Protein AF-A0A934CJU8-F1 (afdb_monomer_lite)

Secondary structure (DSSP, 8-state):
----SSS--HHHHHHHHHHTTT---EE-SGGGG-HHHHHHHHH-S--TT--EEEEEGGG-SPPHHHHHHHHHTT-EEEEES-HHHHHHHHHHHHT----HHHHHHHHHHHHHHHHHHHHHHHHHHTSHHHHHHHHHHHHH---SHHHHHHHHHH---HHHHHHHHHHHHHH-TT-HHHHHHHHHHIIIII--HHHHHHHHHHHHHH-TT-HHHHHHHHHHIIIII--HHHHHHHHHHHHHH-TT-HHHHHHHHHHIIIII--HHHHHHHHHHHHHH-TT-HHHHHHHHHHIIIII--HHHHHHHHHHHHHH-TT-HHHHHHHHHHIIIII--HHHHHHHHHHHHHH-TT-HHHHHHHHHHHHHTT-HHHHHHHHHHHTTS----HHHHHHHHHHHHHH-GGGHHHHHHHHHHHHHTT---TT---HHHHHHHHHTT-TTHHHHHHHHHHHHH---GGGGT-

Structure (mmCIF, N/CA/C/O backbone):
data_AF-A0A934CJU8-F1
#
_entry.id   AF-A0A934CJU8-F1
#
loop_
_atom_site.group_PDB
_atom_site.id
_atom_site.type_symbol
_atom_site.label_atom_id
_atom_site.label_alt_id
_atom_site.label_comp_id
_atom_site.label_asym_id
_atom_site.label_entity_id
_atom_site.label_seq_id
_atom_site.pdbx_PDB_ins_code
_atom_site.Cartn_x
_atom_site.Cartn_y
_atom_site.Cartn_z
_atom_site.occupancy
_atom_site.B_iso_or_equiv
_atom_site.auth_seq_id
_atom_site.auth_comp_id
_atom_site.auth_asym_id
_atom_site.auth_atom_id
_atom_site.pdbx_PDB_model_num
ATOM 1 N N . GLN A 1 1 ? 42.846 2.198 -31.176 1.00 34.22 1 GLN A N 1
ATOM 2 C CA . GLN A 1 1 ? 43.314 1.202 -32.162 1.00 34.22 1 GLN A CA 1
ATOM 3 C C . GLN A 1 1 ? 43.935 0.050 -31.387 1.00 34.22 1 GLN A C 1
ATOM 5 O O . GLN A 1 1 ? 45.021 0.226 -30.850 1.00 34.22 1 GLN A O 1
ATOM 10 N N . SER A 1 2 ? 43.224 -1.070 -31.237 1.00 31.72 2 SER A N 1
ATOM 11 C CA . SER A 1 2 ? 43.779 -2.281 -30.625 1.00 31.72 2 SER A CA 1
ATOM 12 C C . SER A 1 2 ? 44.637 -3.009 -31.661 1.00 31.72 2 SER A C 1
ATOM 14 O O . SER A 1 2 ? 44.114 -3.561 -32.628 1.00 31.72 2 SER A O 1
ATOM 16 N N . LYS A 1 3 ? 45.956 -2.974 -31.474 1.00 41.94 3 LYS A N 1
ATOM 17 C CA . LYS A 1 3 ? 46.829 -4.061 -31.932 1.00 41.94 3 LYS A CA 1
ATOM 18 C C . LYS A 1 3 ? 46.466 -5.311 -31.108 1.00 41.94 3 LYS A C 1
ATOM 20 O O . LYS A 1 3 ? 46.031 -5.140 -29.976 1.00 41.94 3 LYS A O 1
ATOM 25 N N . ASP A 1 4 ? 46.610 -6.498 -31.695 1.00 43.94 4 ASP A N 1
ATOM 26 C CA . ASP A 1 4 ? 46.499 -7.837 -31.060 1.00 43.94 4 ASP A CA 1
ATOM 27 C C . ASP A 1 4 ? 45.254 -8.697 -31.358 1.00 43.94 4 ASP A C 1
ATOM 29 O O . ASP A 1 4 ? 44.822 -9.474 -30.515 1.00 43.94 4 ASP A O 1
ATOM 33 N N . THR A 1 5 ? 44.697 -8.661 -32.573 1.00 47.72 5 THR A N 1
ATOM 34 C CA . THR A 1 5 ? 43.768 -9.733 -33.028 1.00 47.72 5 THR A CA 1
ATOM 35 C C . THR A 1 5 ? 44.121 -10.364 -34.375 1.00 47.72 5 THR A C 1
ATOM 37 O O . THR A 1 5 ? 43.393 -11.225 -34.855 1.00 47.72 5 THR A O 1
ATOM 40 N N . ALA A 1 6 ? 45.231 -9.971 -35.005 1.00 55.50 6 ALA A N 1
ATOM 41 C CA . ALA A 1 6 ? 45.539 -10.428 -36.362 1.00 55.50 6 ALA A CA 1
ATOM 42 C C . ALA A 1 6 ? 46.353 -11.731 -36.428 1.00 55.50 6 ALA A C 1
ATOM 44 O O . ALA A 1 6 ? 46.386 -12.350 -37.489 1.00 55.50 6 ALA A O 1
ATOM 45 N N . ASP A 1 7 ? 47.003 -12.150 -35.339 1.00 67.94 7 ASP A N 1
ATOM 46 C CA . ASP A 1 7 ? 47.973 -13.244 -35.383 1.00 67.94 7 ASP A CA 1
ATOM 47 C C . ASP A 1 7 ? 47.774 -14.230 -34.231 1.00 67.94 7 ASP A C 1
ATOM 49 O O . ASP A 1 7 ? 47.545 -13.837 -33.086 1.00 67.94 7 ASP A O 1
ATOM 53 N N . LEU A 1 8 ? 47.833 -15.521 -34.556 1.00 79.00 8 LEU A N 1
ATOM 54 C CA . LEU A 1 8 ? 47.640 -16.589 -33.584 1.00 79.00 8 LEU A CA 1
ATOM 55 C C . LEU A 1 8 ? 48.896 -16.661 -32.710 1.00 79.00 8 LEU A C 1
ATOM 57 O O . LEU A 1 8 ? 50.008 -16.701 -33.241 1.00 79.00 8 LEU A O 1
ATOM 61 N N . ASP A 1 9 ? 48.724 -16.684 -31.390 1.00 84.19 9 ASP A N 1
ATOM 62 C CA . ASP A 1 9 ? 49.839 -16.771 -30.443 1.00 84.19 9 ASP A CA 1
ATOM 63 C C . ASP A 1 9 ? 50.732 -18.004 -30.715 1.00 84.19 9 ASP A C 1
ATOM 65 O O . ASP A 1 9 ? 50.258 -19.084 -31.097 1.00 84.19 9 ASP A O 1
ATOM 69 N N . ASP A 1 10 ? 52.045 -17.845 -30.534 1.00 83.38 10 ASP A N 1
ATOM 70 C CA . ASP A 1 10 ? 53.049 -18.848 -30.914 1.00 83.38 10 ASP A CA 1
ATOM 71 C C . ASP A 1 10 ? 52.893 -20.177 -30.154 1.00 83.38 10 ASP A C 1
ATOM 73 O O . ASP A 1 10 ? 53.189 -21.253 -30.695 1.00 83.38 10 ASP A O 1
ATOM 77 N N . GLY A 1 11 ? 52.369 -20.139 -28.923 1.00 86.44 11 GLY A N 1
ATOM 78 C CA . GLY A 1 11 ? 52.051 -21.337 -28.149 1.00 86.44 11 GLY A CA 1
ATOM 79 C C . GLY A 1 11 ? 50.959 -22.181 -28.813 1.00 86.44 11 GLY A C 1
ATOM 80 O O . GLY A 1 11 ? 51.061 -23.415 -28.869 1.00 86.44 11 GLY A O 1
ATOM 81 N N . TRP A 1 12 ? 49.950 -21.523 -29.389 1.00 85.81 12 TRP A N 1
ATOM 82 C CA . TRP A 1 12 ? 48.879 -22.178 -30.140 1.00 85.81 12 TRP A CA 1
ATOM 83 C C . TRP A 1 12 ? 49.366 -22.719 -31.479 1.00 85.81 12 TRP A C 1
ATOM 85 O O . TRP A 1 12 ? 49.083 -23.879 -31.789 1.00 85.81 12 TRP A O 1
ATOM 95 N N . LYS A 1 13 ? 50.165 -21.947 -32.230 1.00 86.81 13 LYS A N 1
ATOM 96 C CA . LYS A 1 13 ? 50.767 -22.401 -33.499 1.00 86.81 13 LYS A CA 1
ATOM 97 C C . LYS A 1 13 ? 51.545 -23.708 -33.309 1.00 86.81 13 LYS A C 1
ATOM 99 O O . LYS A 1 13 ? 51.331 -24.676 -34.044 1.00 86.81 13 LYS A O 1
ATOM 104 N N . LYS A 1 14 ? 52.394 -23.785 -32.276 1.00 88.25 14 LYS A N 1
ATOM 105 C CA . LYS A 1 14 ? 53.176 -24.992 -31.950 1.00 88.25 14 LYS A CA 1
ATOM 106 C C . LYS A 1 14 ? 52.290 -26.181 -31.566 1.00 88.25 14 LYS A C 1
ATOM 108 O O . LYS A 1 14 ? 52.535 -27.304 -32.010 1.00 88.25 14 LYS A O 1
ATOM 113 N N . SER A 1 15 ? 51.265 -25.943 -30.751 1.00 89.75 15 SER A N 1
ATOM 114 C CA . SER A 1 15 ? 50.361 -26.994 -30.269 1.00 89.75 15 SER A CA 1
ATOM 115 C C . SER A 1 15 ? 49.515 -27.576 -31.401 1.00 89.75 15 SER A C 1
ATOM 117 O O . SER A 1 15 ? 49.490 -28.792 -31.585 1.00 89.75 15 SER A O 1
ATOM 119 N N . LEU A 1 16 ? 48.894 -26.717 -32.215 1.00 88.69 16 LEU A N 1
ATOM 120 C CA . LEU A 1 16 ? 48.071 -27.132 -33.352 1.00 88.69 16 LEU A CA 1
ATOM 121 C C . LEU A 1 16 ? 48.892 -27.856 -34.420 1.00 88.69 16 LEU A C 1
ATOM 123 O O . LEU A 1 16 ? 48.454 -28.890 -34.914 1.00 88.69 16 LEU A O 1
ATOM 127 N N . THR A 1 17 ? 50.113 -27.388 -34.703 1.00 89.25 17 THR A N 1
ATOM 128 C CA . THR A 1 17 ? 51.032 -28.071 -35.632 1.00 89.25 17 THR A CA 1
ATOM 129 C C . THR A 1 17 ? 51.299 -29.513 -35.199 1.00 89.25 17 THR A C 1
ATOM 131 O O . THR A 1 17 ? 51.381 -30.405 -36.035 1.00 89.25 17 THR A O 1
ATOM 134 N N . ASN A 1 18 ? 51.425 -29.770 -33.894 1.00 89.06 18 ASN A N 1
ATOM 135 C CA . ASN A 1 18 ? 51.621 -31.128 -33.391 1.00 89.06 18 ASN A CA 1
ATOM 136 C C . ASN A 1 18 ? 50.328 -31.949 -33.396 1.00 89.06 18 ASN A C 1
ATOM 138 O O . ASN A 1 18 ? 50.372 -33.124 -33.743 1.00 89.06 18 ASN A O 1
ATOM 142 N N . ILE A 1 19 ? 49.185 -31.351 -33.049 1.00 90.06 19 ILE A N 1
ATOM 143 C CA . ILE A 1 19 ? 47.883 -32.036 -33.059 1.00 90.06 19 ILE A CA 1
ATOM 144 C C . ILE A 1 19 ? 47.522 -32.488 -34.478 1.00 90.06 19 ILE A C 1
ATOM 146 O O . ILE A 1 19 ? 47.135 -33.637 -34.676 1.00 90.06 19 ILE A O 1
ATOM 150 N N . PHE A 1 20 ? 47.720 -31.628 -35.476 1.00 91.62 20 PHE A N 1
ATOM 151 C CA . PHE A 1 20 ? 47.376 -31.897 -36.875 1.00 91.62 20 PHE A CA 1
ATOM 152 C C . PHE A 1 20 ? 48.277 -32.924 -37.575 1.00 91.62 20 PHE A C 1
ATOM 154 O O . PHE A 1 20 ? 47.984 -33.322 -38.699 1.00 91.62 20 PHE A O 1
ATOM 161 N N . LYS A 1 21 ? 49.323 -33.421 -36.901 1.00 87.44 21 LYS A N 1
ATOM 162 C CA . LYS A 1 21 ? 50.066 -34.618 -37.336 1.00 87.44 21 LYS A CA 1
ATOM 163 C C . LYS A 1 21 ? 49.337 -35.923 -37.022 1.00 87.44 21 LYS A C 1
ATOM 165 O O . LYS A 1 21 ? 49.664 -36.947 -37.605 1.00 87.44 21 LYS A O 1
ATOM 170 N N . PHE A 1 22 ? 48.402 -35.904 -36.073 1.00 88.44 22 PHE A N 1
ATOM 171 C CA . PHE A 1 22 ? 47.732 -37.107 -35.569 1.00 88.44 22 PHE A CA 1
ATOM 172 C C . PHE A 1 22 ? 46.210 -37.052 -35.702 1.00 88.44 22 PHE A C 1
ATOM 174 O O . PHE A 1 22 ? 45.556 -38.090 -35.648 1.00 88.44 22 PHE A O 1
ATOM 181 N N . TYR A 1 23 ? 45.642 -35.855 -35.854 1.00 88.69 23 TYR A N 1
ATOM 182 C CA . TYR A 1 23 ? 44.203 -35.641 -35.856 1.00 88.69 23 TYR A CA 1
ATOM 183 C C . TYR A 1 23 ? 43.767 -34.785 -37.035 1.00 88.69 23 TYR A C 1
ATOM 185 O O . TYR A 1 23 ? 44.346 -33.735 -37.311 1.00 88.69 23 TYR A O 1
ATOM 193 N N . THR A 1 24 ? 42.672 -35.208 -37.659 1.00 90.50 24 THR A N 1
ATOM 194 C CA . THR A 1 24 ? 42.023 -34.490 -38.750 1.00 90.50 24 THR A CA 1
ATOM 195 C C . THR A 1 24 ? 41.018 -33.475 -38.192 1.00 90.50 24 THR A C 1
ATOM 197 O O . THR A 1 24 ? 40.064 -33.873 -37.517 1.00 90.50 24 THR A O 1
ATOM 200 N N . PRO A 1 25 ? 41.198 -32.169 -38.442 1.00 90.19 25 PRO A N 1
ATOM 201 C CA . PRO A 1 25 ? 40.286 -31.140 -37.975 1.00 90.19 25 PRO A CA 1
ATOM 202 C C . PRO A 1 25 ? 38.942 -31.184 -38.703 1.00 90.19 25 PRO A C 1
ATOM 204 O O . PRO A 1 25 ? 38.867 -31.334 -39.925 1.00 90.19 25 PRO A O 1
ATOM 207 N N . ILE A 1 26 ? 37.887 -30.964 -37.920 1.00 89.12 26 ILE A N 1
ATOM 208 C CA . ILE A 1 26 ? 36.542 -30.649 -38.395 1.00 89.12 26 ILE A CA 1
ATOM 209 C C . ILE A 1 26 ? 36.247 -29.211 -37.970 1.00 89.12 26 ILE A C 1
ATOM 211 O O . ILE A 1 26 ? 36.192 -28.912 -36.777 1.00 89.12 26 ILE A O 1
ATOM 215 N N . VAL A 1 27 ? 36.102 -28.315 -38.940 1.00 87.75 27 VAL A N 1
ATOM 216 C CA . VAL A 1 27 ? 35.841 -26.890 -38.715 1.00 87.75 27 VAL A CA 1
ATOM 217 C C . VAL A 1 27 ? 34.339 -26.645 -38.792 1.00 87.75 27 VAL A C 1
ATOM 219 O O . VAL A 1 27 ? 33.734 -26.894 -39.833 1.00 87.75 27 VAL A O 1
ATOM 222 N N . ILE A 1 28 ? 33.742 -26.151 -37.701 1.00 82.69 28 ILE A N 1
ATOM 223 C CA . ILE A 1 28 ? 32.297 -25.912 -37.582 1.00 82.69 28 ILE A CA 1
ATOM 224 C C . ILE A 1 28 ? 32.052 -24.477 -37.086 1.00 82.69 28 ILE A C 1
ATOM 226 O O . ILE A 1 28 ? 32.584 -24.076 -36.052 1.00 82.69 28 ILE A O 1
ATOM 230 N N . GLY A 1 29 ? 31.210 -23.716 -37.793 1.00 67.25 29 GLY A N 1
ATOM 231 C CA . GLY A 1 29 ? 30.704 -22.411 -37.346 1.00 67.25 29 GLY A CA 1
ATOM 232 C C . GLY A 1 29 ? 31.500 -21.177 -37.802 1.00 67.25 29 GLY A C 1
ATOM 233 O O . GLY A 1 29 ? 32.554 -21.271 -38.431 1.00 67.25 29 GLY A O 1
ATOM 234 N N . TYR A 1 30 ? 30.974 -19.990 -37.469 1.00 57.16 30 TYR A N 1
ATOM 235 C CA . TYR A 1 30 ? 31.476 -18.680 -37.926 1.00 57.16 30 TYR A CA 1
ATOM 236 C C . TYR A 1 30 ? 32.936 -18.382 -37.538 1.00 57.16 30 TYR A C 1
ATOM 238 O O . TYR A 1 30 ? 33.608 -17.633 -38.244 1.00 57.16 30 TYR A O 1
ATOM 246 N N . GLY A 1 31 ? 33.443 -18.979 -36.452 1.00 54.56 31 GLY A N 1
ATOM 247 C CA . GLY A 1 31 ? 34.814 -18.775 -35.966 1.00 54.56 31 GLY A CA 1
ATOM 248 C C . GLY A 1 31 ? 35.906 -19.464 -36.794 1.00 54.56 31 GLY A C 1
ATOM 249 O O . GLY A 1 31 ? 37.079 -19.160 -36.615 1.00 54.56 31 GLY A O 1
ATOM 250 N N . GLY A 1 32 ? 35.550 -20.365 -37.719 1.00 59.81 32 GLY A N 1
ATOM 251 C CA . GLY A 1 32 ? 36.527 -21.031 -38.589 1.00 59.81 32 GLY A CA 1
ATOM 252 C C . GLY A 1 32 ? 37.210 -20.082 -39.578 1.00 59.81 32 GLY A C 1
ATOM 253 O O . GLY A 1 32 ? 38.366 -20.285 -39.928 1.00 59.81 32 GLY A O 1
ATOM 254 N N . ASN A 1 33 ? 36.522 -19.011 -39.985 1.00 64.38 33 ASN A N 1
ATOM 255 C CA . ASN A 1 33 ? 37.046 -17.980 -40.888 1.00 64.38 33 ASN A CA 1
ATOM 256 C C . ASN A 1 33 ? 37.710 -16.812 -40.129 1.00 64.38 33 ASN A C 1
ATOM 258 O O . ASN A 1 33 ? 37.768 -15.690 -40.634 1.00 64.38 33 ASN A O 1
ATOM 262 N N . ASP A 1 34 ? 38.179 -17.058 -38.905 1.00 75.94 34 ASP A N 1
ATOM 263 C CA . ASP A 1 34 ? 39.015 -16.107 -38.185 1.00 75.94 34 ASP A CA 1
ATOM 264 C C . ASP A 1 34 ? 40.327 -15.857 -38.951 1.00 75.94 34 ASP A C 1
ATOM 266 O O . ASP A 1 34 ? 40.960 -16.783 -39.469 1.00 75.94 34 ASP A O 1
ATOM 270 N N . GLY A 1 35 ? 40.738 -14.590 -39.040 1.00 76.19 35 GLY A N 1
ATOM 271 C CA . GLY A 1 35 ? 41.899 -14.187 -39.832 1.00 76.19 35 GLY A CA 1
ATOM 272 C C . GLY A 1 35 ? 43.200 -14.847 -39.371 1.00 76.19 35 GLY A C 1
ATOM 273 O O . GLY A 1 35 ? 44.018 -15.218 -40.218 1.00 76.19 35 GLY A O 1
ATOM 274 N N . SER A 1 36 ? 43.351 -15.044 -38.059 1.00 81.88 36 SER A N 1
ATOM 275 C CA . SER A 1 36 ? 44.557 -15.593 -37.441 1.00 81.88 36 SER A CA 1
ATOM 276 C C . SER A 1 36 ? 44.667 -17.110 -37.640 1.00 81.88 36 SER A C 1
ATOM 278 O O . SER A 1 36 ? 45.725 -17.612 -38.030 1.00 81.88 36 SER A O 1
ATOM 280 N N . LEU A 1 37 ? 43.557 -17.844 -37.482 1.00 83.38 37 LEU A N 1
ATOM 281 C CA . LEU A 1 37 ? 43.508 -19.289 -37.723 1.00 83.38 37 LEU A CA 1
ATOM 282 C C . LEU A 1 37 ? 43.671 -19.616 -39.211 1.00 83.38 37 LEU A C 1
ATOM 284 O O . LEU A 1 37 ? 44.435 -20.513 -39.566 1.00 83.38 37 LEU A O 1
ATOM 288 N N . MET A 1 38 ? 42.992 -18.869 -40.085 1.00 85.62 38 MET A N 1
ATOM 289 C CA . MET A 1 38 ? 43.118 -19.037 -41.533 1.00 85.62 38 MET A CA 1
ATOM 290 C C . MET A 1 38 ? 44.554 -18.790 -41.998 1.00 85.62 38 MET A C 1
ATOM 292 O O . MET A 1 38 ? 45.083 -19.588 -42.768 1.00 85.62 38 MET A O 1
ATOM 296 N N . GLY A 1 39 ? 45.208 -17.741 -41.484 1.00 86.81 39 GLY A N 1
ATOM 297 C CA . GLY A 1 39 ? 46.614 -17.462 -41.780 1.00 86.81 39 GLY A CA 1
ATOM 298 C C . GLY A 1 39 ? 47.547 -18.598 -41.347 1.00 86.81 39 GLY A C 1
ATOM 299 O O . GLY A 1 39 ? 48.422 -19.004 -42.109 1.00 86.81 39 GLY A O 1
ATOM 300 N N . PHE A 1 40 ? 47.322 -19.177 -40.163 1.00 89.06 40 PHE A N 1
ATOM 301 C CA . PHE A 1 40 ? 48.080 -20.339 -39.693 1.00 89.06 40 PHE A CA 1
ATOM 302 C C . PHE A 1 40 ? 47.880 -21.576 -40.588 1.00 89.06 40 PHE A C 1
ATOM 304 O O . PHE A 1 40 ? 48.853 -22.198 -41.018 1.00 89.06 40 PHE A O 1
ATOM 311 N N . LEU A 1 41 ? 46.632 -21.920 -40.921 1.00 88.75 41 LEU A N 1
ATOM 312 C CA . LEU A 1 41 ? 46.319 -23.065 -41.782 1.00 88.75 41 LEU A CA 1
ATOM 313 C C . LEU A 1 41 ? 46.877 -22.884 -43.206 1.00 88.75 41 LEU A C 1
ATOM 315 O O . LEU A 1 41 ? 47.314 -23.851 -43.829 1.00 88.75 41 LEU A O 1
ATOM 319 N N . GLU A 1 42 ? 46.912 -21.656 -43.723 1.00 89.25 42 GLU A N 1
ATOM 320 C CA . GLU A 1 42 ? 47.528 -21.326 -45.014 1.00 89.25 42 GLU A CA 1
ATOM 321 C C . GLU A 1 42 ? 49.051 -21.499 -45.011 1.00 89.25 42 GLU A C 1
ATOM 323 O O . GLU A 1 42 ? 49.616 -21.817 -46.058 1.00 89.25 42 GLU A O 1
ATOM 328 N N . GLN A 1 43 ? 49.717 -21.336 -43.867 1.00 88.69 43 GLN A N 1
ATOM 329 C CA . GLN A 1 43 ? 51.166 -21.530 -43.723 1.00 88.69 43 GLN A CA 1
ATOM 330 C C . GLN A 1 43 ? 51.549 -22.988 -43.461 1.00 88.69 43 GLN A C 1
ATOM 332 O O . GLN A 1 43 ? 52.639 -23.411 -43.838 1.00 88.69 43 GLN A O 1
ATOM 337 N N . LEU A 1 44 ? 50.655 -23.772 -42.859 1.00 88.69 44 LEU A N 1
ATOM 338 C CA . LEU A 1 44 ? 50.913 -25.171 -42.541 1.00 88.69 44 LEU A CA 1
ATOM 339 C C . LEU A 1 44 ? 51.155 -25.998 -43.816 1.00 88.69 44 LEU A C 1
ATOM 341 O O . LEU A 1 44 ? 50.414 -25.863 -44.793 1.00 88.69 44 LEU A O 1
ATOM 345 N N . GLU A 1 45 ? 52.184 -26.849 -43.821 1.00 86.25 45 GLU A N 1
ATOM 346 C CA . GLU A 1 45 ? 52.560 -27.644 -45.002 1.00 86.25 45 GLU A CA 1
ATOM 347 C C . GLU A 1 45 ? 51.510 -28.703 -45.351 1.00 86.25 45 GLU A C 1
ATOM 349 O O . GLU A 1 45 ? 51.119 -28.826 -46.511 1.00 86.25 45 GLU A O 1
ATOM 354 N N . SER A 1 46 ? 51.041 -29.453 -44.351 1.00 85.12 46 SER A N 1
ATOM 355 C CA . SER A 1 46 ? 50.015 -30.485 -44.513 1.00 85.12 46 SER A CA 1
ATOM 356 C C . SER A 1 46 ? 49.304 -30.790 -43.193 1.00 85.12 46 SER A C 1
ATOM 358 O O . SER A 1 46 ? 49.817 -30.487 -42.114 1.00 85.12 46 SER A O 1
ATOM 360 N N . ILE A 1 47 ? 48.116 -31.386 -43.299 1.00 90.50 47 ILE A N 1
ATOM 361 C CA . ILE A 1 47 ? 47.323 -31.900 -42.179 1.00 90.50 47 ILE A CA 1
ATOM 362 C C . ILE A 1 47 ? 47.060 -33.384 -42.432 1.00 90.50 47 ILE A C 1
ATOM 364 O O . ILE A 1 47 ? 46.554 -33.753 -43.497 1.00 90.50 47 ILE A O 1
ATOM 368 N N . GLU A 1 48 ? 47.394 -34.234 -41.463 1.00 84.94 48 GLU A N 1
ATOM 369 C CA . GLU A 1 48 ? 47.217 -35.679 -41.593 1.00 84.94 48 GLU A CA 1
ATOM 370 C C . GLU A 1 48 ? 45.719 -36.036 -41.617 1.00 84.94 48 GLU A C 1
ATOM 372 O O . GLU A 1 48 ? 44.930 -35.635 -40.754 1.00 84.94 48 GLU A O 1
ATOM 377 N N . GLY A 1 49 ? 45.302 -36.763 -42.657 1.00 84.50 49 GLY A N 1
ATOM 378 C CA . GLY A 1 49 ? 43.890 -37.070 -42.930 1.00 84.50 49 GLY A CA 1
ATOM 379 C C . GLY A 1 49 ? 43.062 -35.904 -43.498 1.00 84.50 49 GLY A C 1
ATOM 380 O O . GLY A 1 49 ? 41.871 -36.072 -43.749 1.00 84.50 49 GLY A O 1
ATOM 381 N N . GLY A 1 50 ? 43.690 -34.755 -43.763 1.00 92.69 50 GLY A N 1
ATOM 382 C CA . GLY A 1 50 ? 43.108 -33.608 -44.460 1.00 92.69 50 GLY A CA 1
ATOM 383 C C . GLY A 1 50 ? 42.317 -32.644 -43.574 1.00 92.69 50 GLY A C 1
ATOM 384 O O . GLY A 1 50 ? 42.670 -32.428 -42.422 1.00 92.69 50 GLY A O 1
ATOM 385 N N . ILE A 1 51 ? 41.265 -32.009 -44.098 1.00 92.44 51 ILE A N 1
ATOM 386 C CA . ILE A 1 51 ? 40.415 -31.084 -43.325 1.00 92.44 51 ILE A CA 1
ATOM 387 C C . ILE A 1 51 ? 38.947 -31.206 -43.730 1.00 92.44 51 ILE A C 1
ATOM 389 O O . ILE A 1 51 ? 38.622 -31.183 -44.914 1.00 92.44 51 ILE A O 1
ATOM 393 N N . PHE A 1 52 ? 38.041 -31.303 -42.761 1.00 92.44 52 PHE A N 1
ATOM 394 C CA . PHE A 1 52 ? 36.603 -31.228 -43.019 1.00 92.44 52 PHE A CA 1
ATOM 395 C C . PHE A 1 52 ? 36.114 -29.825 -42.690 1.00 92.44 52 PHE A C 1
ATOM 397 O O . PHE A 1 52 ? 36.236 -29.374 -41.552 1.00 92.44 52 PHE A O 1
ATOM 404 N N . TRP A 1 53 ? 35.568 -29.130 -43.681 1.00 91.56 53 TRP A N 1
ATOM 405 C CA . TRP A 1 53 ? 35.046 -27.784 -43.507 1.00 91.56 53 TRP A CA 1
ATOM 406 C C . TRP A 1 53 ? 33.529 -27.786 -43.623 1.00 91.56 53 TRP A C 1
ATOM 408 O O . TRP A 1 53 ? 32.980 -27.942 -44.717 1.00 91.56 53 TRP A O 1
ATOM 418 N N . CYS A 1 54 ? 32.853 -27.608 -42.494 1.00 90.38 54 CYS A N 1
ATOM 419 C CA . CYS A 1 54 ? 31.403 -27.622 -42.438 1.00 90.38 54 CYS A CA 1
ATOM 420 C C . CYS A 1 54 ? 30.825 -26.249 -42.789 1.00 90.38 54 CYS A C 1
ATOM 422 O O . CYS A 1 54 ? 31.310 -25.220 -42.315 1.00 90.38 54 CYS A O 1
ATOM 424 N N . TYR A 1 55 ? 29.778 -26.227 -43.611 1.00 88.19 55 TYR A N 1
ATOM 425 C CA . TYR A 1 55 ? 29.072 -25.003 -43.987 1.00 88.19 55 TYR A CA 1
ATOM 426 C C . TYR A 1 55 ? 27.565 -25.237 -43.999 1.00 88.19 55 TYR A C 1
ATOM 428 O O . TYR A 1 55 ? 27.111 -26.335 -44.314 1.00 88.19 55 TYR A O 1
ATOM 436 N N . ARG A 1 56 ? 26.789 -24.208 -43.650 1.00 83.88 56 ARG A N 1
ATOM 437 C CA . ARG A 1 56 ? 25.331 -24.282 -43.747 1.00 83.88 56 ARG A CA 1
ATOM 438 C C . ARG A 1 56 ? 24.904 -24.002 -45.172 1.00 83.88 56 ARG A C 1
ATOM 440 O O . ARG A 1 56 ? 25.283 -22.973 -45.725 1.00 83.88 56 ARG A O 1
ATOM 447 N N . GLU A 1 57 ? 24.089 -24.879 -45.750 1.00 80.25 57 GLU A N 1
ATOM 448 C CA . GLU A 1 57 ? 23.575 -24.672 -47.111 1.00 80.25 57 GLU A CA 1
ATOM 449 C C . GLU A 1 57 ? 22.763 -23.371 -47.218 1.00 80.25 57 GLU A C 1
ATOM 451 O O . GLU A 1 57 ? 22.840 -22.682 -48.235 1.00 80.25 57 GLU A O 1
ATOM 456 N N . SER A 1 58 ? 22.080 -22.976 -46.134 1.00 80.06 58 SER A N 1
ATOM 457 C CA . SER A 1 58 ? 21.356 -21.703 -46.022 1.00 80.06 58 SER A CA 1
ATOM 458 C C . SER A 1 58 ? 22.242 -20.465 -46.177 1.00 80.06 58 SER A C 1
ATOM 460 O O . SER A 1 58 ? 21.761 -19.424 -46.616 1.00 80.06 58 SER A O 1
ATOM 462 N N . ASP A 1 59 ? 23.523 -20.566 -45.815 1.00 80.06 59 ASP A N 1
ATOM 463 C CA . ASP A 1 59 ? 24.473 -19.448 -45.843 1.00 80.06 59 ASP A CA 1
ATOM 464 C C . ASP A 1 59 ? 25.222 -19.362 -47.187 1.00 80.06 59 ASP A C 1
ATOM 466 O O . ASP A 1 59 ? 26.007 -18.438 -47.410 1.00 80.06 59 ASP A O 1
ATOM 470 N N . GLY A 1 60 ? 24.972 -20.311 -48.096 1.00 81.44 60 GLY A N 1
ATOM 471 C CA . GLY A 1 60 ? 25.658 -20.433 -49.377 1.00 81.44 60 GLY A CA 1
ATOM 472 C C . GLY A 1 60 ? 27.039 -21.093 -49.283 1.00 81.44 60 GLY A C 1
ATOM 473 O O . GLY A 1 60 ? 27.529 -21.467 -48.217 1.00 81.44 60 GLY A O 1
ATOM 474 N N . LEU A 1 61 ? 27.680 -21.272 -50.443 1.00 84.75 61 LEU A N 1
ATOM 475 C CA . LEU A 1 61 ? 28.997 -21.910 -50.523 1.00 84.75 61 LEU A CA 1
ATOM 476 C C . LEU A 1 61 ? 30.079 -21.066 -49.821 1.00 84.75 61 LEU A C 1
ATOM 478 O O . LEU A 1 61 ? 30.075 -19.839 -49.954 1.00 84.75 61 LEU A O 1
ATOM 482 N N . PRO A 1 62 ? 31.072 -21.702 -49.166 1.00 86.50 62 PRO A N 1
ATOM 483 C CA . PRO A 1 62 ? 32.212 -20.996 -48.587 1.00 86.50 62 PRO A CA 1
ATOM 484 C C . PRO A 1 62 ? 32.956 -20.125 -49.606 1.00 86.50 62 PRO A C 1
ATOM 486 O O . PRO A 1 62 ? 32.977 -20.420 -50.801 1.00 86.50 62 PRO A O 1
ATOM 489 N N . ASN A 1 63 ? 33.616 -19.066 -49.135 1.00 88.44 63 ASN A N 1
ATOM 490 C CA . ASN A 1 63 ? 34.381 -18.167 -50.001 1.00 88.44 63 ASN A CA 1
ATOM 491 C C . ASN A 1 63 ? 35.595 -18.865 -50.664 1.00 88.44 63 ASN A C 1
ATOM 493 O O . ASN A 1 63 ? 36.049 -19.930 -50.240 1.00 88.44 63 ASN A O 1
ATOM 497 N N . GLU A 1 64 ? 36.167 -18.236 -51.695 1.00 89.00 64 GLU A N 1
ATOM 498 C CA . GLU A 1 64 ? 37.299 -18.801 -52.451 1.00 89.00 64 GLU A CA 1
ATOM 499 C C . GLU A 1 64 ? 38.553 -19.058 -51.603 1.00 89.00 64 GLU A C 1
ATOM 501 O O . GLU A 1 64 ? 39.322 -19.973 -51.900 1.00 89.00 64 GLU A O 1
ATOM 506 N N . ARG A 1 65 ? 38.763 -18.286 -50.529 1.00 90.31 65 ARG A N 1
ATOM 507 C CA . ARG A 1 65 ? 39.893 -18.483 -49.609 1.00 90.31 65 ARG A CA 1
ATOM 508 C C . ARG A 1 65 ? 39.779 -19.836 -48.903 1.00 90.31 65 ARG A C 1
ATOM 510 O O . ARG A 1 65 ? 40.732 -20.610 -48.904 1.00 90.31 65 ARG A O 1
ATOM 517 N N . ILE A 1 66 ? 38.592 -20.151 -48.386 1.00 88.69 66 ILE A N 1
ATOM 518 C CA . ILE A 1 66 ? 38.291 -21.436 -47.746 1.00 88.69 66 ILE A CA 1
ATOM 519 C C . ILE A 1 66 ? 38.419 -22.580 -48.754 1.00 88.69 66 ILE A C 1
ATOM 521 O O . ILE A 1 66 ? 39.080 -23.574 -48.462 1.00 88.69 66 ILE A O 1
ATOM 525 N N . LYS A 1 67 ? 37.860 -22.435 -49.963 1.00 90.38 67 LYS A N 1
ATOM 526 C CA . LYS A 1 67 ? 37.960 -23.475 -51.003 1.00 90.38 67 LYS A CA 1
ATOM 527 C C . LYS A 1 67 ? 39.414 -23.821 -51.331 1.00 90.38 67 LYS A C 1
ATOM 529 O O . LYS A 1 67 ? 39.767 -24.997 -51.376 1.00 90.38 67 LYS A O 1
ATOM 534 N N . LYS A 1 68 ? 40.275 -22.811 -51.509 1.00 92.25 68 LYS A N 1
ATOM 535 C CA . LYS A 1 68 ? 41.712 -23.010 -51.766 1.00 92.25 68 LYS A CA 1
ATOM 536 C C . LYS A 1 68 ? 42.413 -23.725 -50.614 1.00 92.25 68 LYS A C 1
ATOM 538 O O . LYS A 1 68 ? 43.211 -24.625 -50.863 1.00 92.25 68 LYS A O 1
ATOM 543 N N . LEU A 1 69 ? 42.105 -23.352 -49.373 1.00 91.50 69 LEU A N 1
ATOM 544 C CA . LEU A 1 69 ? 42.670 -23.978 -48.177 1.00 91.50 69 LEU A CA 1
ATOM 545 C C . LEU A 1 69 ? 42.255 -25.448 -48.052 1.00 91.50 69 LEU A C 1
ATOM 547 O O . LEU A 1 69 ? 43.097 -26.306 -47.791 1.00 91.50 69 LEU A O 1
ATOM 551 N N . VAL A 1 70 ? 40.978 -25.750 -48.291 1.00 91.38 70 VAL A N 1
ATOM 552 C CA . VAL A 1 70 ? 40.447 -27.120 -48.269 1.00 91.38 70 VAL A CA 1
ATOM 553 C C . VAL A 1 70 ? 41.138 -27.970 -49.336 1.00 91.38 70 VAL A C 1
ATOM 555 O O . VAL A 1 70 ? 41.599 -29.065 -49.032 1.00 91.38 70 VAL A O 1
ATOM 558 N N . ILE A 1 71 ? 41.307 -27.448 -50.557 1.00 92.06 71 ILE A N 1
ATOM 559 C CA . ILE A 1 71 ? 42.036 -28.139 -51.635 1.00 92.06 71 ILE A CA 1
ATOM 560 C C . ILE A 1 71 ? 43.505 -28.370 -51.253 1.00 92.06 71 ILE A C 1
ATOM 562 O O . ILE A 1 71 ? 44.005 -29.484 -51.416 1.00 92.06 71 ILE A O 1
ATOM 566 N N . LYS A 1 72 ? 44.188 -27.346 -50.715 1.00 92.50 72 LYS A N 1
ATOM 567 C CA . LYS A 1 72 ? 45.593 -27.434 -50.276 1.00 92.50 72 LYS A CA 1
ATOM 568 C C . LYS A 1 72 ? 45.801 -28.609 -49.319 1.00 92.50 72 LYS A C 1
ATOM 570 O O . LYS A 1 72 ? 46.751 -29.371 -49.474 1.00 92.50 72 LYS A O 1
ATOM 575 N N . HIS A 1 73 ? 44.889 -28.766 -48.366 1.00 93.06 73 HIS A N 1
ATOM 576 C CA . HIS A 1 73 ? 44.958 -29.790 -47.326 1.00 93.06 73 HIS A CA 1
ATOM 577 C C . HIS A 1 73 ? 44.159 -31.054 -47.654 1.00 93.06 73 HIS A C 1
ATOM 579 O O . HIS A 1 73 ? 43.802 -31.781 -46.740 1.00 93.06 73 HIS A O 1
ATOM 585 N N . LYS A 1 74 ? 43.866 -31.348 -48.932 1.00 91.81 74 LYS A N 1
ATOM 586 C CA . LYS A 1 74 ? 43.141 -32.570 -49.358 1.00 91.81 74 LYS A CA 1
ATOM 587 C C . LYS A 1 74 ? 41.829 -32.804 -48.583 1.00 91.81 74 LYS A C 1
ATOM 589 O O . LYS A 1 74 ? 41.502 -33.929 -48.210 1.00 91.81 74 LYS A O 1
ATOM 594 N N . GLY A 1 75 ? 41.124 -31.721 -48.286 1.00 91.62 75 GLY A N 1
ATOM 595 C CA . GLY A 1 75 ? 39.935 -31.706 -47.452 1.00 91.62 75 GLY A CA 1
ATOM 596 C C . GLY A 1 75 ? 38.615 -31.823 -48.208 1.00 91.62 75 GLY A C 1
ATOM 597 O O . GLY A 1 75 ? 38.572 -31.879 -49.436 1.00 91.62 75 GLY A O 1
ATOM 598 N N . TYR A 1 76 ? 37.525 -31.796 -47.443 1.00 92.94 76 TYR A N 1
ATOM 599 C CA . TYR A 1 76 ? 36.152 -31.902 -47.926 1.00 92.94 76 TYR A CA 1
ATOM 600 C C . TYR A 1 76 ? 35.303 -30.744 -47.406 1.00 92.94 76 TYR A C 1
ATOM 602 O O . TYR A 1 76 ? 35.362 -30.401 -46.225 1.00 92.94 76 TYR A O 1
ATOM 610 N N . LEU A 1 77 ? 34.473 -30.173 -48.282 1.00 91.31 77 LEU A N 1
ATOM 611 C CA . LEU A 1 77 ? 33.379 -29.299 -47.867 1.00 91.31 77 LEU A CA 1
ATOM 612 C C . LEU A 1 77 ? 32.186 -30.167 -47.472 1.00 91.31 77 LEU A C 1
ATOM 614 O O . LEU A 1 77 ? 31.729 -30.983 -48.271 1.00 91.31 77 LEU A O 1
ATOM 618 N N . VAL A 1 78 ? 31.689 -29.988 -46.253 1.00 91.00 78 VAL A N 1
ATOM 619 C CA . VAL A 1 78 ? 30.603 -30.796 -45.693 1.00 91.00 78 VAL A CA 1
ATOM 620 C C . VAL A 1 78 ? 29.385 -29.899 -45.460 1.00 91.00 78 VAL A C 1
ATOM 622 O O . VAL A 1 78 ? 29.450 -29.027 -44.592 1.00 91.00 78 VAL A O 1
ATOM 625 N N . PRO A 1 79 ? 28.286 -30.064 -46.215 1.00 88.94 79 PRO A N 1
ATOM 626 C CA . PRO A 1 79 ? 27.055 -29.338 -45.928 1.00 88.94 79 PRO A CA 1
ATOM 627 C C . PRO A 1 79 ? 26.452 -29.827 -44.604 1.00 88.94 79 PRO A C 1
ATOM 629 O O . PRO A 1 79 ? 26.430 -31.029 -44.333 1.00 88.94 79 PRO A O 1
ATOM 632 N N . ILE A 1 80 ? 25.983 -28.895 -43.776 1.00 87.19 80 ILE A N 1
ATOM 633 C CA . ILE A 1 80 ? 25.285 -29.165 -42.513 1.00 87.19 80 ILE A CA 1
ATOM 634 C C . ILE A 1 80 ? 23.999 -28.335 -42.432 1.00 87.19 80 ILE A C 1
ATOM 636 O O . ILE A 1 80 ? 23.956 -27.212 -42.926 1.00 87.19 80 ILE A O 1
ATOM 640 N N . GLU A 1 81 ? 22.958 -28.862 -41.786 1.00 84.19 81 GLU A N 1
ATOM 641 C CA . GLU A 1 81 ? 21.717 -28.106 -41.535 1.00 84.19 81 GLU A CA 1
ATOM 642 C C . GLU A 1 81 ? 21.951 -26.995 -40.497 1.00 84.19 81 GLU A C 1
ATOM 644 O O . GLU A 1 81 ? 21.538 -25.850 -40.676 1.00 84.19 81 GLU A O 1
ATOM 649 N N . GLY A 1 82 ? 22.727 -27.306 -39.460 1.00 81.94 82 GLY A N 1
ATOM 650 C CA . GLY A 1 82 ? 23.104 -26.386 -38.399 1.00 81.94 82 GLY A CA 1
ATOM 651 C C . GLY A 1 82 ? 24.116 -27.016 -37.446 1.00 81.94 82 GLY A C 1
ATOM 652 O O . GLY A 1 82 ? 24.478 -28.191 -37.570 1.00 81.94 82 GLY A O 1
ATOM 653 N N . PHE A 1 83 ? 24.648 -26.200 -36.531 1.00 81.12 83 PHE A N 1
ATOM 654 C CA . PHE A 1 83 ? 25.645 -26.654 -35.557 1.00 81.12 83 PHE A CA 1
ATOM 655 C C . PHE A 1 83 ? 25.056 -27.732 -34.641 1.00 81.12 83 PHE A C 1
ATOM 657 O O . PHE A 1 83 ? 25.670 -28.780 -34.450 1.00 81.12 83 PHE A O 1
ATOM 664 N N . ASP A 1 84 ? 23.854 -27.499 -34.117 1.00 80.56 84 ASP A N 1
ATOM 665 C CA . ASP A 1 84 ? 23.225 -28.379 -33.135 1.00 80.56 84 ASP A CA 1
ATOM 666 C C . ASP A 1 84 ? 22.838 -29.733 -33.751 1.00 80.56 84 ASP A C 1
ATOM 668 O O . ASP A 1 84 ? 23.124 -30.786 -33.176 1.00 80.56 84 ASP A O 1
ATOM 672 N N . GLU A 1 85 ? 22.286 -29.732 -34.965 1.00 81.94 85 GLU A N 1
ATOM 673 C CA . GLU A 1 85 ? 21.920 -30.927 -35.729 1.00 81.94 85 GLU A CA 1
ATOM 674 C C . GLU A 1 85 ? 23.150 -31.781 -36.043 1.00 81.94 85 GLU A C 1
ATOM 676 O O . GLU A 1 85 ? 23.138 -32.999 -35.846 1.00 81.94 85 GLU A O 1
ATOM 681 N N . MET A 1 86 ? 24.250 -31.146 -36.462 1.00 84.00 86 MET A N 1
ATOM 682 C CA . MET A 1 86 ? 25.514 -31.841 -36.697 1.00 84.00 86 MET A CA 1
ATOM 683 C C . MET A 1 86 ? 26.044 -32.480 -35.407 1.00 84.00 86 MET A C 1
ATOM 685 O O . MET A 1 86 ? 26.465 -33.641 -35.416 1.00 84.00 86 MET A O 1
ATOM 689 N N . MET A 1 87 ? 26.016 -31.757 -34.284 1.00 83.56 87 MET A N 1
ATOM 690 C CA . MET A 1 87 ? 26.477 -32.286 -32.999 1.00 83.56 87 MET A CA 1
ATOM 691 C C . MET A 1 87 ? 25.608 -33.458 -32.521 1.00 83.56 87 MET A C 1
ATOM 693 O O . MET A 1 87 ? 26.146 -34.447 -32.013 1.00 83.56 87 MET A O 1
ATOM 697 N N . LEU A 1 88 ? 24.291 -33.410 -32.747 1.00 77.88 88 LEU A N 1
ATOM 698 C CA . LEU A 1 88 ? 23.381 -34.531 -32.485 1.00 77.88 88 LEU A CA 1
ATOM 699 C C . LEU A 1 88 ? 23.699 -35.744 -33.365 1.00 77.88 88 LEU A C 1
ATOM 701 O O . LEU A 1 88 ? 23.774 -36.867 -32.860 1.00 77.88 88 LEU A O 1
ATOM 705 N N . GLN A 1 89 ? 23.944 -35.537 -34.659 1.00 81.56 89 GLN A N 1
ATOM 706 C CA . GLN A 1 89 ? 24.325 -36.611 -35.576 1.00 81.56 89 GLN A CA 1
ATOM 707 C C . GLN A 1 89 ? 25.657 -37.254 -35.165 1.00 81.56 89 GLN A C 1
ATOM 709 O O . GLN A 1 89 ? 25.746 -38.484 -35.095 1.00 81.56 89 GLN A O 1
ATOM 714 N N . LEU A 1 90 ? 26.667 -36.457 -34.806 1.00 80.62 90 LEU A N 1
ATOM 715 C CA . LEU A 1 90 ? 27.942 -36.959 -34.287 1.00 80.62 90 LEU A CA 1
ATOM 716 C C . LEU A 1 90 ? 27.754 -37.756 -32.991 1.00 80.62 90 LEU A C 1
ATOM 718 O O . LEU A 1 90 ? 28.310 -38.851 -32.858 1.00 80.62 90 LEU A O 1
ATOM 722 N N . ASN A 1 91 ? 26.931 -37.253 -32.067 1.00 75.19 91 ASN A N 1
ATOM 723 C CA . ASN A 1 91 ? 26.613 -37.950 -30.826 1.00 75.19 91 ASN A CA 1
ATOM 724 C C . ASN A 1 91 ? 25.924 -39.296 -31.093 1.00 75.19 91 ASN A C 1
ATOM 726 O O . ASN A 1 91 ? 26.331 -40.312 -30.534 1.00 75.19 91 ASN A O 1
ATOM 730 N N . SER A 1 92 ? 24.951 -39.340 -32.009 1.00 75.19 92 SER A N 1
ATOM 731 C CA . SER A 1 92 ? 24.246 -40.579 -32.373 1.00 75.19 92 SER A CA 1
ATOM 732 C C . SER A 1 92 ? 25.183 -41.658 -32.931 1.00 75.19 92 SER A C 1
ATOM 734 O O . SER A 1 92 ? 24.979 -42.847 -32.699 1.00 75.19 92 SER A O 1
ATOM 736 N N . LYS A 1 93 ? 26.250 -41.255 -33.635 1.00 78.44 93 LYS A N 1
ATOM 737 C CA . LYS A 1 93 ? 27.228 -42.170 -34.241 1.00 78.44 93 LYS A CA 1
ATOM 738 C C . LYS A 1 93 ? 28.315 -42.632 -33.277 1.00 78.44 93 LYS A C 1
ATOM 740 O O . LYS A 1 93 ? 28.884 -43.701 -33.481 1.00 78.44 93 LYS A O 1
ATOM 745 N N . LYS A 1 94 ? 28.638 -41.829 -32.263 1.00 73.19 94 LYS A N 1
ATOM 746 C CA . LYS A 1 94 ? 29.703 -42.117 -31.289 1.00 73.19 94 LYS A CA 1
ATOM 747 C C . LYS A 1 94 ? 29.188 -42.560 -29.920 1.00 73.19 94 LYS A C 1
ATOM 749 O O . LYS A 1 94 ? 29.982 -43.016 -29.104 1.00 73.19 94 LYS A O 1
ATOM 754 N N . ASN A 1 95 ? 27.876 -42.477 -29.710 1.00 66.81 95 ASN A N 1
ATOM 755 C CA . ASN A 1 95 ? 27.164 -42.896 -28.512 1.00 66.81 95 ASN A CA 1
ATOM 756 C C . ASN A 1 95 ? 27.716 -42.248 -27.225 1.00 66.81 95 ASN A C 1
ATOM 758 O O . ASN A 1 95 ? 27.936 -42.930 -26.227 1.00 66.81 95 ASN A O 1
ATOM 762 N N . TYR A 1 96 ? 27.959 -40.928 -27.240 1.00 64.88 96 TYR A N 1
ATOM 763 C CA . TYR A 1 96 ? 28.506 -40.210 -26.076 1.00 64.88 96 TYR A CA 1
ATOM 764 C C . TYR A 1 96 ? 27.486 -40.012 -24.935 1.00 64.88 96 TYR A C 1
ATOM 766 O O . TYR A 1 96 ? 27.861 -39.549 -23.859 1.00 64.88 96 TYR A O 1
ATOM 774 N N . GLY A 1 97 ? 26.221 -40.401 -25.141 1.00 59.94 97 GLY A N 1
ATOM 775 C CA . GLY A 1 97 ? 25.132 -40.250 -24.175 1.00 59.94 97 GLY A CA 1
ATOM 776 C C . GLY A 1 97 ? 24.604 -38.813 -24.098 1.00 59.94 97 GLY A C 1
ATOM 777 O O . GLY A 1 97 ? 25.307 -37.846 -24.386 1.00 59.94 97 GLY A O 1
ATOM 778 N N . PHE A 1 98 ? 23.330 -38.651 -23.738 1.00 59.88 98 PHE A N 1
ATOM 779 C CA . PHE A 1 98 ? 22.764 -37.333 -23.441 1.00 59.88 98 PHE A CA 1
ATOM 780 C C . PHE A 1 98 ? 23.238 -36.919 -22.039 1.00 59.88 98 PHE A C 1
ATOM 782 O O . PHE A 1 98 ? 22.931 -37.583 -21.053 1.00 59.88 98 PHE A O 1
ATOM 789 N N . LEU A 1 99 ? 24.024 -35.845 -21.938 1.00 58.28 99 LEU A N 1
ATOM 790 C CA . LEU A 1 99 ? 24.648 -35.365 -20.691 1.00 58.28 99 LEU A CA 1
ATOM 791 C C . LEU A 1 99 ? 23.670 -34.603 -19.776 1.00 58.28 99 LEU A C 1
ATOM 793 O O . LEU A 1 99 ? 24.065 -33.642 -19.119 1.00 58.28 99 LEU A O 1
ATOM 797 N N . ASP A 1 100 ? 22.407 -35.015 -19.733 1.00 61.25 100 ASP A N 1
ATOM 798 C CA . ASP A 1 100 ? 21.301 -34.254 -19.139 1.00 61.25 100 ASP A CA 1
ATOM 799 C C . ASP A 1 100 ? 21.579 -33.881 -17.671 1.00 61.25 100 ASP A C 1
ATOM 801 O O . ASP A 1 100 ? 21.626 -32.710 -17.294 1.00 61.25 100 ASP A O 1
ATOM 805 N N . GLU A 1 101 ? 21.954 -34.867 -16.856 1.00 61.31 101 GLU A N 1
ATOM 806 C CA . GLU A 1 101 ? 22.183 -34.672 -15.422 1.00 61.31 101 GLU A CA 1
ATOM 807 C C . GLU A 1 101 ? 23.432 -33.821 -15.121 1.00 61.31 101 GLU A C 1
ATOM 809 O O . GLU A 1 101 ? 23.457 -33.015 -14.188 1.00 61.31 101 GLU A O 1
ATOM 814 N N . LYS A 1 102 ? 24.476 -33.939 -15.952 1.00 67.19 102 LYS A N 1
ATOM 815 C CA . LYS A 1 102 ? 25.715 -33.163 -15.800 1.00 67.19 102 LYS A CA 1
ATOM 816 C C . LYS A 1 102 ? 25.529 -31.719 -16.260 1.00 67.19 102 LYS A C 1
ATOM 818 O O . LYS A 1 102 ? 26.034 -30.809 -15.606 1.00 67.19 102 LYS A O 1
ATOM 823 N N . ILE A 1 103 ? 24.808 -31.505 -17.362 1.00 65.94 103 ILE A N 1
ATOM 824 C CA . ILE A 1 103 ? 24.471 -30.173 -17.876 1.00 65.94 103 ILE A CA 1
ATOM 825 C C . ILE A 1 103 ? 23.565 -29.457 -16.880 1.00 65.94 103 ILE A C 1
ATOM 827 O O . ILE A 1 103 ? 23.855 -28.314 -16.528 1.00 65.94 103 ILE A O 1
ATOM 831 N N . LYS A 1 104 ? 22.546 -30.146 -16.353 1.00 69.69 104 LYS A N 1
ATOM 832 C CA . LYS A 1 104 ? 21.665 -29.621 -15.309 1.00 69.69 104 LYS A CA 1
ATOM 833 C C . LYS A 1 104 ? 22.453 -29.199 -14.070 1.00 69.69 104 LYS A C 1
ATOM 835 O O . LYS A 1 104 ? 22.354 -28.050 -13.653 1.00 69.69 104 LYS A O 1
ATOM 840 N N . LYS A 1 105 ? 23.341 -30.061 -13.565 1.00 77.50 105 LYS A N 1
ATOM 841 C CA . LYS A 1 105 ? 24.195 -29.748 -12.409 1.00 77.50 105 LYS A CA 1
ATOM 842 C C . LYS A 1 105 ? 25.130 -28.557 -12.659 1.00 77.50 105 LYS A C 1
ATOM 844 O O . LYS A 1 105 ? 25.342 -27.740 -11.768 1.00 77.50 105 LYS A O 1
ATOM 849 N N . ILE A 1 106 ? 25.689 -28.429 -13.865 1.00 73.44 106 ILE A N 1
ATOM 850 C CA . ILE A 1 106 ? 26.528 -27.276 -14.241 1.00 73.44 106 ILE A CA 1
ATOM 851 C C . ILE A 1 106 ? 25.689 -25.995 -14.337 1.00 73.44 106 ILE A C 1
ATOM 853 O O . ILE A 1 106 ? 26.151 -24.934 -13.915 1.00 73.44 106 ILE A O 1
ATOM 857 N N . ALA A 1 107 ? 24.476 -26.073 -14.885 1.00 68.75 107 ALA A N 1
ATOM 858 C CA . ALA A 1 107 ? 23.558 -24.942 -14.970 1.00 68.75 107 ALA A CA 1
ATOM 859 C C . ALA A 1 107 ? 23.121 -24.471 -13.574 1.00 68.75 107 ALA A C 1
ATOM 861 O O . ALA A 1 107 ? 23.188 -23.276 -13.299 1.00 68.75 107 ALA A O 1
ATOM 862 N N . GLU A 1 108 ? 22.785 -25.399 -12.675 1.00 78.44 108 GLU A N 1
ATOM 863 C CA . GLU A 1 108 ? 22.471 -25.124 -11.267 1.00 78.44 108 GLU A CA 1
ATOM 864 C C . GLU A 1 108 ? 23.657 -24.463 -10.551 1.00 78.44 108 GLU A C 1
ATOM 866 O O . GLU A 1 108 ? 23.508 -23.404 -9.950 1.00 78.44 108 GLU A O 1
ATOM 871 N N . GLN A 1 109 ? 24.872 -25.002 -10.700 1.00 84.31 109 GLN A N 1
ATOM 872 C CA . GLN A 1 109 ? 26.080 -24.398 -10.123 1.00 84.31 109 GLN A CA 1
ATOM 873 C C . GLN A 1 109 ? 26.359 -22.987 -10.659 1.00 84.31 109 GLN A C 1
ATOM 875 O O . GLN A 1 109 ? 26.807 -22.112 -9.914 1.00 84.31 109 GLN A O 1
ATOM 880 N N . ARG A 1 110 ? 26.114 -22.746 -11.952 1.00 78.44 110 ARG A N 1
ATOM 881 C CA . ARG A 1 110 ? 26.239 -21.407 -12.546 1.00 78.44 110 ARG A CA 1
ATOM 882 C C . ARG A 1 110 ? 25.176 -20.458 -12.000 1.00 78.44 110 ARG A C 1
ATOM 884 O O . ARG A 1 110 ? 25.520 -19.326 -11.676 1.00 78.44 110 ARG A O 1
ATOM 891 N N . ALA A 1 111 ? 23.933 -20.914 -11.866 1.00 71.19 111 ALA A N 1
ATOM 892 C CA . ALA A 1 111 ? 22.847 -20.129 -11.291 1.00 71.19 111 ALA A CA 1
ATOM 893 C C . ALA A 1 111 ? 23.149 -19.729 -9.837 1.00 71.19 111 ALA A C 1
ATOM 895 O O . ALA A 1 111 ? 23.056 -18.550 -9.503 1.00 71.19 111 ALA A O 1
ATOM 896 N N . GLU A 1 112 ? 23.621 -20.667 -9.010 1.00 81.88 112 GLU A N 1
ATOM 897 C CA . GLU A 1 112 ? 24.019 -20.406 -7.619 1.00 81.88 112 GLU A CA 1
ATOM 898 C C . GLU A 1 112 ? 25.162 -19.382 -7.543 1.00 81.88 112 GLU A C 1
ATOM 900 O O . GLU A 1 112 ? 25.141 -18.446 -6.743 1.00 81.88 112 GLU A O 1
ATOM 905 N N . LYS A 1 113 ? 26.150 -19.506 -8.439 1.00 82.25 113 LYS A N 1
ATOM 906 C CA . LYS A 1 113 ? 27.258 -18.550 -8.537 1.00 82.25 113 LYS A CA 1
ATOM 907 C C . LYS A 1 113 ? 26.771 -17.150 -8.912 1.00 82.25 113 LYS A C 1
ATOM 909 O O . LYS A 1 113 ? 27.246 -16.180 -8.326 1.00 82.25 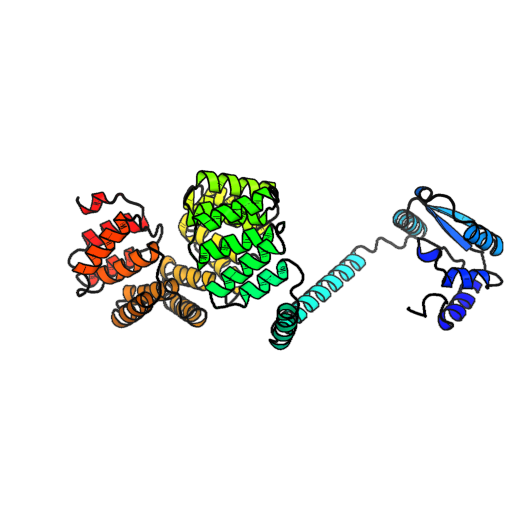113 LYS A O 1
ATOM 914 N N . TYR A 1 114 ? 25.849 -17.026 -9.868 1.00 68.44 114 TYR A N 1
ATOM 915 C CA . TYR A 1 114 ? 25.280 -15.729 -10.243 1.00 68.44 114 TYR A CA 1
ATOM 916 C C . TYR A 1 114 ? 24.461 -15.119 -9.111 1.00 68.44 114 TYR A C 1
ATOM 918 O O . TYR A 1 114 ? 24.605 -13.931 -8.836 1.00 68.44 114 TYR A O 1
ATOM 926 N N . LYS A 1 115 ? 23.674 -15.932 -8.403 1.00 75.25 115 LYS A N 1
ATOM 927 C CA . LYS A 1 115 ? 22.931 -15.495 -7.221 1.00 75.25 115 LYS A CA 1
ATOM 928 C C . LYS A 1 115 ? 23.871 -14.949 -6.143 1.00 75.25 115 LYS A C 1
ATOM 930 O O . LYS A 1 115 ? 23.706 -13.810 -5.721 1.00 75.25 115 LYS A O 1
ATOM 935 N N . GLY A 1 116 ? 24.934 -15.682 -5.811 1.00 79.00 116 GLY A N 1
ATOM 936 C CA . GLY A 1 116 ? 25.951 -15.212 -4.867 1.00 79.00 116 GLY A CA 1
ATOM 937 C C . GLY A 1 116 ? 26.705 -13.962 -5.345 1.00 79.00 116 GLY A C 1
ATOM 938 O O . GLY A 1 116 ? 27.123 -13.139 -4.534 1.00 79.00 116 GLY A O 1
ATOM 939 N N . GLN A 1 117 ? 26.884 -13.769 -6.656 1.00 71.94 117 GLN A N 1
ATOM 940 C CA . GLN A 1 117 ? 27.450 -12.529 -7.202 1.00 71.94 117 GLN A CA 1
ATOM 941 C C . GLN A 1 117 ? 26.492 -11.345 -7.049 1.00 71.94 117 GLN A C 1
ATOM 943 O O . GLN A 1 117 ? 26.940 -10.276 -6.647 1.00 71.94 117 GLN A O 1
ATOM 948 N N . ILE A 1 118 ? 25.200 -11.533 -7.322 1.00 68.56 118 ILE A N 1
ATOM 949 C CA . ILE A 1 118 ? 24.166 -10.507 -7.135 1.00 68.56 118 ILE A CA 1
ATOM 950 C C . ILE A 1 118 ? 24.055 -10.128 -5.657 1.00 68.56 118 ILE A C 1
ATOM 952 O O . ILE A 1 118 ? 24.084 -8.945 -5.340 1.00 68.56 118 ILE A O 1
ATOM 956 N N . GLU A 1 119 ? 24.021 -11.107 -4.753 1.00 70.25 119 GLU A N 1
ATOM 957 C CA . GLU A 1 119 ? 24.005 -10.870 -3.304 1.00 70.25 119 GLU A CA 1
ATOM 958 C C . GLU A 1 119 ? 25.253 -10.095 -2.853 1.00 70.25 119 GLU A C 1
ATOM 960 O O . GLU A 1 119 ? 25.149 -9.111 -2.125 1.00 70.25 119 GLU A O 1
ATOM 965 N N . ASN A 1 120 ? 26.442 -10.461 -3.347 1.00 70.19 120 ASN A N 1
ATOM 966 C CA . ASN A 1 120 ? 27.674 -9.717 -3.067 1.00 70.19 120 ASN A CA 1
ATOM 967 C C . ASN A 1 120 ? 27.665 -8.294 -3.645 1.00 70.19 120 ASN A C 1
ATOM 969 O O . ASN A 1 120 ? 28.219 -7.386 -3.029 1.00 70.19 120 ASN A O 1
ATOM 973 N N . ILE A 1 121 ? 27.064 -8.082 -4.818 1.00 63.19 121 ILE A N 1
ATOM 974 C CA . ILE A 1 121 ? 26.914 -6.751 -5.420 1.00 63.19 121 ILE A CA 1
ATOM 975 C C . ILE A 1 121 ? 25.927 -5.912 -4.606 1.00 63.19 121 ILE A C 1
ATOM 977 O O . ILE A 1 121 ? 26.253 -4.779 -4.283 1.00 63.19 121 ILE A O 1
ATOM 981 N N . GLN A 1 122 ? 24.795 -6.470 -4.180 1.00 56.75 122 GLN A N 1
ATOM 982 C CA . GLN A 1 122 ? 23.830 -5.794 -3.304 1.00 56.75 122 GLN A CA 1
ATOM 983 C C . GLN A 1 122 ? 24.429 -5.460 -1.930 1.00 56.75 122 GLN A C 1
ATOM 985 O O . GLN A 1 122 ? 24.150 -4.409 -1.354 1.00 56.75 122 GLN A O 1
ATOM 990 N N . LEU A 1 123 ? 25.291 -6.331 -1.397 1.00 59.28 123 LEU A N 1
ATOM 991 C CA . LEU A 1 123 ? 26.058 -6.057 -0.180 1.00 59.28 123 LEU A CA 1
ATOM 992 C C . LEU A 1 123 ? 27.100 -4.947 -0.389 1.00 59.28 123 LEU A C 1
ATOM 994 O O . LEU A 1 123 ? 27.363 -4.191 0.542 1.00 59.28 123 LEU A O 1
ATOM 998 N N . ARG A 1 124 ? 27.665 -4.815 -1.597 1.00 53.34 124 ARG A N 1
ATOM 999 C CA . ARG A 1 124 ? 28.565 -3.710 -1.969 1.00 53.34 124 ARG A CA 1
ATOM 1000 C C . ARG A 1 124 ? 27.821 -2.408 -2.272 1.00 53.34 124 ARG A C 1
ATOM 1002 O O . ARG A 1 124 ? 28.323 -1.366 -1.894 1.00 53.34 124 ARG A O 1
ATOM 1009 N N . GLU A 1 125 ? 26.624 -2.435 -2.856 1.00 49.81 125 GLU A N 1
ATOM 1010 C CA . GLU A 1 125 ? 25.771 -1.242 -3.029 1.00 49.81 125 GLU A CA 1
ATOM 1011 C C . GLU A 1 125 ? 25.371 -0.605 -1.691 1.00 49.81 125 GLU A C 1
ATOM 1013 O O . GLU A 1 125 ? 25.074 0.586 -1.630 1.00 49.81 125 GLU A O 1
ATOM 1018 N N . LYS A 1 126 ? 25.411 -1.372 -0.593 1.00 49.03 126 LYS A N 1
ATOM 1019 C CA . LYS A 1 126 ? 25.248 -0.837 0.765 1.00 49.03 126 LYS A CA 1
ATOM 1020 C C . LYS A 1 126 ? 26.449 -0.020 1.264 1.00 49.03 126 LYS A C 1
ATOM 1022 O O . LYS A 1 126 ? 26.325 0.591 2.324 1.00 49.03 126 LYS A O 1
ATOM 1027 N N . SER A 1 127 ? 27.583 0.040 0.553 1.00 48.50 127 SER A N 1
ATOM 1028 C CA . SER A 1 127 ? 28.644 1.000 0.874 1.00 48.50 127 SER A CA 1
ATOM 1029 C C . SER A 1 127 ? 28.350 2.355 0.213 1.00 48.50 127 SER A C 1
ATOM 1031 O O . SER A 1 127 ? 28.378 2.521 -1.004 1.00 48.50 127 SER A O 1
ATOM 1033 N N . GLN A 1 128 ? 28.062 3.357 1.047 1.00 52.72 128 GLN A N 1
ATOM 1034 C CA . GLN A 1 128 ? 27.670 4.724 0.662 1.00 52.72 128 GLN A CA 1
ATOM 1035 C C . GLN A 1 128 ? 28.646 5.457 -0.282 1.00 52.72 128 GLN A C 1
ATOM 1037 O O . GLN A 1 128 ? 28.294 6.488 -0.844 1.00 52.72 128 GLN A O 1
ATOM 1042 N N . GLU A 1 129 ? 29.863 4.955 -0.487 1.00 48.88 129 GLU A N 1
ATOM 1043 C CA . GLU A 1 129 ? 30.889 5.632 -1.287 1.00 48.88 129 GLU A CA 1
ATOM 1044 C C . GLU A 1 129 ? 30.644 5.557 -2.805 1.00 48.88 129 GLU A C 1
ATOM 1046 O O . GLU A 1 129 ? 31.026 6.478 -3.528 1.00 48.88 129 GLU A O 1
ATOM 1051 N N . THR A 1 130 ? 29.983 4.507 -3.318 1.00 46.94 130 THR A N 1
ATOM 1052 C CA . THR A 1 130 ? 29.767 4.370 -4.779 1.00 46.94 130 THR A CA 1
ATOM 1053 C C . THR A 1 130 ? 28.574 5.187 -5.280 1.00 46.94 130 THR A C 1
ATOM 1055 O O . THR A 1 130 ? 28.618 5.725 -6.387 1.00 46.94 130 THR A O 1
ATOM 1058 N N . THR A 1 131 ? 27.538 5.346 -4.454 1.00 54.38 131 THR A N 1
ATOM 1059 C CA . THR A 1 131 ? 26.377 6.201 -4.738 1.00 54.38 131 THR A CA 1
ATOM 1060 C C . THR A 1 131 ? 26.769 7.671 -4.806 1.00 54.38 131 THR A C 1
ATOM 1062 O O . THR A 1 131 ? 26.384 8.342 -5.757 1.00 54.38 131 THR A O 1
ATOM 1065 N N . VAL A 1 132 ? 27.621 8.159 -3.899 1.00 58.66 132 VAL A N 1
ATOM 1066 C CA . VAL A 1 132 ? 28.051 9.571 -3.886 1.00 58.66 132 VAL A CA 1
ATOM 1067 C C . VAL A 1 132 ? 28.840 9.947 -5.149 1.00 58.66 132 VAL A C 1
ATOM 1069 O O . VAL A 1 132 ? 28.577 10.984 -5.754 1.00 58.66 132 VAL A O 1
ATOM 1072 N N . ALA A 1 133 ? 29.757 9.092 -5.615 1.00 55.47 133 ALA A N 1
ATOM 1073 C CA . ALA A 1 133 ? 30.538 9.357 -6.829 1.00 55.47 133 ALA A CA 1
ATOM 1074 C C . ALA A 1 133 ? 29.683 9.324 -8.114 1.00 55.47 133 ALA A C 1
ATOM 1076 O O . ALA A 1 133 ? 29.894 10.124 -9.036 1.00 55.47 133 ALA A O 1
ATOM 1077 N N . LEU A 1 134 ? 28.702 8.417 -8.177 1.00 53.78 134 LEU A N 1
ATOM 1078 C CA . LEU A 1 134 ? 27.747 8.343 -9.282 1.00 53.78 134 LEU A CA 1
ATOM 1079 C C . LEU A 1 134 ? 26.801 9.553 -9.266 1.00 53.78 134 LEU A C 1
ATOM 1081 O O . LEU A 1 134 ? 26.607 10.190 -10.299 1.00 53.78 134 LEU A O 1
ATOM 1085 N N . GLU A 1 135 ? 26.279 9.921 -8.095 1.00 59.62 135 GLU A N 1
ATOM 1086 C CA . GLU A 1 135 ? 25.442 11.106 -7.888 1.00 59.62 135 GLU A CA 1
ATOM 1087 C C . GLU A 1 135 ? 26.171 12.399 -8.266 1.00 59.62 135 GLU A C 1
ATOM 1089 O O . GLU A 1 135 ? 25.595 13.244 -8.949 1.00 59.62 135 GLU A O 1
ATOM 1094 N N . ASP A 1 136 ? 27.444 12.551 -7.896 1.00 65.44 136 ASP A N 1
ATOM 1095 C CA . ASP A 1 136 ? 28.261 13.711 -8.270 1.00 65.44 136 ASP A CA 1
ATOM 1096 C C . ASP A 1 136 ? 28.549 13.765 -9.773 1.00 65.44 136 ASP A C 1
ATOM 1098 O O . ASP A 1 136 ? 28.591 14.849 -10.361 1.00 65.44 136 ASP A O 1
ATOM 1102 N N . THR A 1 137 ? 28.724 12.611 -10.418 1.00 61.44 137 THR A N 1
ATOM 1103 C CA . THR A 1 137 ? 28.905 12.534 -11.875 1.00 61.44 137 THR A CA 1
ATOM 1104 C C . THR A 1 137 ? 27.611 12.887 -12.609 1.00 61.44 137 THR A C 1
ATOM 1106 O O . THR A 1 137 ? 27.634 13.669 -13.559 1.00 61.44 137 THR A O 1
ATOM 1109 N N . ILE A 1 138 ? 26.472 12.382 -12.130 1.00 63.19 138 ILE A N 1
ATOM 1110 C CA . ILE A 1 138 ? 25.140 12.667 -12.678 1.00 63.19 138 ILE A CA 1
ATOM 1111 C C . ILE A 1 138 ? 24.759 14.136 -12.463 1.00 63.19 138 ILE A C 1
ATOM 1113 O O . ILE A 1 138 ? 24.247 14.761 -13.385 1.00 63.19 138 ILE A O 1
ATOM 1117 N N . LYS A 1 139 ? 25.054 14.728 -11.297 1.00 64.62 139 LYS A N 1
ATOM 1118 C CA . LYS A 1 139 ? 24.853 16.170 -11.047 1.00 64.62 139 LYS A CA 1
ATOM 1119 C C . LYS A 1 139 ? 25.662 17.039 -12.006 1.00 64.62 139 LYS A C 1
ATOM 1121 O O . LYS A 1 139 ? 25.197 18.103 -12.401 1.00 64.62 139 LYS A O 1
ATOM 1126 N N . LYS A 1 140 ? 26.869 16.599 -12.375 1.00 65.56 140 LYS A N 1
ATOM 1127 C CA . LYS A 1 140 ? 27.735 17.320 -13.318 1.00 65.56 140 LYS A CA 1
ATOM 1128 C C . LYS A 1 140 ? 27.295 17.139 -14.772 1.00 65.56 140 LYS A C 1
ATOM 1130 O O . LYS A 1 140 ? 27.468 18.068 -15.555 1.00 65.56 140 LYS A O 1
ATOM 1135 N N . GLN A 1 141 ? 26.763 15.969 -15.140 1.00 64.62 141 GLN A N 1
ATOM 1136 C CA . GLN A 1 141 ? 26.295 15.654 -16.495 1.00 64.62 141 GLN A CA 1
ATOM 1137 C C . GLN A 1 141 ? 25.125 14.650 -16.476 1.00 64.62 141 GLN A C 1
ATOM 1139 O O . GLN A 1 141 ? 25.351 13.447 -16.656 1.00 64.62 141 GLN A O 1
ATOM 1144 N N . PRO A 1 142 ? 23.870 15.099 -16.297 1.00 63.91 142 PRO A N 1
ATOM 1145 C CA . PRO A 1 142 ? 22.727 14.204 -16.407 1.00 63.91 142 PRO A CA 1
ATOM 1146 C C . PRO A 1 142 ? 22.594 13.735 -17.862 1.00 63.91 142 PRO A C 1
ATOM 1148 O O . PRO A 1 142 ? 22.527 14.545 -18.782 1.00 63.91 142 PRO A O 1
ATOM 1151 N N . ARG A 1 143 ? 22.597 12.416 -18.094 1.00 75.00 143 ARG A N 1
ATOM 1152 C CA . ARG A 1 143 ? 22.370 11.828 -19.424 1.00 75.00 143 ARG A CA 1
ATOM 1153 C C . ARG A 1 143 ? 21.093 11.002 -19.421 1.00 75.00 143 ARG A C 1
ATOM 1155 O O . ARG A 1 143 ? 21.053 9.927 -18.830 1.00 75.00 143 ARG A O 1
ATOM 1162 N N . GLY A 1 144 ? 20.092 11.473 -20.156 1.00 83.00 144 GLY A N 1
ATOM 1163 C CA . GLY A 1 144 ? 18.824 10.775 -20.352 1.00 83.00 144 GLY A CA 1
ATOM 1164 C C . GLY A 1 144 ? 17.822 10.974 -19.214 1.00 83.00 144 GLY A C 1
ATOM 1165 O O . GLY A 1 144 ? 18.135 11.490 -18.143 1.00 83.00 144 GLY A O 1
ATOM 1166 N N . TRP A 1 145 ? 16.596 10.516 -19.455 1.00 86.12 145 TRP A N 1
ATOM 1167 C CA . TRP A 1 145 ? 15.456 10.745 -18.568 1.00 86.12 145 TRP A CA 1
ATOM 1168 C C . TRP A 1 145 ? 15.651 10.177 -17.149 1.00 86.12 145 TRP A C 1
ATOM 1170 O O . TRP A 1 145 ? 15.232 10.782 -16.166 1.00 86.12 145 TRP A O 1
ATOM 1180 N N . TRP A 1 146 ? 16.331 9.035 -17.015 1.00 84.38 146 TRP A N 1
ATOM 1181 C CA . TRP A 1 146 ? 16.548 8.358 -15.731 1.00 84.38 146 TRP A CA 1
ATOM 1182 C C . TRP A 1 146 ? 17.460 9.158 -14.787 1.00 84.38 146 TRP A C 1
ATOM 1184 O O . TRP A 1 146 ? 17.326 9.055 -13.569 1.00 84.38 146 TRP A O 1
ATOM 1194 N N . ALA A 1 147 ? 18.351 9.996 -15.328 1.00 86.81 147 ALA A N 1
ATOM 1195 C CA . ALA A 1 147 ? 19.200 10.877 -14.532 1.00 86.81 147 ALA A CA 1
ATOM 1196 C C . ALA A 1 147 ? 18.373 11.952 -13.809 1.00 86.81 147 ALA A C 1
ATOM 1198 O O . ALA A 1 147 ? 18.642 12.262 -12.650 1.00 86.81 147 ALA A O 1
ATOM 1199 N N . ILE A 1 148 ? 17.326 12.467 -14.462 1.00 90.56 148 ILE A N 1
ATOM 1200 C CA . ILE A 1 148 ? 16.391 13.429 -13.863 1.00 90.56 148 ILE A CA 1
ATOM 1201 C C . ILE A 1 148 ? 15.655 12.794 -12.680 1.00 90.56 148 ILE A C 1
ATOM 1203 O O . ILE A 1 148 ? 15.541 13.422 -11.631 1.00 90.56 148 ILE A O 1
ATOM 1207 N N . GLU A 1 149 ? 15.208 11.541 -12.810 1.00 89.88 149 GLU A N 1
ATOM 1208 C CA . GLU A 1 149 ? 14.560 10.814 -11.710 1.00 89.88 149 GLU A CA 1
ATOM 1209 C C . GLU A 1 149 ? 15.482 10.694 -10.490 1.00 89.88 149 GLU A C 1
ATOM 1211 O O . GLU A 1 149 ? 15.053 10.923 -9.360 1.00 89.88 149 GLU A O 1
ATOM 1216 N N . LEU A 1 150 ? 16.759 10.366 -10.699 1.00 86.62 150 LEU A N 1
ATOM 1217 C CA . LEU A 1 150 ? 17.731 10.262 -9.609 1.00 86.62 150 LEU A CA 1
ATOM 1218 C C . LEU A 1 150 ? 17.978 11.616 -8.934 1.00 86.62 150 LEU A C 1
ATOM 1220 O O . LEU A 1 150 ? 17.963 11.696 -7.705 1.00 86.62 150 LEU A O 1
ATOM 1224 N N . LEU A 1 151 ? 18.132 12.686 -9.720 1.00 88.50 151 LEU A N 1
ATOM 1225 C CA . LEU A 1 151 ? 18.265 14.047 -9.193 1.00 88.50 151 LEU A CA 1
ATOM 1226 C C . LEU A 1 151 ? 17.030 14.458 -8.384 1.00 88.50 151 LEU A C 1
ATOM 1228 O O . LEU A 1 151 ? 17.160 14.967 -7.272 1.00 88.50 151 LEU A O 1
ATOM 1232 N N . ALA A 1 152 ? 15.832 14.179 -8.900 1.00 90.44 152 ALA A N 1
ATOM 1233 C CA . ALA A 1 152 ? 14.585 14.464 -8.207 1.00 90.44 152 ALA A CA 1
ATOM 1234 C C . ALA A 1 152 ? 14.441 13.636 -6.919 1.00 90.44 152 ALA A C 1
ATOM 1236 O O . ALA A 1 152 ? 13.930 14.136 -5.918 1.00 90.44 152 ALA A O 1
ATOM 1237 N N . ARG A 1 153 ? 14.880 12.372 -6.895 1.00 87.25 153 ARG A N 1
ATOM 1238 C CA . ARG A 1 153 ? 14.880 11.542 -5.675 1.00 87.25 153 ARG A CA 1
ATOM 1239 C C . ARG A 1 153 ? 15.824 12.073 -4.603 1.00 87.25 153 ARG A C 1
ATOM 1241 O O . ARG A 1 153 ? 15.441 12.058 -3.437 1.00 87.25 153 ARG A O 1
ATOM 1248 N N . ALA A 1 154 ? 17.010 12.532 -4.996 1.00 84.50 154 ALA A N 1
ATOM 1249 C CA . ALA A 1 154 ? 18.014 13.066 -4.079 1.00 84.50 154 ALA A CA 1
ATOM 1250 C C . ALA A 1 154 ? 17.648 14.456 -3.525 1.00 84.50 154 ALA A C 1
ATOM 1252 O O . ALA A 1 154 ? 18.085 14.817 -2.432 1.00 84.50 154 ALA A O 1
ATOM 1253 N N . GLU A 1 155 ? 16.850 15.237 -4.259 1.00 90.19 155 GLU A N 1
ATOM 1254 C CA . GLU A 1 155 ? 16.413 16.563 -3.826 1.00 90.19 155 GLU A CA 1
ATOM 1255 C C . GLU A 1 155 ? 15.312 16.477 -2.754 1.00 90.19 155 GLU A C 1
ATOM 1257 O O . GLU A 1 155 ? 14.253 15.871 -2.950 1.00 90.19 155 GLU A O 1
ATOM 1262 N N . LYS A 1 156 ? 15.579 17.108 -1.605 1.00 89.25 156 LYS A N 1
ATOM 1263 C CA . LYS A 1 156 ? 14.671 17.161 -0.450 1.00 89.25 156 LYS A CA 1
ATOM 1264 C C . LYS A 1 156 ? 13.749 18.375 -0.510 1.00 89.25 156 LYS A C 1
ATOM 1266 O O . LYS A 1 156 ? 12.637 18.320 0.010 1.00 89.25 156 LYS A O 1
ATOM 1271 N N . ASP A 1 157 ? 14.209 19.464 -1.120 1.00 94.00 157 ASP A N 1
ATOM 1272 C CA . ASP A 1 157 ? 13.414 20.670 -1.312 1.00 94.00 157 ASP A CA 1
ATOM 1273 C C . ASP A 1 157 ? 12.344 20.426 -2.384 1.00 94.00 157 ASP A C 1
ATOM 1275 O O . ASP A 1 157 ? 12.639 20.142 -3.546 1.00 94.00 157 ASP A O 1
ATOM 1279 N N . ILE A 1 158 ? 11.080 20.524 -1.977 1.00 94.25 158 ILE A N 1
ATOM 1280 C CA . ILE A 1 158 ? 9.926 20.192 -2.818 1.00 94.25 158 ILE A CA 1
ATOM 1281 C C . ILE A 1 158 ? 9.856 21.094 -4.062 1.00 94.25 158 ILE A C 1
ATOM 1283 O O . ILE A 1 158 ? 9.549 20.605 -5.149 1.00 94.25 158 ILE A O 1
ATOM 1287 N N . GLU A 1 159 ? 10.177 22.382 -3.931 1.00 96.12 159 GLU A N 1
ATOM 1288 C CA . GLU A 1 159 ? 10.094 23.347 -5.034 1.00 96.12 159 GLU A CA 1
ATOM 1289 C C . GLU A 1 159 ? 11.231 23.136 -6.040 1.00 96.12 159 GLU A C 1
ATOM 1291 O O . GLU A 1 159 ? 11.026 23.189 -7.255 1.00 96.12 159 GLU A O 1
ATOM 1296 N N . LYS A 1 160 ? 12.446 22.847 -5.561 1.00 94.94 160 LYS A N 1
ATOM 1297 C CA . LYS A 1 160 ? 13.567 22.488 -6.445 1.00 94.94 160 LYS A CA 1
ATOM 1298 C C . LYS A 1 160 ? 13.318 21.163 -7.152 1.00 94.94 160 LYS A C 1
ATOM 1300 O O . LYS A 1 160 ? 13.586 21.060 -8.347 1.00 94.94 160 LYS A O 1
ATOM 1305 N N . LYS A 1 161 ? 12.769 20.176 -6.444 1.00 95.88 161 LYS A N 1
ATOM 1306 C CA . LYS A 1 161 ? 12.395 18.881 -7.017 1.00 95.88 161 LYS A CA 1
ATOM 1307 C C . LYS A 1 161 ? 11.367 19.027 -8.133 1.00 95.88 161 LYS A C 1
ATOM 1309 O O . LYS A 1 161 ? 11.514 18.396 -9.176 1.00 95.88 161 LYS A O 1
ATOM 1314 N N . GLU A 1 162 ? 10.370 19.889 -7.949 1.00 96.81 162 GLU A N 1
ATOM 1315 C CA . GLU A 1 162 ? 9.403 20.209 -9.000 1.00 96.81 162 GLU A CA 1
ATOM 1316 C C . GLU A 1 162 ? 10.093 20.814 -10.234 1.00 96.81 162 GLU A C 1
ATOM 1318 O O . GLU A 1 162 ? 9.910 20.314 -11.343 1.00 96.81 162 GLU A O 1
ATOM 1323 N N . LYS A 1 163 ? 10.993 21.789 -10.044 1.00 96.69 163 LYS A N 1
ATOM 1324 C CA . LYS A 1 163 ? 11.776 22.378 -11.146 1.00 96.69 163 LYS A CA 1
ATOM 1325 C C . LYS A 1 163 ? 12.653 21.365 -11.884 1.00 96.69 163 LYS A C 1
ATOM 1327 O O . LYS A 1 163 ? 12.848 21.508 -13.091 1.00 96.69 163 LYS A O 1
ATOM 1332 N N . ILE A 1 164 ? 13.188 20.356 -11.189 1.00 94.62 164 ILE A N 1
ATOM 1333 C CA . ILE A 1 164 ? 13.953 19.264 -11.812 1.00 94.62 164 ILE A CA 1
ATOM 1334 C C . ILE A 1 164 ? 13.054 18.476 -12.769 1.00 94.62 164 ILE A C 1
ATOM 1336 O O . ILE A 1 164 ? 13.448 18.253 -13.914 1.00 94.62 164 ILE A O 1
ATOM 1340 N N . TYR A 1 165 ? 11.838 18.114 -12.351 1.00 97.12 165 TYR A N 1
ATOM 1341 C CA . TYR A 1 165 ? 10.886 17.442 -13.238 1.00 97.12 165 TYR A CA 1
ATOM 1342 C C . TYR A 1 165 ? 10.468 18.327 -14.416 1.00 97.12 165 TYR A C 1
ATOM 1344 O O . TYR A 1 165 ? 10.513 17.866 -15.554 1.00 97.12 165 TYR A O 1
ATOM 1352 N N . GLU A 1 166 ? 10.130 19.599 -14.178 1.00 96.69 166 GLU A N 1
ATOM 1353 C CA . GLU A 1 166 ? 9.764 20.553 -15.237 1.00 96.69 166 GLU A CA 1
ATOM 1354 C C . GLU A 1 166 ? 10.902 20.795 -16.243 1.00 96.69 166 GLU A C 1
ATOM 1356 O O . GLU A 1 166 ? 10.666 21.015 -17.432 1.00 96.69 166 GLU A O 1
ATOM 1361 N N . GLY A 1 167 ? 12.155 20.798 -15.784 1.00 94.75 167 GLY A N 1
ATOM 1362 C CA . GLY A 1 167 ? 13.334 20.827 -16.649 1.00 94.75 167 GLY A CA 1
ATOM 1363 C C . GLY A 1 167 ? 13.478 19.535 -17.451 1.00 94.75 167 GLY A C 1
ATOM 1364 O O . GLY A 1 167 ? 13.616 19.582 -18.671 1.00 94.75 167 GLY A O 1
ATOM 1365 N N . GLY A 1 168 ? 13.355 18.387 -16.785 1.00 93.75 168 GLY A N 1
ATOM 1366 C CA . GLY A 1 168 ? 13.506 17.078 -17.409 1.00 93.75 168 GLY A CA 1
ATOM 1367 C C . GLY A 1 168 ? 12.471 16.777 -18.486 1.00 93.75 168 GLY A C 1
ATOM 1368 O O . GLY A 1 168 ? 12.837 16.258 -19.532 1.00 93.75 168 GLY A O 1
ATOM 1369 N N . ILE A 1 169 ? 11.200 17.145 -18.293 1.00 95.50 169 ILE A N 1
ATOM 1370 C CA . ILE A 1 169 ? 10.173 16.978 -19.339 1.00 95.50 169 ILE A CA 1
ATOM 1371 C C . ILE A 1 169 ? 10.363 17.947 -20.515 1.00 95.50 169 ILE A C 1
ATOM 1373 O O . ILE A 1 169 ? 9.901 17.659 -21.613 1.00 95.50 169 ILE A O 1
ATOM 1377 N N . ARG A 1 170 ? 11.040 19.089 -20.318 1.00 95.00 170 ARG A N 1
ATOM 1378 C CA . ARG A 1 170 ? 11.414 19.993 -21.422 1.00 95.00 170 ARG A CA 1
ATOM 1379 C C . ARG A 1 170 ? 12.587 19.447 -22.228 1.00 95.00 170 ARG A C 1
ATOM 1381 O O . ARG A 1 170 ? 12.608 19.613 -23.442 1.00 95.00 170 ARG A O 1
ATOM 1388 N N . GLU A 1 171 ? 13.548 18.817 -21.560 1.00 92.81 171 GLU A N 1
ATOM 1389 C CA . GLU A 1 171 ? 14.719 18.206 -22.197 1.00 92.81 171 GLU A CA 1
ATOM 1390 C C . GLU A 1 171 ? 14.383 16.864 -22.869 1.00 92.81 171 GLU A C 1
ATOM 1392 O O . GLU A 1 171 ? 14.883 16.567 -23.952 1.00 92.81 171 GLU A O 1
ATOM 1397 N N . PHE A 1 172 ? 13.484 16.081 -22.266 1.00 92.94 172 PHE A N 1
ATOM 1398 C CA . PHE A 1 172 ? 13.057 14.761 -22.736 1.00 92.94 172 PHE A CA 1
ATOM 1399 C C . PHE A 1 172 ? 11.525 14.695 -22.915 1.00 92.94 172 PHE A C 1
ATOM 1401 O O . PHE A 1 172 ? 10.856 13.933 -22.208 1.00 92.94 172 PHE A O 1
ATOM 1408 N N . PRO A 1 173 ? 10.946 15.454 -23.867 1.00 94.94 173 PRO A N 1
ATOM 1409 C CA . PRO A 1 173 ? 9.492 15.586 -24.035 1.00 94.94 173 PRO A CA 1
ATOM 1410 C C . PRO A 1 173 ? 8.780 14.311 -24.511 1.00 94.94 173 PRO A C 1
ATOM 1412 O O . PRO A 1 173 ? 7.555 14.254 -24.504 1.00 94.94 173 PRO A O 1
ATOM 1415 N N . GLU A 1 174 ? 9.521 13.281 -24.914 1.00 93.31 174 GLU A N 1
ATOM 1416 C CA . GLU A 1 174 ? 8.974 11.978 -25.318 1.00 93.31 174 GLU A CA 1
ATOM 1417 C C . GLU A 1 174 ? 9.104 10.911 -24.211 1.00 93.31 174 GLU A C 1
ATOM 1419 O O . GLU A 1 174 ? 8.718 9.758 -24.398 1.00 93.31 174 GLU A O 1
ATOM 1424 N N . SER A 1 175 ? 9.637 11.261 -23.031 1.00 93.50 175 SER A N 1
ATOM 1425 C CA . SER A 1 175 ? 9.821 10.297 -21.940 1.00 93.50 175 SER A CA 1
ATOM 1426 C C . SER A 1 175 ? 8.525 10.039 -21.169 1.00 93.50 175 SER A C 1
ATOM 1428 O O . SER A 1 175 ? 8.179 10.749 -20.222 1.00 93.50 175 SER A O 1
ATOM 1430 N N . VAL A 1 176 ? 7.857 8.938 -21.511 1.00 94.25 176 VAL A N 1
ATOM 1431 C CA . VAL A 1 176 ? 6.687 8.394 -20.797 1.00 94.25 176 VAL A CA 1
ATOM 1432 C C . VAL A 1 176 ? 6.962 8.241 -19.294 1.00 94.25 176 VAL A C 1
ATOM 1434 O O . VAL A 1 176 ? 6.112 8.559 -18.459 1.00 94.25 176 VAL A O 1
ATOM 1437 N N . GLN A 1 177 ? 8.168 7.789 -18.933 1.00 93.62 177 GLN A N 1
ATOM 1438 C CA . GLN A 1 177 ? 8.563 7.555 -17.546 1.00 93.62 177 GLN A CA 1
ATOM 1439 C C . GLN A 1 177 ? 8.649 8.849 -16.738 1.00 93.62 177 GLN A C 1
ATOM 1441 O O . GLN A 1 177 ? 8.191 8.864 -15.598 1.00 93.62 177 GLN A O 1
ATOM 1446 N N . LEU A 1 178 ? 9.178 9.940 -17.307 1.00 94.88 178 LEU A N 1
ATOM 1447 C CA . LEU A 1 178 ? 9.250 11.217 -16.590 1.00 94.88 178 LEU A CA 1
ATOM 1448 C C . LEU A 1 178 ? 7.879 11.813 -16.329 1.00 94.88 178 LEU A C 1
ATOM 1450 O O . LEU A 1 178 ? 7.628 12.263 -15.214 1.00 94.88 178 LEU A O 1
ATOM 1454 N N . TYR A 1 179 ? 6.979 11.765 -17.310 1.00 97.44 179 TYR A N 1
ATOM 1455 C CA . TYR A 1 179 ? 5.602 12.200 -17.097 1.00 97.44 179 TYR A CA 1
ATOM 1456 C C . TYR A 1 179 ? 4.919 11.383 -15.998 1.00 97.44 179 TYR A C 1
ATOM 1458 O O . TYR A 1 179 ? 4.294 11.953 -15.105 1.00 97.44 179 TYR A O 1
ATOM 1466 N N . GLY A 1 180 ? 5.098 10.061 -16.006 1.00 95.88 180 GLY A N 1
ATOM 1467 C CA . GLY A 1 180 ? 4.576 9.186 -14.961 1.00 95.88 180 GLY A CA 1
ATOM 1468 C C . GLY A 1 180 ? 5.158 9.458 -13.572 1.00 95.88 180 GLY A C 1
ATOM 1469 O O . GLY A 1 180 ? 4.413 9.559 -12.599 1.00 95.88 180 GLY A O 1
ATOM 1470 N N . ASN A 1 181 ? 6.476 9.614 -13.462 1.00 95.50 181 ASN A N 1
ATOM 1471 C CA . ASN A 1 181 ? 7.139 9.884 -12.185 1.00 95.50 181 ASN A CA 1
ATOM 1472 C C . ASN A 1 181 ? 6.783 11.273 -11.645 1.00 95.50 181 ASN A C 1
ATOM 1474 O O . ASN A 1 181 ? 6.513 11.422 -10.450 1.00 95.50 181 ASN A O 1
ATOM 1478 N N . TYR A 1 182 ? 6.700 12.276 -12.522 1.00 97.69 182 TYR A N 1
ATOM 1479 C CA . TYR A 1 182 ? 6.266 13.611 -12.135 1.00 97.69 182 TYR A CA 1
ATOM 1480 C C . TYR A 1 182 ? 4.800 13.607 -11.682 1.00 97.69 182 TYR A C 1
ATOM 1482 O O . TYR A 1 182 ? 4.477 14.192 -10.649 1.00 97.69 182 TYR A O 1
ATOM 1490 N N . ALA A 1 183 ? 3.925 12.856 -12.361 1.00 97.69 183 ALA A N 1
ATOM 1491 C CA . ALA A 1 183 ? 2.546 12.656 -11.924 1.00 97.69 183 ALA A CA 1
ATOM 1492 C C . ALA A 1 183 ? 2.467 12.027 -10.522 1.00 97.69 183 ALA A C 1
ATOM 1494 O O . ALA A 1 183 ? 1.686 12.489 -9.684 1.00 97.69 183 ALA A O 1
ATOM 1495 N N . ILE A 1 184 ? 3.299 11.021 -10.226 1.00 96.25 184 ILE A N 1
ATOM 1496 C CA . ILE A 1 184 ? 3.394 10.418 -8.886 1.00 96.25 184 ILE A CA 1
ATOM 1497 C C . ILE A 1 184 ? 3.839 11.457 -7.851 1.00 96.25 184 ILE A C 1
ATOM 1499 O O . ILE A 1 184 ? 3.236 11.536 -6.780 1.00 96.25 184 ILE A O 1
ATOM 1503 N N . PHE A 1 185 ? 4.864 12.259 -8.152 1.00 96.44 185 PHE A N 1
ATOM 1504 C CA . PHE A 1 185 ? 5.337 13.323 -7.264 1.00 96.44 185 PHE A CA 1
ATOM 1505 C C . PHE A 1 185 ? 4.245 14.364 -6.983 1.00 96.44 185 PHE A C 1
ATOM 1507 O O . PHE A 1 185 ? 3.990 14.689 -5.822 1.00 96.44 185 PHE A O 1
ATOM 1514 N N . LEU A 1 186 ? 3.551 14.832 -8.022 1.00 97.12 186 LEU A N 1
ATOM 1515 C CA . LEU A 1 186 ? 2.459 15.795 -7.889 1.00 97.12 186 LEU A CA 1
ATOM 1516 C C . LEU A 1 186 ? 1.321 15.245 -7.032 1.00 97.12 186 LEU A C 1
ATOM 1518 O O . LEU A 1 186 ? 0.813 15.953 -6.170 1.00 97.12 186 LEU A O 1
ATOM 1522 N N . SER A 1 187 ? 0.969 13.968 -7.199 1.00 95.12 187 SER A N 1
ATOM 1523 C CA . SER A 1 187 ? -0.076 13.332 -6.394 1.00 95.12 187 SER A CA 1
ATOM 1524 C C . SER A 1 187 ? 0.350 13.098 -4.944 1.00 95.12 187 SER A C 1
ATOM 1526 O O . SER A 1 187 ? -0.410 13.426 -4.038 1.00 95.12 187 SER A O 1
ATOM 1528 N N . LYS A 1 188 ? 1.533 12.518 -4.707 1.00 90.75 188 LYS A N 1
ATOM 1529 C CA . LYS A 1 188 ? 1.944 12.071 -3.365 1.00 90.75 188 LYS A CA 1
ATOM 1530 C C . LYS A 1 188 ? 2.538 13.178 -2.500 1.00 90.75 188 LYS A C 1
ATOM 1532 O O . LYS A 1 188 ? 2.421 13.101 -1.283 1.00 90.75 188 LYS A O 1
ATOM 1537 N N . VAL A 1 189 ? 3.200 14.164 -3.107 1.00 91.25 189 VAL A N 1
ATOM 1538 C CA . VAL A 1 189 ? 3.938 15.208 -2.378 1.00 91.25 189 VAL A CA 1
ATOM 1539 C C . VAL A 1 189 ? 3.220 16.548 -2.463 1.00 91.25 189 VAL A C 1
ATOM 1541 O O . VAL A 1 189 ? 2.934 17.148 -1.433 1.00 91.25 189 VAL A O 1
ATOM 1544 N N . ARG A 1 190 ? 2.894 17.015 -3.675 1.00 92.81 190 ARG A N 1
ATOM 1545 C CA . ARG A 1 190 ? 2.227 18.320 -3.860 1.00 92.81 190 ARG A CA 1
ATOM 1546 C C . ARG A 1 190 ? 0.727 18.271 -3.595 1.00 92.81 190 ARG A C 1
ATOM 1548 O O . ARG A 1 190 ? 0.141 19.304 -3.297 1.00 92.81 190 ARG A O 1
ATOM 1555 N N . LYS A 1 191 ? 0.124 17.084 -3.711 1.00 91.56 191 LYS A N 1
ATOM 1556 C CA . LYS A 1 191 ? -1.331 16.871 -3.736 1.00 91.56 191 LYS A CA 1
ATOM 1557 C C . LYS A 1 191 ? -2.039 17.700 -4.815 1.00 91.56 191 LYS A C 1
ATOM 1559 O O . LYS A 1 191 ? -3.221 18.007 -4.699 1.00 91.56 191 LYS A O 1
ATOM 1564 N N . ASP A 1 192 ? -1.320 18.030 -5.886 1.00 95.81 192 ASP A N 1
ATOM 1565 C CA . ASP A 1 192 ? -1.879 18.666 -7.077 1.00 95.81 192 ASP A CA 1
ATOM 1566 C C . ASP A 1 192 ? -2.435 17.562 -7.987 1.00 95.81 192 ASP A C 1
ATOM 1568 O O . ASP A 1 192 ? -1.767 17.037 -8.884 1.00 95.81 192 ASP A O 1
ATOM 1572 N N . TYR A 1 193 ? -3.649 17.121 -7.658 1.00 96.12 193 TYR A N 1
ATOM 1573 C CA . TYR A 1 193 ? -4.285 15.974 -8.303 1.00 96.12 193 TYR A CA 1
ATOM 1574 C C . TYR A 1 193 ? -4.675 16.259 -9.755 1.00 96.12 193 TYR A C 1
ATOM 1576 O O . TYR A 1 193 ? -4.609 15.354 -10.588 1.00 96.12 193 TYR A O 1
ATOM 1584 N N . ASP A 1 194 ? -5.020 17.506 -10.077 1.00 97.62 194 ASP A N 1
ATOM 1585 C CA . ASP A 1 194 ? -5.409 17.896 -11.431 1.00 97.62 194 ASP A CA 1
ATOM 1586 C C . ASP A 1 194 ? -4.203 17.900 -12.374 1.00 97.62 194 ASP A C 1
ATOM 1588 O O . ASP A 1 194 ? -4.268 17.284 -13.444 1.00 97.62 194 ASP A O 1
ATOM 1592 N N . LYS A 1 195 ? -3.064 18.481 -11.964 1.00 97.25 195 LYS A N 1
ATOM 1593 C CA . LYS A 1 195 ? -1.833 18.368 -12.763 1.00 97.25 195 LYS A CA 1
ATOM 1594 C C . LYS A 1 195 ? -1.325 16.935 -12.832 1.00 97.25 195 LYS A C 1
ATOM 1596 O O . LYS A 1 195 ? -0.897 16.500 -13.899 1.00 97.25 195 LYS A O 1
ATOM 1601 N N . SER A 1 196 ? -1.382 16.194 -11.721 1.00 97.94 196 SER A N 1
ATOM 1602 C CA . SER A 1 196 ? -0.982 14.782 -11.690 1.00 97.94 196 SER A CA 1
ATOM 1603 C C . 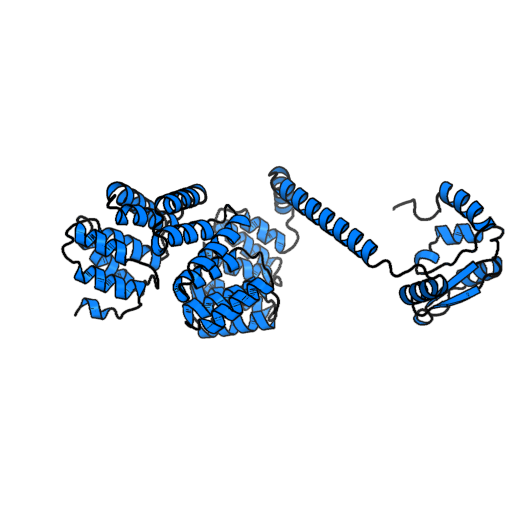SER A 1 196 ? -1.734 13.970 -12.746 1.00 97.94 196 SER A C 1
ATOM 1605 O O . SER A 1 196 ? -1.121 13.283 -13.565 1.00 97.94 196 SER A O 1
ATOM 1607 N N . GLU A 1 197 ? -3.060 14.106 -12.796 1.00 98.12 197 GLU A N 1
ATOM 1608 C CA . GLU A 1 197 ? -3.879 13.430 -13.795 1.00 98.12 197 GLU A CA 1
ATOM 1609 C C . GLU A 1 197 ? -3.558 13.876 -15.226 1.00 98.12 197 GLU A C 1
ATOM 1611 O O . GLU A 1 197 ? -3.498 13.033 -16.125 1.00 98.12 197 GLU A O 1
ATOM 1616 N N . GLY A 1 198 ? -3.315 15.173 -15.441 1.00 98.00 198 GLY A N 1
ATOM 1617 C CA . GLY A 1 198 ? -2.875 15.696 -16.734 1.00 98.00 198 GLY A CA 1
ATOM 1618 C C . GLY A 1 198 ? -1.607 15.005 -17.241 1.00 98.00 198 GLY A C 1
ATOM 1619 O O . GLY A 1 198 ? -1.553 14.578 -18.394 1.00 98.00 198 GLY A O 1
ATOM 1620 N N . TYR A 1 199 ? -0.615 14.806 -16.371 1.00 98.19 199 TYR A N 1
ATOM 1621 C CA . TYR A 1 199 ? 0.631 14.137 -16.745 1.00 98.19 199 TYR A CA 1
ATOM 1622 C C . TYR A 1 199 ? 0.501 12.619 -16.899 1.00 98.19 199 TYR A C 1
ATOM 1624 O O . TYR A 1 199 ? 1.135 12.062 -17.795 1.00 98.19 199 TYR A O 1
ATOM 1632 N N . TYR A 1 200 ? -0.359 11.943 -16.128 1.00 98.25 200 TYR A N 1
ATOM 1633 C CA . TYR A 1 200 ? -0.687 10.539 -16.408 1.00 98.25 200 TYR A CA 1
ATOM 1634 C C . TYR A 1 200 ? -1.317 10.371 -17.791 1.00 98.25 200 TYR A C 1
ATOM 1636 O O . TYR A 1 200 ? -0.907 9.494 -18.551 1.00 98.25 200 TYR A O 1
ATOM 1644 N N . LYS A 1 201 ? -2.283 11.230 -18.143 1.00 98.06 201 LYS A N 1
ATOM 1645 C CA . LYS A 1 201 ? -2.897 11.222 -19.477 1.00 98.06 201 LYS A CA 1
ATOM 1646 C C . LYS A 1 201 ? -1.858 11.496 -20.553 1.00 98.06 201 LYS A C 1
ATOM 1648 O O . LYS A 1 201 ? -1.809 10.755 -21.526 1.00 98.06 201 LYS A O 1
ATOM 1653 N N . LYS A 1 202 ? -0.964 12.468 -20.337 1.00 97.81 202 LYS A N 1
ATOM 1654 C CA . LYS A 1 202 ? 0.100 12.768 -21.298 1.00 97.81 202 LYS A CA 1
ATOM 1655 C C . LYS A 1 202 ? 1.053 11.592 -21.520 1.00 97.81 202 LYS A C 1
ATOM 1657 O O . LYS A 1 202 ? 1.398 11.295 -22.658 1.00 97.81 202 LYS A O 1
ATOM 1662 N N . ALA A 1 203 ? 1.440 10.896 -20.452 1.00 96.81 203 ALA A N 1
ATOM 1663 C CA . ALA A 1 203 ? 2.260 9.692 -20.546 1.00 96.81 203 ALA A CA 1
ATOM 1664 C C . ALA A 1 203 ? 1.569 8.591 -21.375 1.00 96.81 203 ALA A C 1
ATOM 1666 O O . ALA A 1 203 ? 2.205 7.965 -22.217 1.00 96.81 203 ALA A O 1
ATOM 1667 N N . LEU A 1 204 ? 0.262 8.393 -21.177 1.00 96.44 204 LEU A N 1
ATOM 1668 C CA . LEU A 1 204 ? -0.533 7.409 -21.920 1.00 96.44 204 LEU A CA 1
ATOM 1669 C C . LEU A 1 204 ? -0.864 7.835 -23.359 1.00 96.44 204 LEU A C 1
ATOM 1671 O O . LEU A 1 204 ? -1.141 6.974 -24.186 1.00 96.44 204 LEU A O 1
ATOM 1675 N N . GLU A 1 205 ? -0.851 9.133 -23.675 1.00 97.44 205 GLU A N 1
ATOM 1676 C CA . GLU A 1 205 ? -0.908 9.622 -25.061 1.00 97.44 205 GLU A CA 1
ATOM 1677 C C . GLU A 1 205 ? 0.371 9.277 -25.828 1.00 97.44 205 GLU A C 1
ATOM 1679 O O . GLU A 1 205 ? 0.298 8.915 -27.000 1.00 97.44 205 GLU A O 1
ATOM 1684 N N . LEU A 1 206 ? 1.532 9.403 -25.175 1.00 94.81 206 LEU A N 1
ATOM 1685 C CA . LEU A 1 206 ? 2.835 9.092 -25.768 1.00 94.81 206 LEU A CA 1
ATOM 1686 C C . LEU A 1 206 ? 3.016 7.586 -25.985 1.00 94.81 206 LEU A C 1
ATOM 1688 O O . LEU A 1 206 ? 3.495 7.176 -27.038 1.00 94.81 206 LEU A O 1
ATOM 1692 N N . ASP A 1 207 ? 2.611 6.771 -25.010 1.00 94.94 207 ASP A N 1
ATOM 1693 C CA . ASP A 1 207 ? 2.588 5.314 -25.141 1.00 94.94 207 ASP A CA 1
ATOM 1694 C C . ASP A 1 207 ? 1.339 4.712 -24.465 1.00 94.94 207 ASP A C 1
ATOM 1696 O O . ASP A 1 207 ? 1.320 4.477 -23.248 1.00 94.94 207 ASP A O 1
ATOM 1700 N N . PRO A 1 208 ? 0.290 4.405 -25.252 1.00 93.69 208 PRO A N 1
ATOM 1701 C CA . PRO A 1 208 ? -0.939 3.798 -24.747 1.00 93.69 208 PRO A CA 1
ATOM 1702 C C . PRO A 1 208 ? -0.773 2.382 -24.184 1.00 93.69 208 PRO A C 1
ATOM 1704 O O . PRO A 1 208 ? -1.701 1.897 -23.524 1.00 93.69 208 PRO A O 1
ATOM 1707 N N . ASN A 1 209 ? 0.354 1.720 -24.462 1.00 92.81 209 ASN A N 1
ATOM 1708 C CA . ASN A 1 209 ? 0.633 0.330 -24.107 1.00 92.81 209 ASN A CA 1
ATOM 1709 C C . ASN A 1 209 ? 1.655 0.206 -22.967 1.00 92.81 209 ASN A C 1
ATOM 1711 O O . ASN A 1 209 ? 2.037 -0.904 -22.593 1.00 92.81 209 ASN A O 1
ATOM 1715 N N . TYR A 1 210 ? 2.060 1.321 -22.355 1.00 90.38 210 TYR A N 1
ATOM 1716 C CA . TYR A 1 210 ? 2.995 1.298 -21.239 1.00 90.38 210 TYR A CA 1
ATOM 1717 C C . TYR A 1 210 ? 2.317 0.802 -19.949 1.00 90.38 210 TYR A C 1
ATOM 1719 O O . TYR A 1 210 ? 1.662 1.558 -19.214 1.00 90.38 210 TYR A O 1
ATOM 1727 N N . ALA A 1 211 ? 2.481 -0.491 -19.655 1.00 92.12 211 ALA A N 1
ATOM 1728 C CA . ALA A 1 211 ? 1.804 -1.187 -18.557 1.00 92.12 211 ALA A CA 1
ATOM 1729 C C . ALA A 1 211 ? 2.007 -0.505 -17.190 1.00 92.12 211 ALA A C 1
ATOM 1731 O O . ALA A 1 211 ? 1.046 -0.264 -16.462 1.00 92.12 211 ALA A O 1
ATOM 1732 N N . ASN A 1 212 ? 3.235 -0.097 -16.860 1.00 90.38 212 ASN A N 1
ATOM 1733 C CA . ASN A 1 212 ? 3.537 0.498 -15.553 1.00 90.38 212 ASN A CA 1
ATOM 1734 C C . ASN A 1 212 ? 2.815 1.831 -15.306 1.00 90.38 212 ASN A C 1
ATOM 1736 O O . ASN A 1 212 ? 2.310 2.058 -14.207 1.00 90.38 212 ASN A O 1
ATOM 1740 N N . ILE A 1 213 ? 2.711 2.700 -16.317 1.00 94.25 213 ILE A N 1
ATOM 1741 C CA . ILE A 1 213 ? 1.955 3.956 -16.196 1.00 94.25 213 ILE A CA 1
ATOM 1742 C C . ILE A 1 213 ? 0.457 3.667 -16.146 1.00 94.25 213 ILE A C 1
ATOM 1744 O O . ILE A 1 213 ? -0.242 4.269 -15.336 1.00 94.25 213 ILE A O 1
ATOM 1748 N N . THR A 1 214 ? -0.022 2.703 -16.934 1.00 96.31 214 THR A N 1
ATOM 1749 C CA . THR A 1 214 ? -1.421 2.249 -16.901 1.00 96.31 214 THR A CA 1
ATOM 1750 C C . THR A 1 214 ? -1.816 1.782 -15.492 1.00 96.31 214 THR A C 1
ATOM 1752 O O . THR A 1 214 ? -2.822 2.242 -14.951 1.00 96.31 214 THR A O 1
ATOM 1755 N N . GLY A 1 215 ? -0.994 0.943 -14.853 1.00 95.19 215 GLY A N 1
ATOM 1756 C CA . GLY A 1 215 ? -1.207 0.480 -13.479 1.00 95.19 215 GLY A CA 1
ATOM 1757 C C . GLY A 1 215 ? -1.107 1.599 -12.434 1.00 95.19 215 GLY A C 1
ATOM 1758 O O . GLY A 1 215 ? -1.928 1.670 -11.517 1.00 95.19 215 GLY A O 1
ATOM 1759 N N . ASN A 1 216 ? -0.154 2.526 -12.585 1.00 95.25 216 ASN A N 1
ATOM 1760 C CA . ASN A 1 216 ? -0.031 3.686 -11.695 1.00 95.25 216 ASN A CA 1
ATOM 1761 C C . ASN A 1 216 ? -1.230 4.635 -11.810 1.00 95.25 216 ASN A C 1
ATOM 1763 O O . ASN A 1 216 ? -1.733 5.108 -10.790 1.00 95.25 216 ASN A O 1
ATOM 1767 N N . TYR A 1 217 ? -1.736 4.864 -13.023 1.00 97.94 217 TYR A N 1
ATOM 1768 C CA . TYR A 1 217 ? -2.926 5.678 -13.235 1.00 97.94 217 TYR A CA 1
ATOM 1769 C C . TYR A 1 217 ? -4.187 4.994 -12.690 1.00 97.94 217 TYR A C 1
ATOM 1771 O O . TYR A 1 217 ? -4.994 5.653 -12.037 1.00 97.94 217 TYR A O 1
ATOM 1779 N N . ALA A 1 218 ? -4.317 3.666 -12.829 1.00 97.50 218 ALA A N 1
ATOM 1780 C CA . ALA A 1 218 ? -5.381 2.897 -12.172 1.00 97.50 218 ALA A CA 1
ATOM 1781 C C . ALA A 1 218 ? -5.356 3.090 -10.646 1.00 97.50 218 ALA A C 1
ATOM 1783 O O . ALA A 1 218 ? -6.378 3.401 -10.033 1.00 97.50 218 ALA A O 1
ATOM 1784 N N . ASN A 1 219 ? -4.169 2.982 -10.037 1.00 95.94 219 ASN A N 1
ATOM 1785 C CA . ASN A 1 219 ? -3.967 3.224 -8.609 1.00 95.94 219 ASN A CA 1
ATOM 1786 C C . ASN A 1 219 ? -4.295 4.670 -8.205 1.00 95.94 219 ASN A C 1
ATOM 1788 O O . ASN A 1 219 ? -4.843 4.880 -7.125 1.00 95.94 219 ASN A O 1
ATOM 1792 N N . PHE A 1 220 ? -3.981 5.664 -9.037 1.00 96.88 220 PHE A N 1
ATOM 1793 C CA . PHE A 1 220 ? -4.347 7.062 -8.794 1.00 96.88 220 PHE A CA 1
ATOM 1794 C C . PHE A 1 220 ? -5.870 7.263 -8.842 1.00 96.88 220 PHE A C 1
ATOM 1796 O O . PHE A 1 220 ? -6.447 7.826 -7.911 1.00 96.88 220 PHE A O 1
ATOM 1803 N N . LEU A 1 221 ? -6.543 6.737 -9.870 1.00 97.75 221 LEU A N 1
ATOM 1804 C CA . LEU A 1 221 ? -8.002 6.811 -9.998 1.00 97.75 221 LEU A CA 1
ATOM 1805 C C . LEU A 1 221 ? -8.712 6.128 -8.823 1.00 97.75 221 LEU A C 1
ATOM 1807 O O . LEU A 1 221 ? -9.674 6.669 -8.282 1.00 97.75 221 LEU A O 1
ATOM 1811 N N . HIS A 1 222 ? -8.204 4.974 -8.391 1.00 94.38 222 HIS A N 1
ATOM 1812 C CA . HIS A 1 222 ? -8.713 4.235 -7.239 1.00 94.38 222 HIS A CA 1
ATOM 1813 C C . HIS A 1 222 ? -8.474 4.979 -5.918 1.00 94.38 222 HIS A C 1
ATOM 1815 O O . HIS A 1 222 ? -9.416 5.203 -5.158 1.00 94.38 222 HIS A O 1
ATOM 1821 N N . ASN A 1 223 ? -7.228 5.346 -5.614 1.00 89.69 223 ASN A N 1
ATOM 1822 C CA . ASN A 1 223 ? -6.870 5.830 -4.282 1.00 89.69 223 ASN A CA 1
ATOM 1823 C C . ASN A 1 223 ? -7.187 7.313 -4.080 1.00 89.69 223 ASN A C 1
ATOM 1825 O O . ASN A 1 223 ? -7.569 7.684 -2.971 1.00 89.69 223 ASN A O 1
ATOM 1829 N N . VAL A 1 224 ? -7.053 8.136 -5.124 1.00 91.38 224 VAL A N 1
ATOM 1830 C CA . VAL A 1 224 ? -7.166 9.600 -5.042 1.00 91.38 224 VAL A CA 1
ATOM 1831 C C . VAL A 1 224 ? -8.517 10.075 -5.560 1.00 91.38 224 VAL A C 1
ATOM 1833 O O . VAL A 1 224 ? -9.280 10.671 -4.806 1.00 91.38 224 VAL A O 1
ATOM 1836 N N . ARG A 1 225 ? -8.848 9.784 -6.825 1.00 92.94 225 ARG A N 1
ATOM 1837 C CA . ARG A 1 225 ? -10.099 10.272 -7.440 1.00 92.94 225 ARG A CA 1
ATOM 1838 C C . ARG A 1 225 ? -11.345 9.520 -6.979 1.00 92.94 225 ARG A C 1
ATOM 1840 O O . ARG A 1 225 ? -12.444 10.043 -7.108 1.00 92.94 225 ARG A O 1
ATOM 1847 N N . LYS A 1 226 ? -11.174 8.302 -6.456 1.00 90.94 226 LYS A N 1
ATOM 1848 C CA . LYS A 1 226 ? -12.263 7.371 -6.114 1.00 90.94 226 LYS A CA 1
ATOM 1849 C C . LYS A 1 226 ? -13.188 7.071 -7.307 1.00 90.94 226 LYS A C 1
ATOM 1851 O O . LYS A 1 226 ? -14.348 6.708 -7.139 1.00 90.94 226 LYS A O 1
ATOM 1856 N N . GLU A 1 227 ? -12.660 7.176 -8.526 1.00 96.25 227 GLU A N 1
ATOM 1857 C CA . GLU A 1 227 ? -13.369 6.871 -9.773 1.00 96.25 227 GLU A CA 1
ATOM 1858 C C . GLU A 1 227 ? -13.261 5.372 -10.075 1.00 96.25 227 GLU A C 1
ATOM 1860 O O . GLU A 1 227 ? -12.535 4.937 -10.971 1.00 96.25 227 GLU A O 1
ATOM 1865 N N . TYR A 1 228 ? -13.950 4.564 -9.268 1.00 96.75 228 TYR A N 1
ATOM 1866 C CA . TYR A 1 228 ? -13.740 3.116 -9.205 1.00 96.75 228 TYR A CA 1
ATOM 1867 C C . TYR A 1 228 ? -14.010 2.378 -10.521 1.00 96.75 228 TYR A C 1
ATOM 1869 O O . TYR A 1 228 ? -13.262 1.463 -10.860 1.00 96.75 228 TYR A O 1
ATOM 1877 N N . ASP A 1 229 ? -15.020 2.785 -11.293 1.00 97.88 229 ASP A N 1
ATOM 1878 C CA . ASP A 1 229 ? -15.328 2.143 -12.577 1.00 97.88 229 ASP A CA 1
ATOM 1879 C C . ASP A 1 229 ? -14.231 2.391 -13.619 1.00 97.88 229 ASP A C 1
ATOM 1881 O O . ASP A 1 229 ? -13.805 1.463 -14.310 1.00 97.88 229 ASP A O 1
ATOM 1885 N N . LYS A 1 230 ? -13.700 3.620 -13.684 1.00 97.75 230 LYS A N 1
ATOM 1886 C CA . LYS A 1 230 ? -12.559 3.930 -14.557 1.00 97.75 230 LYS A CA 1
ATOM 1887 C C . LYS A 1 230 ? -11.297 3.219 -14.082 1.00 97.75 230 LYS A C 1
ATOM 1889 O O . LYS A 1 230 ? -10.581 2.648 -14.903 1.00 97.75 230 LYS A O 1
ATOM 1894 N N . ALA A 1 231 ? -11.042 3.216 -12.772 1.00 98.00 231 ALA A N 1
ATOM 1895 C CA . ALA A 1 231 ? -9.903 2.515 -12.189 1.00 98.00 231 ALA A CA 1
ATOM 1896 C C . ALA A 1 231 ? -9.924 1.022 -12.547 1.00 98.00 231 ALA A C 1
ATOM 1898 O O . ALA A 1 231 ? -8.907 0.484 -12.976 1.00 98.00 231 ALA A O 1
ATOM 1899 N N . GLU A 1 232 ? -11.084 0.365 -12.453 1.00 98.19 232 GLU A N 1
ATOM 1900 C CA . GLU A 1 232 ? -11.236 -1.036 -12.851 1.00 98.19 232 GLU A CA 1
ATOM 1901 C C . GLU A 1 232 ? -10.945 -1.268 -14.338 1.00 98.19 232 GLU A C 1
ATOM 1903 O O . GLU A 1 232 ? -10.291 -2.255 -14.677 1.00 98.19 232 GLU A O 1
ATOM 1908 N N . GLY A 1 233 ? -11.385 -0.364 -15.219 1.00 98.00 233 GLY A N 1
ATOM 1909 C CA . GLY A 1 233 ? -11.045 -0.422 -16.642 1.00 98.00 233 GLY A CA 1
ATOM 1910 C C . GLY A 1 233 ? -9.531 -0.428 -16.875 1.00 98.00 233 GLY A C 1
ATOM 1911 O O . GLY A 1 233 ? -9.018 -1.281 -17.598 1.00 98.00 233 GLY A O 1
ATOM 1912 N N . TYR A 1 234 ? -8.797 0.458 -16.196 1.00 98.00 234 TYR A N 1
ATOM 1913 C CA . TYR A 1 234 ? -7.335 0.506 -16.293 1.00 98.00 234 TYR A CA 1
ATOM 1914 C C . TYR A 1 234 ? -6.636 -0.676 -15.610 1.00 98.00 234 TYR A C 1
ATOM 1916 O O . TYR A 1 234 ? -5.628 -1.150 -16.131 1.00 98.00 234 TYR A O 1
ATOM 1924 N N . TYR A 1 235 ? -7.171 -1.203 -14.501 1.00 98.12 235 TYR A N 1
ATOM 1925 C CA . TYR A 1 235 ? -6.652 -2.434 -13.900 1.00 98.12 235 TYR A CA 1
ATOM 1926 C C . TYR A 1 235 ? -6.785 -3.632 -14.846 1.00 98.12 235 TYR A C 1
ATOM 1928 O O . TYR A 1 235 ? -5.849 -4.411 -14.978 1.00 98.12 235 TYR A O 1
ATOM 1936 N N . LYS A 1 236 ? -7.916 -3.777 -15.545 1.00 97.75 236 LYS A N 1
ATOM 1937 C CA . LYS A 1 236 ? -8.075 -4.837 -16.554 1.00 97.75 236 LYS A CA 1
ATOM 1938 C C . LYS A 1 236 ? -7.108 -4.636 -17.718 1.00 97.75 236 LYS A C 1
ATOM 1940 O O . LYS A 1 236 ? -6.389 -5.566 -18.066 1.00 97.75 236 LYS A O 1
ATOM 1945 N N . LYS A 1 237 ? -7.003 -3.403 -18.227 1.00 97.25 237 LYS A N 1
ATOM 1946 C CA . LYS A 1 237 ? -6.075 -3.057 -19.311 1.00 97.25 237 LYS A CA 1
ATOM 1947 C C . LYS A 1 237 ? -4.617 -3.382 -18.964 1.00 97.25 237 LYS A C 1
ATOM 1949 O O . LYS A 1 237 ? -3.914 -3.939 -19.797 1.00 97.25 237 LYS A O 1
ATOM 1954 N N . VAL A 1 238 ? -4.137 -3.072 -17.754 1.00 95.25 238 VAL A N 1
ATOM 1955 C CA . VAL A 1 238 ? -2.741 -3.389 -17.394 1.00 95.25 238 VAL A CA 1
ATOM 1956 C C . VAL A 1 238 ? -2.479 -4.899 -17.345 1.00 95.25 238 VAL A C 1
ATOM 1958 O O . VAL A 1 238 ? -1.388 -5.322 -17.704 1.00 95.25 238 VAL A O 1
ATOM 1961 N N . LEU A 1 239 ? -3.474 -5.717 -16.986 1.00 95.31 239 LEU A N 1
ATOM 1962 C CA . LEU A 1 239 ? -3.351 -7.181 -17.013 1.00 95.31 239 LEU A CA 1
ATOM 1963 C C . LEU A 1 239 ? -3.402 -7.768 -18.430 1.00 95.31 239 LEU A C 1
ATOM 1965 O O . LEU A 1 239 ? -2.894 -8.865 -18.640 1.00 95.31 239 LEU A O 1
ATOM 1969 N N . GLU A 1 240 ? -4.007 -7.064 -19.388 1.00 95.94 240 GLU A N 1
ATOM 1970 C CA . GLU A 1 240 ? -3.930 -7.412 -20.813 1.00 95.94 240 GLU A CA 1
ATOM 1971 C C . GLU A 1 240 ? -2.557 -7.054 -21.398 1.00 95.94 240 GLU A C 1
ATOM 1973 O O . GLU A 1 240 ? -1.994 -7.833 -22.163 1.00 95.94 240 GLU A O 1
ATOM 1978 N N . LEU A 1 241 ? -2.011 -5.893 -21.018 1.00 91.31 241 LEU A N 1
ATOM 1979 C CA . LEU A 1 241 ? -0.701 -5.417 -21.475 1.00 91.31 241 LEU A CA 1
ATOM 1980 C C . LEU A 1 241 ? 0.464 -6.221 -20.883 1.00 91.31 241 LEU A C 1
ATOM 1982 O O . LEU A 1 241 ? 1.446 -6.471 -21.576 1.00 91.31 241 LEU A O 1
ATOM 1986 N N . ASP A 1 242 ? 0.366 -6.603 -19.609 1.00 92.00 242 ASP A N 1
ATOM 1987 C CA . ASP A 1 242 ? 1.399 -7.353 -18.897 1.00 92.00 242 ASP A CA 1
ATOM 1988 C C . ASP A 1 242 ? 0.776 -8.420 -17.971 1.00 92.00 242 ASP A C 1
ATOM 1990 O O . ASP A 1 242 ? 0.621 -8.216 -16.759 1.00 92.00 242 ASP A O 1
ATOM 1994 N N . PRO A 1 243 ? 0.388 -9.584 -18.531 1.00 91.69 243 PRO A N 1
ATOM 1995 C CA . PRO A 1 243 ? -0.335 -10.625 -17.798 1.00 91.69 243 PRO A CA 1
ATOM 1996 C C . PRO A 1 243 ? 0.503 -11.353 -16.739 1.00 91.69 243 PRO A C 1
ATOM 1998 O O . PRO A 1 243 ? -0.074 -12.077 -15.919 1.00 91.69 243 PRO A O 1
ATOM 2001 N N . ASN A 1 244 ? 1.830 -11.174 -16.759 1.00 91.00 244 ASN A N 1
ATOM 2002 C CA . ASN A 1 244 ? 2.783 -11.870 -15.894 1.00 91.00 244 ASN A CA 1
ATOM 2003 C C . ASN A 1 244 ? 3.360 -10.971 -14.788 1.00 91.00 244 ASN A C 1
ATOM 2005 O O . ASN A 1 244 ? 4.227 -11.404 -14.030 1.00 91.00 244 ASN A O 1
ATOM 2009 N N . HIS A 1 245 ? 2.862 -9.741 -14.641 1.00 88.31 245 HIS A N 1
ATOM 2010 C CA . HIS A 1 245 ? 3.317 -8.838 -13.592 1.00 88.31 245 HIS A CA 1
ATOM 2011 C C . HIS A 1 245 ? 2.580 -9.079 -12.267 1.00 88.31 245 HIS A C 1
ATOM 2013 O O . HIS A 1 245 ? 1.402 -8.734 -12.101 1.00 88.31 245 HIS A O 1
ATOM 2019 N N . ALA A 1 246 ? 3.301 -9.594 -11.268 1.00 91.12 246 ALA A N 1
ATOM 2020 C CA . ALA A 1 246 ? 2.735 -9.913 -9.957 1.00 91.12 246 ALA A CA 1
ATOM 2021 C C . ALA A 1 246 ? 2.148 -8.685 -9.239 1.00 91.12 246 ALA A C 1
ATOM 2023 O O . ALA A 1 246 ? 0.999 -8.735 -8.807 1.00 91.12 246 ALA A O 1
ATOM 2024 N N . ASN A 1 247 ? 2.866 -7.550 -9.188 1.00 91.00 247 ASN A N 1
ATOM 2025 C CA . ASN A 1 247 ? 2.349 -6.329 -8.540 1.00 91.00 247 ASN A CA 1
ATOM 2026 C C . ASN A 1 247 ? 1.035 -5.816 -9.151 1.00 91.00 247 ASN A C 1
ATOM 2028 O O . ASN A 1 247 ? 0.123 -5.464 -8.406 1.00 91.00 247 ASN A O 1
ATOM 2032 N N . HIS A 1 248 ? 0.905 -5.768 -10.483 1.00 92.69 248 HIS A N 1
ATOM 2033 C CA . HIS A 1 248 ? -0.338 -5.315 -11.129 1.00 92.69 248 HIS A CA 1
ATOM 2034 C C . HIS A 1 248 ? -1.500 -6.255 -10.803 1.00 92.69 248 HIS A C 1
ATOM 2036 O O . HIS A 1 248 ? -2.589 -5.801 -10.447 1.00 92.69 248 HIS A O 1
ATOM 2042 N N . THR A 1 249 ? -1.233 -7.562 -10.817 1.00 96.06 249 THR A N 1
ATOM 2043 C CA . THR A 1 249 ? -2.196 -8.605 -10.441 1.00 96.06 249 THR A CA 1
ATOM 2044 C C . THR A 1 249 ? -2.629 -8.475 -8.974 1.00 96.06 249 THR A C 1
ATOM 2046 O O . THR A 1 249 ? -3.826 -8.448 -8.680 1.00 96.06 249 THR A O 1
ATOM 2049 N N . GLY A 1 250 ? -1.678 -8.312 -8.050 1.00 95.62 250 GLY A N 1
ATOM 2050 C CA . GLY A 1 250 ? -1.940 -8.131 -6.620 1.00 95.62 250 GLY A CA 1
ATOM 2051 C C . GLY A 1 250 ? -2.658 -6.816 -6.294 1.00 95.62 250 GLY A C 1
ATOM 2052 O O . GLY A 1 250 ? -3.532 -6.784 -5.425 1.00 95.62 250 GLY A O 1
ATOM 2053 N N . ASN A 1 251 ? -2.363 -5.737 -7.025 1.00 95.06 251 ASN A N 1
ATOM 2054 C CA . ASN A 1 251 ? -3.070 -4.462 -6.893 1.00 95.06 251 ASN A CA 1
ATOM 2055 C C . ASN A 1 251 ? -4.539 -4.587 -7.318 1.00 95.06 251 ASN A C 1
ATOM 2057 O O . ASN A 1 251 ? -5.421 -4.102 -6.604 1.00 95.06 251 ASN A O 1
ATOM 2061 N N . TYR A 1 252 ? -4.823 -5.279 -8.430 1.00 97.75 252 TYR A N 1
ATOM 2062 C CA . TYR A 1 252 ? -6.205 -5.515 -8.853 1.00 97.75 252 TYR A CA 1
ATOM 2063 C C . TYR A 1 252 ? -6.963 -6.417 -7.868 1.00 97.75 252 TYR A C 1
ATOM 2065 O O . TYR A 1 252 ? -8.117 -6.132 -7.545 1.00 97.75 252 TYR A O 1
ATOM 2073 N N . ALA A 1 253 ? -6.305 -7.440 -7.311 1.00 97.56 253 ALA A N 1
ATOM 2074 C CA . ALA A 1 253 ? -6.867 -8.258 -6.234 1.00 97.56 253 ALA A CA 1
ATOM 2075 C C . ALA A 1 253 ? -7.285 -7.401 -5.024 1.00 97.56 253 ALA A C 1
ATOM 2077 O O . ALA A 1 253 ? -8.407 -7.512 -4.524 1.00 97.56 253 ALA A O 1
ATOM 2078 N N . GLY A 1 254 ? -6.412 -6.480 -4.602 1.00 95.44 254 GLY A N 1
ATOM 2079 C CA . GLY A 1 254 ? -6.703 -5.535 -3.525 1.00 95.44 254 GLY A CA 1
ATOM 2080 C C . GLY A 1 254 ? -7.871 -4.601 -3.835 1.00 95.44 254 GLY A C 1
ATOM 2081 O O . GLY A 1 254 ? -8.715 -4.378 -2.965 1.00 95.44 254 GLY A O 1
ATOM 2082 N N . PHE A 1 255 ? -7.962 -4.099 -5.068 1.00 96.25 255 PHE A N 1
ATOM 2083 C CA . PHE A 1 255 ? -9.099 -3.299 -5.523 1.00 96.25 255 PHE A CA 1
ATOM 2084 C C . PHE A 1 255 ? -10.415 -4.092 -5.464 1.00 96.25 255 PHE A C 1
ATOM 2086 O O . PHE A 1 255 ? -11.392 -3.621 -4.878 1.00 96.25 255 PHE A O 1
ATOM 2093 N N . LEU A 1 256 ? -10.439 -5.318 -5.998 1.00 97.69 256 LEU A N 1
ATOM 2094 C CA . LEU A 1 256 ? -11.621 -6.184 -5.965 1.00 97.69 256 LEU A CA 1
ATOM 2095 C C . LEU A 1 256 ? -12.071 -6.476 -4.531 1.00 97.69 256 LEU A C 1
ATOM 2097 O O . LEU A 1 256 ? -13.259 -6.374 -4.224 1.00 97.69 256 LEU A O 1
ATOM 2101 N N . SER A 1 257 ? -11.122 -6.765 -3.637 1.00 94.88 257 SER A N 1
ATOM 2102 C CA . SER A 1 257 ? -11.425 -7.030 -2.233 1.00 94.88 257 SER A CA 1
ATOM 2103 C C . SER A 1 257 ? -11.982 -5.806 -1.509 1.00 94.88 257 SER A C 1
ATOM 2105 O O . SER A 1 257 ? -12.954 -5.944 -0.768 1.00 94.88 257 SER A O 1
ATOM 2107 N N . LYS A 1 258 ? -11.345 -4.636 -1.648 1.00 89.25 258 LYS A N 1
ATOM 2108 C CA . LYS A 1 258 ? -11.673 -3.453 -0.835 1.00 89.25 258 LYS A CA 1
ATOM 2109 C C . LYS A 1 258 ? -12.863 -2.673 -1.381 1.00 89.25 258 LYS A C 1
ATOM 2111 O O . LYS A 1 258 ? -13.685 -2.206 -0.602 1.00 89.25 258 LYS A O 1
ATOM 2116 N N . VAL A 1 259 ? -12.950 -2.535 -2.704 1.00 92.19 259 VAL A N 1
ATOM 2117 C CA . VAL A 1 259 ? -13.932 -1.664 -3.365 1.00 92.19 259 VAL A CA 1
ATOM 2118 C C . VAL A 1 259 ? -15.130 -2.460 -3.856 1.00 92.19 259 VAL A C 1
ATOM 2120 O O . VAL A 1 259 ? -16.268 -2.109 -3.559 1.00 92.19 259 VAL A O 1
ATOM 2123 N N . ARG A 1 260 ? -14.894 -3.549 -4.597 1.00 93.62 260 ARG A N 1
ATOM 2124 C CA . ARG A 1 260 ? -15.988 -4.348 -5.175 1.00 93.62 260 ARG A CA 1
ATOM 2125 C C . ARG A 1 260 ? -16.580 -5.363 -4.208 1.00 93.62 260 ARG A C 1
ATOM 2127 O O . ARG A 1 260 ? -17.675 -5.849 -4.465 1.00 93.62 260 ARG A O 1
ATOM 2134 N N . LYS A 1 261 ? -15.873 -5.672 -3.113 1.00 93.69 261 LYS A N 1
ATOM 2135 C CA . LYS A 1 261 ? -16.216 -6.750 -2.170 1.00 93.69 261 LYS A CA 1
ATOM 2136 C C . LYS A 1 261 ? -16.411 -8.101 -2.881 1.00 93.69 261 LYS A C 1
ATOM 2138 O O . LYS A 1 261 ? -17.130 -8.973 -2.405 1.00 93.69 261 LYS A O 1
ATOM 2143 N N . ASP A 1 262 ? -15.741 -8.271 -4.021 1.00 97.06 262 ASP A N 1
ATOM 2144 C CA . ASP A 1 262 ? -15.752 -9.486 -4.833 1.00 97.06 262 ASP A CA 1
ATOM 2145 C C . ASP A 1 262 ? -14.620 -10.395 -4.349 1.00 97.06 262 ASP A C 1
ATOM 2147 O O . ASP A 1 262 ? -13.517 -10.433 -4.902 1.00 97.06 262 ASP A O 1
ATOM 2151 N N . TYR A 1 263 ? -14.865 -11.028 -3.202 1.00 97.06 263 TYR A N 1
ATOM 2152 C CA . TYR A 1 263 ? -13.833 -11.720 -2.436 1.00 97.06 263 TYR A CA 1
ATOM 2153 C C . TYR A 1 263 ? -13.292 -12.964 -3.144 1.00 97.06 263 TYR A C 1
ATOM 2155 O O . TYR A 1 263 ? -12.102 -13.251 -3.034 1.00 97.06 263 TYR A O 1
ATOM 2163 N N . ASP A 1 264 ? -14.129 -13.669 -3.904 1.00 98.00 264 ASP A N 1
ATOM 2164 C CA . ASP A 1 264 ? -13.716 -14.880 -4.616 1.00 98.00 264 ASP A CA 1
ATOM 2165 C C . ASP A 1 264 ? -12.787 -14.543 -5.785 1.00 98.00 264 ASP A C 1
ATOM 2167 O O . ASP A 1 264 ? -11.720 -15.149 -5.921 1.00 98.00 264 ASP A O 1
ATOM 2171 N N . ARG A 1 265 ? -13.117 -13.512 -6.579 1.00 97.75 265 ARG A N 1
ATOM 2172 C CA . ARG A 1 265 ? -12.204 -13.042 -7.629 1.00 97.75 265 ARG A CA 1
ATOM 2173 C C . ARG A 1 265 ? -10.945 -12.425 -7.038 1.00 97.75 265 ARG A C 1
ATOM 2175 O O . ARG A 1 265 ? -9.859 -12.687 -7.552 1.00 97.75 265 ARG A O 1
ATOM 2182 N N . ALA A 1 266 ? -11.061 -11.656 -5.954 1.00 98.12 266 ALA A N 1
ATOM 2183 C CA . ALA A 1 266 ? -9.901 -11.099 -5.265 1.00 98.12 266 ALA A CA 1
ATOM 2184 C C . ALA A 1 266 ? -8.923 -12.196 -4.819 1.00 98.12 266 ALA A C 1
ATOM 2186 O O . ALA A 1 266 ? -7.733 -12.106 -5.107 1.00 98.12 266 ALA A O 1
ATOM 2187 N N . GLU A 1 267 ? -9.413 -13.260 -4.180 1.00 98.19 267 GLU A N 1
ATOM 2188 C CA . GLU A 1 267 ? -8.572 -14.385 -3.767 1.00 98.19 267 GLU A CA 1
ATOM 2189 C C . GLU A 1 267 ? -7.914 -15.091 -4.958 1.00 98.19 267 GLU A C 1
ATOM 2191 O O . GLU A 1 267 ? -6.724 -15.402 -4.897 1.00 98.19 267 GLU A O 1
ATOM 2196 N N . GLY A 1 268 ? -8.653 -15.300 -6.053 1.00 98.19 268 GLY A N 1
ATOM 2197 C CA . GLY A 1 268 ? -8.100 -15.862 -7.286 1.00 98.19 268 GLY A CA 1
ATOM 2198 C C . GLY A 1 268 ? -6.925 -15.042 -7.828 1.00 98.19 268 GLY A C 1
ATOM 2199 O O . GLY A 1 268 ? -5.874 -15.598 -8.142 1.00 98.19 268 GLY A O 1
ATOM 2200 N N . TYR A 1 269 ? -7.058 -13.713 -7.868 1.00 98.19 269 TYR A N 1
ATOM 2201 C CA . TYR A 1 269 ? -5.971 -12.836 -8.310 1.00 98.19 269 TYR A CA 1
ATOM 2202 C C . TYR A 1 269 ? -4.816 -12.745 -7.308 1.00 98.19 269 TYR A C 1
ATOM 2204 O O . TYR A 1 269 ? -3.668 -12.677 -7.740 1.00 98.19 269 TYR A O 1
ATOM 2212 N N . TYR A 1 270 ? -5.067 -12.795 -5.996 1.00 98.25 270 TYR A N 1
ATOM 2213 C CA . TYR A 1 270 ? -3.983 -12.878 -5.012 1.00 98.25 270 TYR A CA 1
ATOM 2214 C C . TYR A 1 270 ? -3.152 -14.148 -5.195 1.00 98.25 270 TYR A C 1
ATOM 2216 O O . TYR A 1 270 ? -1.926 -14.070 -5.246 1.00 98.25 270 TYR A O 1
ATOM 2224 N N . LYS A 1 271 ? -3.804 -15.307 -5.352 1.00 97.88 271 LYS A N 1
ATOM 2225 C CA . LYS A 1 271 ? -3.114 -16.577 -5.618 1.00 97.88 271 LYS A CA 1
ATOM 2226 C C . LYS A 1 271 ? -2.325 -16.515 -6.920 1.00 97.88 271 LYS A C 1
ATOM 2228 O O . LYS A 1 271 ? -1.135 -16.803 -6.899 1.00 97.88 271 LYS A O 1
ATOM 2233 N N . LYS A 1 272 ? -2.932 -16.016 -8.004 1.00 97.38 272 LYS A N 1
ATOM 2234 C CA . LYS A 1 272 ? -2.238 -15.812 -9.284 1.00 97.38 272 LYS A CA 1
ATOM 2235 C C . LYS A 1 272 ? -1.004 -14.913 -9.135 1.00 97.38 272 LYS A C 1
ATOM 2237 O O . LYS A 1 272 ? 0.050 -15.223 -9.673 1.00 97.38 272 LYS A O 1
ATOM 2242 N N . ALA A 1 273 ? -1.104 -13.805 -8.400 1.00 96.56 273 ALA A N 1
ATOM 2243 C CA . ALA A 1 273 ? 0.033 -12.913 -8.176 1.00 96.56 273 ALA A CA 1
ATOM 2244 C C . ALA A 1 273 ? 1.188 -13.618 -7.437 1.00 96.56 273 ALA A C 1
ATOM 2246 O O . ALA A 1 273 ? 2.348 -13.402 -7.776 1.00 96.56 273 ALA A O 1
ATOM 2247 N N . LEU A 1 274 ? 0.876 -14.496 -6.478 1.00 95.50 274 LEU A N 1
ATOM 2248 C CA . LEU A 1 274 ? 1.865 -15.298 -5.749 1.00 95.50 274 LEU A CA 1
ATOM 2249 C C . LEU A 1 274 ? 2.412 -16.486 -6.560 1.00 95.50 274 LEU A C 1
ATOM 2251 O O . LEU A 1 274 ? 3.525 -16.931 -6.296 1.00 95.50 274 LEU A O 1
ATOM 2255 N N . GLU A 1 275 ? 1.662 -17.000 -7.536 1.00 96.31 275 GLU A N 1
ATOM 2256 C CA . GLU A 1 275 ? 2.166 -17.969 -8.520 1.00 96.31 275 GLU A CA 1
ATOM 2257 C C . GLU A 1 275 ? 3.174 -17.317 -9.474 1.00 96.31 275 GLU A C 1
ATOM 2259 O O . GLU A 1 275 ? 4.204 -17.914 -9.778 1.00 96.31 275 GLU A O 1
ATOM 2264 N N . LEU A 1 276 ? 2.900 -16.080 -9.909 1.00 91.00 276 LEU A N 1
ATOM 2265 C CA . LEU A 1 276 ? 3.803 -15.293 -10.753 1.00 91.00 276 LEU A CA 1
ATOM 2266 C C . LEU A 1 276 ? 5.086 -14.897 -10.010 1.00 91.00 276 LEU A C 1
ATOM 2268 O O . LEU A 1 276 ? 6.176 -14.999 -10.567 1.00 91.00 276 LEU A O 1
ATOM 2272 N N . GLU A 1 277 ? 4.969 -14.454 -8.755 1.00 92.88 277 GLU A N 1
ATOM 2273 C CA . GLU A 1 277 ? 6.112 -14.056 -7.928 1.00 92.88 277 GLU A CA 1
ATOM 2274 C C . GLU A 1 277 ? 5.900 -14.449 -6.457 1.00 92.88 277 GLU A C 1
ATOM 2276 O O . GLU A 1 277 ? 5.327 -13.721 -5.641 1.00 92.88 277 GLU A O 1
ATOM 2281 N N . SER A 1 278 ? 6.405 -15.631 -6.103 1.00 91.38 278 SER A N 1
ATOM 2282 C CA . SER A 1 278 ? 6.179 -16.257 -4.789 1.00 91.38 278 SER A CA 1
ATOM 2283 C C . SER A 1 278 ? 6.828 -15.549 -3.592 1.00 91.38 278 SER A C 1
ATOM 2285 O O . SER A 1 278 ? 6.500 -15.877 -2.443 1.00 91.38 278 SER A O 1
ATOM 2287 N N . ASN A 1 279 ? 7.741 -14.608 -3.848 1.00 92.00 279 ASN A N 1
ATOM 2288 C CA . ASN A 1 279 ? 8.499 -13.819 -2.873 1.00 92.00 279 ASN A CA 1
ATOM 2289 C C . ASN A 1 279 ? 8.130 -12.322 -2.881 1.00 92.00 279 ASN A C 1
ATOM 2291 O O . ASN A 1 279 ? 8.818 -11.521 -2.252 1.00 92.00 279 ASN A O 1
ATOM 2295 N N . ASN A 1 280 ? 7.040 -11.934 -3.546 1.00 89.44 280 ASN A N 1
ATOM 2296 C CA . ASN A 1 280 ? 6.574 -10.552 -3.556 1.00 89.44 280 ASN A CA 1
ATOM 2297 C C . ASN A 1 280 ? 5.993 -10.145 -2.186 1.00 89.44 280 ASN A C 1
ATOM 2299 O O . ASN A 1 280 ? 4.829 -10.419 -1.882 1.00 89.44 280 ASN A O 1
ATOM 2303 N N . VAL A 1 281 ? 6.795 -9.476 -1.351 1.00 91.88 281 VAL A N 1
ATOM 2304 C CA . VAL A 1 281 ? 6.443 -9.141 0.045 1.00 91.88 281 VAL A CA 1
ATOM 2305 C C . VAL A 1 281 ? 5.159 -8.318 0.149 1.00 91.88 281 VAL A C 1
ATOM 2307 O O . VAL A 1 281 ? 4.310 -8.606 0.994 1.00 91.88 281 VAL A O 1
ATOM 2310 N N . ALA A 1 282 ? 4.965 -7.339 -0.739 1.00 89.62 282 ALA A N 1
ATOM 2311 C CA . ALA A 1 282 ? 3.765 -6.505 -0.744 1.00 89.62 282 ALA A CA 1
ATOM 2312 C C . ALA A 1 282 ? 2.493 -7.333 -1.004 1.00 89.62 282 ALA A C 1
ATOM 2314 O O . ALA A 1 282 ? 1.488 -7.175 -0.306 1.00 89.62 282 ALA A O 1
ATOM 2315 N N . THR A 1 283 ? 2.535 -8.246 -1.976 1.00 93.69 283 THR A N 1
ATOM 2316 C CA . THR A 1 283 ? 1.412 -9.137 -2.299 1.00 93.69 283 THR A CA 1
ATOM 2317 C C . THR A 1 283 ? 1.159 -10.135 -1.174 1.00 93.69 283 THR A C 1
ATOM 2319 O O . THR A 1 283 ? 0.006 -10.322 -0.788 1.00 93.69 283 THR A O 1
ATOM 2322 N N . ILE A 1 284 ? 2.217 -10.718 -0.600 1.00 96.19 284 ILE A N 1
ATOM 2323 C CA . ILE A 1 284 ? 2.119 -11.637 0.541 1.00 96.19 284 ILE A CA 1
ATOM 2324 C C . ILE A 1 284 ? 1.439 -10.949 1.730 1.00 96.19 284 ILE A C 1
ATOM 2326 O O . ILE A 1 284 ? 0.460 -11.472 2.261 1.00 96.19 284 ILE A O 1
ATOM 2330 N N . GLY A 1 285 ? 1.911 -9.762 2.124 1.00 94.44 285 GLY A N 1
ATOM 2331 C CA . GLY A 1 285 ? 1.343 -9.010 3.244 1.00 94.44 285 GLY A CA 1
ATOM 2332 C C . GLY A 1 285 ? -0.111 -8.593 2.999 1.00 94.44 285 GLY A C 1
ATOM 2333 O O . GLY A 1 285 ? -0.954 -8.704 3.892 1.00 94.44 285 GLY A O 1
ATOM 2334 N N . ASN A 1 286 ? -0.444 -8.177 1.773 1.00 93.62 286 ASN A N 1
ATOM 2335 C CA . ASN A 1 286 ? -1.822 -7.855 1.398 1.00 93.62 286 ASN A CA 1
ATOM 2336 C C . ASN A 1 286 ? -2.736 -9.089 1.438 1.00 93.62 286 ASN A C 1
ATOM 2338 O O . ASN A 1 286 ? -3.860 -8.997 1.936 1.00 93.62 286 ASN A O 1
ATOM 2342 N N . TYR A 1 287 ? -2.258 -10.240 0.959 1.00 97.31 287 TYR A N 1
ATOM 2343 C CA . TYR A 1 287 ? -3.019 -11.485 0.990 1.00 97.31 287 TYR A CA 1
ATOM 2344 C C . TYR A 1 287 ? -3.206 -12.010 2.421 1.00 97.31 287 TYR A C 1
ATOM 2346 O O . TYR A 1 287 ? -4.309 -12.418 2.776 1.00 97.31 287 TYR A O 1
ATOM 2354 N N . ALA A 1 288 ? -2.191 -11.895 3.285 1.00 97.19 288 ALA A N 1
ATOM 2355 C CA . ALA A 1 288 ? -2.313 -12.171 4.719 1.00 97.19 288 ALA A CA 1
ATOM 2356 C C . ALA A 1 288 ? -3.407 -11.307 5.373 1.00 97.19 288 ALA A C 1
ATOM 2358 O O . ALA A 1 288 ? -4.266 -11.803 6.108 1.00 97.19 288 ALA A O 1
ATOM 2359 N N . GLY A 1 289 ? -3.428 -10.010 5.050 1.00 94.31 289 GLY A N 1
ATOM 2360 C CA . GLY A 1 289 ? -4.474 -9.086 5.485 1.00 94.31 289 GLY A CA 1
ATOM 2361 C C . GLY A 1 289 ? -5.869 -9.493 5.008 1.00 94.31 289 GLY A C 1
ATOM 2362 O O . GLY A 1 289 ? -6.814 -9.469 5.800 1.00 94.31 289 GLY A O 1
ATOM 2363 N N . PHE A 1 290 ? -5.998 -9.909 3.746 1.00 95.56 290 PHE A N 1
ATOM 2364 C CA . PHE A 1 290 ? -7.244 -10.427 3.178 1.00 95.56 290 PHE A CA 1
ATOM 2365 C C . PHE A 1 290 ? -7.719 -11.703 3.890 1.00 95.56 290 PHE A C 1
ATOM 2367 O O . PHE A 1 290 ? -8.872 -11.773 4.321 1.00 95.56 290 PHE A O 1
ATOM 2374 N N . LEU A 1 291 ? -6.830 -12.683 4.078 1.00 97.44 291 LEU A N 1
ATOM 2375 C CA . LEU A 1 291 ? -7.136 -13.936 4.770 1.00 97.44 291 LEU A CA 1
ATOM 2376 C C . LEU A 1 291 ? -7.621 -13.686 6.199 1.00 97.44 291 LEU A C 1
ATOM 2378 O O . LEU A 1 291 ? -8.622 -14.263 6.616 1.00 97.44 291 LEU A O 1
ATOM 2382 N N . SER A 1 292 ? -6.973 -12.768 6.915 1.00 94.81 292 SER A N 1
ATOM 2383 C CA . SER A 1 292 ? -7.360 -12.385 8.272 1.00 94.81 292 SER A CA 1
ATOM 2384 C C . SER A 1 292 ? -8.717 -11.672 8.320 1.00 94.81 292 SER A C 1
ATOM 2386 O O . SER A 1 292 ? -9.615 -12.088 9.053 1.00 94.81 292 SER A O 1
ATOM 2388 N N . LYS A 1 293 ? -8.891 -10.595 7.541 1.00 88.94 293 LYS A N 1
ATOM 2389 C CA . LYS A 1 293 ? -10.059 -9.706 7.666 1.00 88.94 293 LYS A CA 1
ATOM 2390 C C . LYS A 1 293 ? -11.314 -10.253 6.988 1.00 88.94 293 LYS A C 1
ATOM 2392 O O . LYS A 1 293 ? -12.411 -10.051 7.500 1.00 88.94 293 LYS A O 1
ATOM 2397 N N . VAL A 1 294 ? -11.158 -10.915 5.842 1.00 92.81 294 VAL A N 1
ATOM 2398 C CA . VAL A 1 294 ? -12.278 -11.360 4.999 1.00 92.81 294 VAL A CA 1
ATOM 2399 C C . VAL A 1 294 ? -12.559 -12.839 5.210 1.00 92.81 294 VAL A C 1
ATOM 2401 O O . VAL A 1 294 ? -13.676 -13.206 5.571 1.00 92.81 294 VAL A O 1
ATOM 2404 N N . ARG A 1 295 ? -11.553 -13.699 5.008 1.00 94.38 295 ARG A N 1
ATOM 2405 C CA . ARG A 1 295 ? -11.742 -15.156 5.112 1.00 94.38 295 ARG A CA 1
ATOM 2406 C C . ARG A 1 295 ? -11.745 -15.668 6.547 1.00 94.38 295 ARG A C 1
ATOM 2408 O O . ARG A 1 295 ? -12.256 -16.756 6.782 1.00 94.38 295 ARG A O 1
ATOM 2415 N N . LYS A 1 296 ? -11.216 -14.881 7.490 1.00 94.56 296 LYS A N 1
ATOM 2416 C CA . LYS A 1 296 ? -11.006 -15.269 8.892 1.00 94.56 296 LYS A CA 1
ATOM 2417 C C . LYS A 1 296 ? -10.169 -16.552 9.031 1.00 94.56 296 LYS A C 1
ATOM 2419 O O . LYS A 1 296 ? -10.285 -17.264 10.022 1.00 94.56 296 LYS A O 1
ATOM 2424 N N . ASP A 1 297 ? -9.314 -16.828 8.044 1.00 97.38 297 ASP A N 1
ATOM 2425 C CA . ASP A 1 297 ? -8.340 -17.923 8.073 1.00 97.38 297 ASP A CA 1
ATOM 2426 C C . ASP A 1 297 ? -7.079 -17.409 8.777 1.00 97.38 297 ASP A C 1
ATOM 2428 O O . ASP A 1 297 ? -6.114 -16.957 8.155 1.00 97.38 297 ASP A O 1
ATOM 2432 N N . TYR A 1 298 ? -7.158 -17.352 10.108 1.00 97.06 298 TYR A N 1
ATOM 2433 C CA . TYR A 1 298 ? -6.147 -16.710 10.945 1.00 97.06 298 TYR A CA 1
ATOM 2434 C C . TYR A 1 298 ? -4.810 -17.451 10.929 1.00 97.06 298 TYR A C 1
ATOM 2436 O O . TYR A 1 298 ? -3.763 -16.806 10.972 1.00 97.06 298 TYR A O 1
ATOM 2444 N N . ASP A 1 299 ? -4.832 -18.778 10.814 1.00 98.00 299 ASP A N 1
ATOM 2445 C CA . ASP A 1 299 ? -3.615 -19.589 10.787 1.00 98.00 299 ASP A CA 1
ATOM 2446 C C . ASP A 1 299 ? -2.827 -19.353 9.497 1.00 98.00 299 ASP A C 1
ATOM 2448 O O . ASP A 1 299 ? -1.637 -19.036 9.567 1.00 98.00 299 ASP A O 1
ATOM 2452 N N . LYS A 1 300 ? -3.488 -19.368 8.330 1.00 97.62 300 LYS A N 1
ATOM 2453 C CA . LYS A 1 300 ? -2.806 -19.014 7.075 1.00 97.62 300 LYS A CA 1
ATOM 2454 C C . LYS A 1 300 ? -2.412 -17.547 7.018 1.00 97.62 300 LYS A C 1
ATOM 2456 O O . LYS A 1 300 ? -1.352 -17.222 6.490 1.00 97.62 300 LYS A O 1
ATOM 2461 N N . ALA A 1 301 ? -3.239 -16.642 7.545 1.00 97.94 301 ALA A N 1
ATOM 2462 C CA . ALA A 1 301 ? -2.875 -15.230 7.602 1.00 97.94 301 ALA A CA 1
ATOM 2463 C C . ALA A 1 301 ? -1.558 -15.030 8.366 1.00 97.94 301 ALA A C 1
ATOM 2465 O O . ALA A 1 301 ? -0.676 -14.311 7.900 1.00 97.94 301 ALA A O 1
ATOM 2466 N N . GLU A 1 302 ? -1.398 -15.698 9.510 1.00 98.06 302 GLU A N 1
ATOM 2467 C CA . GLU A 1 302 ? -0.160 -15.653 10.284 1.00 98.06 302 GLU A CA 1
ATOM 2468 C C . GLU A 1 302 ? 1.031 -16.276 9.549 1.00 98.06 302 GLU A C 1
ATOM 2470 O O . GLU A 1 302 ? 2.119 -15.702 9.588 1.00 98.06 302 GLU A O 1
ATOM 2475 N N . GLU A 1 303 ? 0.839 -17.404 8.860 1.00 97.94 303 GLU A N 1
ATOM 2476 C CA . GLU A 1 303 ? 1.874 -18.019 8.019 1.00 97.94 303 GLU A CA 1
ATOM 2477 C C . GLU A 1 303 ? 2.398 -17.028 6.971 1.00 97.94 303 GLU A C 1
ATOM 2479 O O . GLU A 1 303 ? 3.606 -16.808 6.867 1.00 97.94 303 GLU A O 1
ATOM 2484 N N . TYR A 1 304 ? 1.501 -16.354 6.245 1.00 97.88 304 TYR A N 1
ATOM 2485 C CA . TYR A 1 304 ? 1.901 -15.371 5.240 1.00 97.88 304 TYR A CA 1
ATOM 2486 C C . TYR A 1 304 ? 2.531 -14.112 5.850 1.00 97.88 304 TYR A C 1
ATOM 2488 O O . TYR A 1 304 ? 3.497 -13.599 5.285 1.00 97.88 304 TYR A O 1
ATOM 2496 N N . TYR A 1 305 ? 2.062 -13.624 7.005 1.00 97.94 305 TYR A N 1
ATOM 2497 C CA . TYR A 1 305 ? 2.746 -12.524 7.698 1.00 97.94 305 TYR A CA 1
ATOM 2498 C C . TYR A 1 305 ? 4.178 -12.901 8.088 1.00 97.94 305 TYR A C 1
ATOM 2500 O O . TYR A 1 305 ? 5.097 -12.118 7.846 1.00 97.94 305 TYR A O 1
ATOM 2508 N N . LYS A 1 306 ? 4.387 -14.104 8.639 1.00 97.31 306 LYS A N 1
ATOM 2509 C CA . LYS A 1 306 ? 5.727 -14.608 8.969 1.00 97.31 306 LYS A CA 1
ATOM 2510 C C . LYS A 1 306 ? 6.590 -14.734 7.720 1.00 97.31 306 LYS A C 1
ATOM 2512 O O . LYS A 1 306 ? 7.683 -14.182 7.705 1.00 97.31 306 LYS A O 1
ATOM 2517 N N . LYS A 1 307 ? 6.067 -15.327 6.643 1.00 96.56 307 LYS A N 1
ATOM 2518 C CA . LYS A 1 307 ? 6.773 -15.442 5.358 1.00 96.56 307 LYS A CA 1
ATOM 2519 C C . LYS A 1 307 ? 7.205 -14.078 4.803 1.00 96.56 307 LYS A C 1
ATOM 2521 O O . LYS A 1 307 ? 8.329 -13.935 4.332 1.00 96.56 307 LYS A O 1
ATOM 2526 N N . ALA A 1 308 ? 6.343 -13.060 4.860 1.00 95.31 308 ALA A N 1
ATOM 2527 C CA . ALA A 1 308 ? 6.710 -11.708 4.432 1.00 95.31 308 ALA A CA 1
ATOM 2528 C C . ALA A 1 308 ? 7.861 -11.122 5.270 1.00 95.31 308 ALA A C 1
ATOM 2530 O O . ALA A 1 308 ? 8.758 -10.496 4.712 1.00 95.31 308 ALA A O 1
ATOM 2531 N N . LEU A 1 309 ? 7.866 -11.357 6.585 1.00 94.19 309 LEU A N 1
ATOM 2532 C CA . LEU A 1 309 ? 8.925 -10.893 7.488 1.00 94.19 309 LEU A CA 1
ATOM 2533 C C . LEU A 1 309 ? 10.210 -11.735 7.420 1.00 94.19 309 LEU A C 1
ATOM 2535 O O . LEU A 1 309 ? 11.280 -11.231 7.746 1.00 94.19 309 LEU A O 1
ATOM 2539 N N . GLU A 1 310 ? 10.135 -12.992 6.988 1.00 95.31 310 GLU A N 1
ATOM 2540 C CA . GLU A 1 310 ? 11.313 -13.808 6.667 1.00 95.31 310 GLU A CA 1
ATOM 2541 C C . GLU A 1 310 ? 12.030 -13.276 5.422 1.00 95.31 310 GLU A C 1
ATOM 2543 O O . GLU A 1 310 ? 13.258 -13.219 5.393 1.00 95.31 310 GLU A O 1
ATOM 2548 N N . LEU A 1 311 ? 11.266 -12.846 4.412 1.00 91.50 311 LEU A N 1
ATOM 2549 C CA . LEU A 1 311 ? 11.799 -12.248 3.186 1.00 91.50 311 LEU A CA 1
ATOM 2550 C C . LEU A 1 311 ? 12.333 -10.828 3.420 1.00 91.50 311 LEU A C 1
ATOM 2552 O O . LEU A 1 311 ? 13.431 -10.498 2.980 1.00 91.50 311 LEU A O 1
ATOM 2556 N N . GLU A 1 312 ? 11.576 -9.992 4.136 1.00 92.25 312 GLU A N 1
ATOM 2557 C CA . GLU A 1 312 ? 11.963 -8.624 4.484 1.00 92.25 312 GLU A CA 1
ATOM 2558 C C . GLU A 1 312 ? 11.648 -8.317 5.952 1.00 92.25 312 GLU A C 1
ATOM 2560 O O . GLU A 1 312 ? 10.595 -7.782 6.311 1.00 92.25 312 GLU A O 1
ATOM 2565 N N . SER A 1 313 ? 12.621 -8.584 6.820 1.00 91.00 313 SER A N 1
ATOM 2566 C CA . SER A 1 313 ? 12.463 -8.447 8.273 1.00 91.00 313 SER A CA 1
ATOM 2567 C C . SER A 1 313 ? 12.212 -7.021 8.767 1.00 91.00 313 SER A C 1
ATOM 2569 O O . SER A 1 313 ? 11.745 -6.853 9.897 1.00 91.00 313 SER A O 1
ATOM 2571 N N . ASN A 1 314 ? 12.490 -6.010 7.938 1.00 91.50 314 ASN A N 1
ATOM 2572 C CA . ASN A 1 314 ? 12.314 -4.586 8.236 1.00 91.50 314 ASN A CA 1
ATOM 2573 C C . ASN A 1 314 ? 11.210 -3.925 7.389 1.00 91.50 314 ASN A C 1
ATOM 2575 O O . ASN A 1 314 ? 11.151 -2.699 7.304 1.00 91.50 314 ASN A O 1
ATOM 2579 N N . ASN A 1 315 ? 10.324 -4.706 6.758 1.00 90.00 315 ASN A N 1
ATOM 2580 C CA . ASN A 1 315 ? 9.182 -4.155 6.033 1.00 90.00 315 ASN A CA 1
ATOM 2581 C C . ASN A 1 315 ? 8.157 -3.558 7.017 1.00 90.00 315 ASN A C 1
ATOM 2583 O O . ASN A 1 315 ? 7.333 -4.270 7.594 1.00 90.00 315 ASN A O 1
ATOM 2587 N N . VAL A 1 316 ? 8.212 -2.238 7.214 1.00 89.88 316 VAL A N 1
ATOM 2588 C CA . VAL A 1 316 ? 7.441 -1.518 8.246 1.00 89.88 316 VAL A CA 1
ATOM 2589 C C . VAL A 1 316 ? 5.928 -1.739 8.108 1.00 89.88 316 VAL A C 1
ATOM 2591 O O . VAL A 1 316 ? 5.240 -1.984 9.100 1.00 89.88 316 VAL A O 1
ATOM 2594 N N . ALA A 1 317 ? 5.404 -1.745 6.878 1.00 88.38 317 ALA A N 1
ATOM 2595 C CA . ALA A 1 317 ? 3.984 -1.983 6.625 1.00 88.38 317 ALA A CA 1
ATOM 2596 C C . ALA A 1 317 ? 3.542 -3.388 7.074 1.00 88.38 317 ALA A C 1
ATOM 2598 O O . ALA A 1 317 ? 2.509 -3.537 7.730 1.00 88.38 317 ALA A O 1
ATOM 2599 N N . THR A 1 318 ? 4.337 -4.417 6.763 1.00 92.38 318 THR A N 1
ATOM 2600 C CA . THR A 1 318 ? 4.071 -5.799 7.190 1.00 92.38 318 THR A CA 1
ATOM 2601 C C . THR A 1 318 ? 4.185 -5.939 8.704 1.00 92.38 318 THR A C 1
ATOM 2603 O O . THR A 1 318 ? 3.301 -6.534 9.316 1.00 92.38 318 THR A O 1
ATOM 2606 N N . ILE A 1 319 ? 5.212 -5.341 9.317 1.00 94.62 319 ILE A N 1
ATOM 2607 C CA . ILE A 1 319 ? 5.401 -5.320 10.775 1.00 94.62 319 ILE A CA 1
ATOM 2608 C C . ILE A 1 319 ? 4.166 -4.733 11.466 1.00 94.62 319 ILE A C 1
ATOM 2610 O O . ILE A 1 319 ? 3.596 -5.370 12.350 1.00 94.62 319 ILE A O 1
ATOM 2614 N N . GLY A 1 320 ? 3.712 -3.551 11.039 1.00 91.44 320 GLY A N 1
ATOM 2615 C CA . GLY A 1 320 ? 2.547 -2.890 11.628 1.00 91.44 320 GLY A CA 1
ATOM 2616 C C . GLY A 1 320 ? 1.251 -3.688 11.446 1.00 91.44 320 GLY A C 1
ATOM 2617 O O . GLY A 1 320 ? 0.459 -3.813 12.382 1.00 91.44 320 GLY A O 1
ATOM 2618 N N . ASN A 1 321 ? 1.041 -4.280 10.266 1.00 91.75 321 ASN A N 1
ATOM 2619 C CA . ASN A 1 321 ? -0.125 -5.128 10.006 1.00 91.75 321 ASN A CA 1
ATOM 2620 C C . ASN A 1 321 ? -0.097 -6.422 10.830 1.00 91.75 321 ASN A C 1
ATOM 2622 O O . ASN A 1 321 ? -1.140 -6.838 11.340 1.00 91.75 321 ASN A O 1
ATOM 2626 N N . TYR A 1 322 ? 1.077 -7.031 11.005 1.00 95.62 322 TYR A N 1
ATOM 2627 C CA . TYR A 1 322 ? 1.223 -8.231 11.819 1.00 95.62 322 TYR A CA 1
ATOM 2628 C C . TYR A 1 322 ? 1.047 -7.933 13.312 1.00 95.62 322 TYR A C 1
ATOM 2630 O O . TYR A 1 322 ? 0.344 -8.677 13.992 1.00 95.62 322 TYR A O 1
ATOM 2638 N N . ALA A 1 323 ? 1.563 -6.801 13.807 1.00 94.25 323 ALA A N 1
ATOM 2639 C CA . ALA A 1 323 ? 1.294 -6.321 15.165 1.00 94.25 323 ALA A CA 1
ATOM 2640 C C . ALA A 1 323 ? -0.216 -6.163 15.412 1.00 94.25 323 ALA A C 1
ATOM 2642 O O . ALA A 1 323 ? -0.759 -6.711 16.371 1.00 94.25 323 ALA A O 1
ATOM 2643 N N . ASN A 1 324 ? -0.919 -5.502 14.484 1.00 90.38 324 ASN A N 1
ATOM 2644 C CA . ASN A 1 324 ? -2.374 -5.352 14.537 1.00 90.38 324 ASN A CA 1
ATOM 2645 C C . ASN A 1 324 ? -3.104 -6.700 14.515 1.00 90.38 324 ASN A C 1
ATOM 2647 O O . ASN A 1 324 ? -4.107 -6.856 15.209 1.00 90.38 324 ASN A O 1
ATOM 2651 N N . PHE A 1 325 ? -2.629 -7.672 13.735 1.00 93.19 325 PHE A N 1
ATOM 2652 C CA . PHE A 1 325 ? -3.186 -9.023 13.711 1.00 93.19 325 PHE A CA 1
ATOM 2653 C C . PHE A 1 325 ? -2.992 -9.745 15.054 1.00 93.19 325 PHE A C 1
ATOM 2655 O O . PHE A 1 325 ? -3.966 -10.241 15.626 1.00 93.19 325 PHE A O 1
ATOM 2662 N N . LEU A 1 326 ? -1.772 -9.748 15.597 1.00 94.38 326 LEU A N 1
ATOM 2663 C CA . LEU A 1 326 ? -1.462 -10.363 16.891 1.00 94.38 326 LEU A CA 1
ATOM 2664 C C . LEU A 1 326 ? -2.299 -9.745 18.017 1.00 94.38 326 LEU A C 1
ATOM 2666 O O . LEU A 1 326 ? -2.878 -10.457 18.835 1.00 94.38 326 LEU A O 1
ATOM 2670 N N . HIS A 1 327 ? -2.443 -8.422 18.003 1.00 89.44 327 HIS A N 1
ATOM 2671 C CA . HIS A 1 327 ? -3.219 -7.674 18.981 1.00 89.44 327 HIS A CA 1
ATOM 2672 C C . HIS A 1 327 ? -4.733 -7.924 18.864 1.00 89.44 327 HIS A C 1
ATOM 2674 O O . HIS A 1 327 ? -5.407 -8.300 19.829 1.00 89.44 327 HIS A O 1
ATOM 2680 N N . ASN A 1 328 ? -5.300 -7.711 17.675 1.00 83.88 328 ASN A N 1
ATOM 2681 C CA . ASN A 1 328 ? -6.750 -7.683 17.499 1.00 83.88 328 ASN A CA 1
ATOM 2682 C C . ASN A 1 328 ? -7.368 -9.068 17.333 1.00 83.88 328 ASN A C 1
ATOM 2684 O O . ASN A 1 328 ? -8.513 -9.252 17.752 1.00 83.88 328 ASN A O 1
ATOM 2688 N N . VAL A 1 329 ? -6.632 -10.015 16.750 1.00 89.81 329 VAL A N 1
ATOM 2689 C CA . VAL A 1 329 ? -7.125 -11.358 16.427 1.00 89.81 329 VAL A CA 1
ATOM 2690 C C . VAL A 1 329 ? -6.589 -12.384 17.417 1.00 89.81 329 VAL A C 1
ATOM 2692 O O . VAL A 1 329 ? -7.385 -13.039 18.083 1.00 89.81 329 VAL A O 1
ATOM 2695 N N . ARG A 1 330 ? -5.262 -12.501 17.559 1.00 91.44 330 ARG A N 1
ATOM 2696 C CA . ARG A 1 330 ? -4.655 -13.522 18.435 1.00 91.44 330 ARG A CA 1
ATOM 2697 C C . ARG A 1 330 ? -4.704 -13.176 19.921 1.00 91.44 330 ARG A C 1
ATOM 2699 O O . ARG A 1 330 ? -4.629 -14.079 20.743 1.00 91.44 330 ARG A O 1
ATOM 2706 N N . LYS A 1 331 ? -4.865 -11.892 20.265 1.00 88.62 331 LYS A N 1
ATOM 2707 C CA . LYS A 1 331 ? -4.799 -11.383 21.649 1.00 88.62 331 LYS A CA 1
ATOM 2708 C C . LYS A 1 331 ? -3.444 -11.661 22.313 1.00 88.62 331 LYS A C 1
ATOM 2710 O O . LYS A 1 331 ? -3.346 -11.764 23.531 1.00 88.62 331 LYS A O 1
ATOM 2715 N N . GLU A 1 332 ? -2.391 -11.739 21.505 1.00 92.81 332 GLU A N 1
ATOM 2716 C CA . GLU A 1 332 ? -1.012 -11.955 21.943 1.00 92.81 332 GLU A CA 1
ATOM 2717 C C . GLU A 1 332 ? -0.328 -10.603 22.154 1.00 92.81 332 GLU A C 1
ATOM 2719 O O . GLU A 1 332 ? 0.452 -10.131 21.326 1.00 92.81 332 GLU A O 1
ATOM 2724 N N . TYR A 1 333 ? -0.693 -9.945 23.254 1.00 89.00 333 TYR A N 1
ATOM 2725 C CA . TYR A 1 333 ? -0.334 -8.553 23.521 1.00 89.00 333 TYR A CA 1
ATOM 2726 C C . TYR A 1 333 ? 1.175 -8.316 23.608 1.00 89.00 333 TYR A C 1
ATOM 2728 O O . TYR A 1 333 ? 1.648 -7.341 23.036 1.00 89.00 333 TYR A O 1
ATOM 2736 N N . ASP A 1 334 ? 1.925 -9.206 24.259 1.00 91.88 334 ASP A N 1
ATOM 2737 C CA . ASP A 1 334 ? 3.371 -9.028 24.448 1.00 91.88 334 ASP A CA 1
ATOM 2738 C C . ASP A 1 334 ? 4.108 -9.078 23.101 1.00 91.88 334 ASP A C 1
ATOM 2740 O O . ASP A 1 334 ? 4.872 -8.178 22.761 1.00 91.88 334 ASP A O 1
ATOM 2744 N N . ARG A 1 335 ? 3.775 -10.065 22.255 1.00 95.06 335 ARG A N 1
ATOM 2745 C CA . ARG A 1 335 ? 4.322 -10.157 20.892 1.00 95.06 335 ARG A CA 1
ATOM 2746 C C . ARG A 1 335 ? 3.895 -8.970 20.030 1.00 95.06 335 ARG A C 1
ATOM 2748 O O . ARG A 1 335 ? 4.686 -8.482 19.228 1.00 95.06 335 ARG A O 1
ATOM 2755 N N . ALA A 1 336 ? 2.646 -8.520 20.152 1.00 93.81 336 ALA A N 1
ATOM 2756 C CA . ALA A 1 336 ? 2.173 -7.355 19.412 1.00 93.81 336 ALA A CA 1
ATOM 2757 C C . ALA A 1 336 ? 2.939 -6.082 19.807 1.00 93.81 336 ALA A C 1
ATOM 2759 O O . ALA A 1 336 ? 3.306 -5.302 18.929 1.00 93.81 336 ALA A O 1
ATOM 2760 N N . GLU A 1 337 ? 3.217 -5.894 21.100 1.00 93.81 337 GLU A N 1
ATOM 2761 C CA . GLU A 1 337 ? 3.993 -4.769 21.625 1.00 93.81 337 GLU A CA 1
ATOM 2762 C C . GLU A 1 337 ? 5.410 -4.724 21.044 1.00 93.81 337 GLU A C 1
ATOM 2764 O O . GLU A 1 337 ? 5.847 -3.659 20.604 1.00 93.81 337 GLU A O 1
ATOM 2769 N N . ASP A 1 338 ? 6.096 -5.867 20.963 1.00 95.06 338 ASP A N 1
ATOM 2770 C CA . ASP A 1 338 ? 7.428 -5.956 20.353 1.00 95.06 338 ASP A CA 1
ATOM 2771 C C . ASP A 1 338 ? 7.417 -5.471 18.895 1.00 95.06 338 ASP A C 1
ATOM 2773 O O . ASP A 1 338 ? 8.268 -4.677 18.482 1.00 95.06 338 ASP A O 1
ATOM 2777 N N . TYR A 1 339 ? 6.417 -5.884 18.109 1.00 95.56 339 TYR A N 1
ATOM 2778 C CA . TYR A 1 339 ? 6.291 -5.435 16.722 1.00 95.56 339 TYR A CA 1
ATOM 2779 C C . TYR A 1 339 ? 5.851 -3.970 16.599 1.00 95.56 339 TYR A C 1
ATOM 2781 O O . TYR A 1 339 ? 6.314 -3.287 15.685 1.00 95.56 339 TYR A O 1
ATOM 2789 N N . TYR A 1 340 ? 5.015 -3.446 17.503 1.00 94.25 340 TYR A N 1
ATOM 2790 C CA . TYR A 1 340 ? 4.694 -2.014 17.521 1.00 94.25 340 TYR A CA 1
ATOM 2791 C C . TYR A 1 340 ? 5.928 -1.156 17.820 1.00 94.25 340 TYR A C 1
ATOM 2793 O O . TYR A 1 340 ? 6.156 -0.161 17.129 1.00 94.25 340 TYR A O 1
ATOM 2801 N N . LYS A 1 341 ? 6.755 -1.558 18.794 1.00 93.94 341 LYS A N 1
ATOM 2802 C CA . LYS A 1 341 ? 8.036 -0.898 19.087 1.00 93.94 341 LYS A CA 1
ATOM 2803 C C . LYS A 1 341 ? 8.953 -0.937 17.872 1.00 93.94 341 LYS A C 1
ATOM 2805 O O . LYS A 1 341 ? 9.414 0.114 17.440 1.00 93.94 341 LYS A O 1
ATOM 2810 N N . LYS A 1 342 ? 9.108 -2.109 17.247 1.00 94.31 342 LYS A N 1
ATOM 2811 C CA . LYS A 1 342 ? 9.914 -2.262 16.029 1.00 94.31 342 LYS A CA 1
ATOM 2812 C C . LYS A 1 342 ? 9.425 -1.371 14.880 1.00 94.31 342 LYS A C 1
ATOM 2814 O O . LYS A 1 342 ? 10.241 -0.777 14.181 1.00 94.31 342 LYS A O 1
ATOM 2819 N N . ALA A 1 343 ? 8.110 -1.244 14.678 1.00 93.00 343 ALA A N 1
ATOM 2820 C CA . ALA A 1 343 ? 7.556 -0.347 13.659 1.00 93.00 343 ALA A CA 1
ATOM 2821 C C . ALA A 1 343 ? 7.937 1.118 13.920 1.00 93.00 343 ALA A C 1
ATOM 2823 O O . ALA A 1 343 ? 8.331 1.818 12.993 1.00 93.00 343 ALA A O 1
ATOM 2824 N N . LEU A 1 344 ? 7.855 1.566 15.176 1.00 92.00 344 LEU A N 1
ATOM 2825 C CA . LEU A 1 344 ? 8.207 2.932 15.576 1.00 92.00 344 LEU A CA 1
ATOM 2826 C C . LEU A 1 344 ? 9.716 3.197 15.597 1.00 92.00 344 LEU A C 1
ATOM 2828 O O . LEU A 1 344 ? 10.125 4.340 15.431 1.00 92.00 344 LEU A O 1
ATOM 2832 N N . GLU A 1 345 ? 10.547 2.179 15.807 1.00 93.69 345 GLU A N 1
ATOM 2833 C CA . GLU A 1 345 ? 12.003 2.295 15.662 1.00 93.69 345 GLU A CA 1
ATOM 2834 C C . GLU A 1 345 ? 12.405 2.498 14.197 1.00 93.69 345 GLU A C 1
ATOM 2836 O O . GLU A 1 345 ? 13.303 3.286 13.908 1.00 93.69 345 GLU A O 1
ATOM 2841 N N . LEU A 1 346 ? 11.733 1.801 13.274 1.00 91.50 346 LEU A N 1
ATOM 2842 C CA . LEU A 1 346 ? 12.005 1.894 11.839 1.00 91.50 346 LEU A CA 1
ATOM 2843 C C . LEU A 1 346 ? 11.384 3.139 11.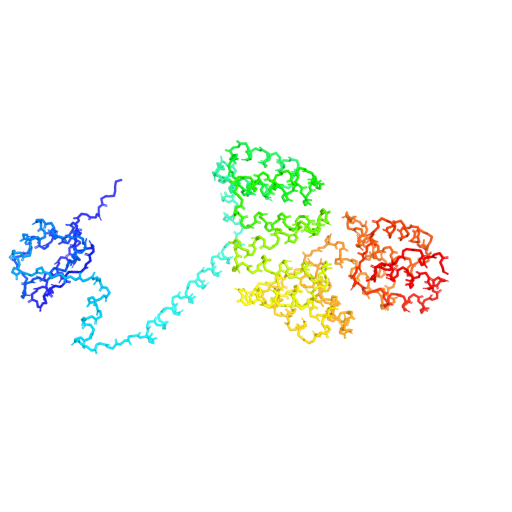189 1.00 91.50 346 LEU A C 1
ATOM 2845 O O . LEU A 1 346 ? 11.957 3.668 10.239 1.00 91.50 346 LEU A O 1
ATOM 2849 N N . ASP A 1 347 ? 10.228 3.592 11.678 1.00 89.38 347 ASP A N 1
ATOM 2850 C CA . ASP A 1 347 ? 9.515 4.768 11.170 1.00 89.38 347 ASP A CA 1
ATOM 2851 C C . ASP A 1 347 ? 8.929 5.605 12.333 1.00 89.38 347 ASP A C 1
ATOM 2853 O O . ASP A 1 347 ? 7.742 5.493 12.673 1.00 89.38 347 ASP A O 1
ATOM 2857 N N . PRO A 1 348 ? 9.767 6.426 13.000 1.00 88.69 348 PRO A N 1
ATOM 2858 C CA . PRO A 1 348 ? 9.404 7.129 14.234 1.00 88.69 348 PRO A CA 1
ATOM 2859 C C . PRO A 1 348 ? 8.375 8.248 14.052 1.00 88.69 348 PRO A C 1
ATOM 2861 O O . PRO A 1 348 ? 7.756 8.652 15.050 1.00 88.69 348 PRO A O 1
ATOM 2864 N N . ASP A 1 349 ? 8.188 8.705 12.810 1.00 88.12 349 ASP A N 1
ATOM 2865 C CA . ASP A 1 349 ? 7.347 9.843 12.428 1.00 88.12 349 ASP A CA 1
ATOM 2866 C C . ASP A 1 349 ? 6.011 9.413 11.793 1.00 88.12 349 ASP A C 1
ATOM 2868 O O . ASP A 1 349 ? 5.255 10.222 11.251 1.00 88.12 349 ASP A O 1
ATOM 2872 N N . ASN A 1 350 ? 5.683 8.121 11.872 1.00 87.31 350 ASN A N 1
ATOM 2873 C CA . ASN A 1 350 ? 4.463 7.577 11.297 1.00 87.31 350 ASN A CA 1
ATOM 2874 C C . ASN A 1 350 ? 3.265 7.709 12.241 1.00 87.31 350 ASN A C 1
ATOM 2876 O O . ASN A 1 350 ? 3.174 7.037 13.280 1.00 87.31 350 ASN A O 1
ATOM 2880 N N . ALA A 1 351 ? 2.290 8.525 11.845 1.00 89.12 351 ALA A N 1
ATOM 2881 C CA . ALA A 1 351 ? 1.069 8.726 12.616 1.00 89.12 351 ALA A CA 1
ATOM 2882 C C . ALA A 1 351 ? 0.224 7.447 12.762 1.00 89.12 351 ALA A C 1
ATOM 2884 O O . ALA A 1 351 ? -0.340 7.230 13.833 1.00 89.12 351 ALA A O 1
ATOM 2885 N N . ASN A 1 352 ? 0.179 6.569 11.748 1.00 88.25 352 ASN A N 1
ATOM 2886 C CA . ASN A 1 352 ? -0.582 5.315 11.814 1.00 88.25 352 ASN A CA 1
ATOM 2887 C C . ASN A 1 352 ? 0.032 4.344 12.828 1.00 88.25 352 ASN A C 1
ATOM 2889 O O . ASN A 1 352 ? -0.671 3.808 13.681 1.00 88.25 352 ASN A O 1
ATOM 2893 N N . HIS A 1 353 ? 1.351 4.127 12.781 1.00 89.25 353 HIS A N 1
ATOM 2894 C CA . HIS A 1 353 ? 2.022 3.252 13.753 1.00 89.25 353 HIS A CA 1
ATOM 2895 C C . HIS A 1 353 ? 1.914 3.806 15.174 1.00 89.25 353 HIS A C 1
ATOM 2897 O O . HIS A 1 353 ? 1.642 3.057 16.112 1.00 89.25 353 HIS A O 1
ATOM 2903 N N . THR A 1 354 ? 2.035 5.127 15.316 1.00 92.50 354 THR A N 1
ATOM 2904 C CA . THR A 1 354 ? 1.872 5.811 16.601 1.00 92.50 354 THR A CA 1
ATOM 2905 C C . THR A 1 354 ? 0.440 5.675 17.133 1.00 92.50 354 THR A C 1
ATOM 2907 O O . THR A 1 354 ? 0.257 5.370 18.310 1.00 92.50 354 THR A O 1
ATOM 2910 N N . GLY A 1 355 ? -0.574 5.836 16.277 1.00 92.38 355 GLY A N 1
ATOM 2911 C CA . GLY A 1 355 ? -1.986 5.665 16.628 1.00 92.38 355 GLY A CA 1
ATOM 2912 C C . GLY A 1 355 ? -2.341 4.229 17.018 1.00 92.38 355 GLY A C 1
ATOM 2913 O O . GLY A 1 355 ? -2.988 4.017 18.043 1.00 92.38 355 GLY A O 1
ATOM 2914 N N . ASN A 1 356 ? -1.845 3.239 16.271 1.00 90.19 356 ASN A N 1
ATOM 2915 C CA . ASN A 1 356 ? -2.046 1.821 16.588 1.00 90.19 356 ASN A CA 1
ATOM 2916 C C . ASN A 1 356 ? -1.422 1.455 17.938 1.00 90.19 356 ASN A C 1
ATOM 2918 O O . ASN A 1 356 ? -2.034 0.748 18.740 1.00 90.19 356 ASN A O 1
ATOM 2922 N N . TYR A 1 357 ? -0.225 1.976 18.219 1.00 94.12 357 TYR A N 1
ATOM 2923 C CA . TYR A 1 357 ? 0.427 1.731 19.499 1.00 94.12 357 TYR A CA 1
ATOM 2924 C C . TYR A 1 357 ? -0.269 2.455 20.656 1.00 94.12 357 TYR A C 1
ATOM 2926 O O . TYR A 1 357 ? -0.361 1.922 21.759 1.00 94.12 357 TYR A O 1
ATOM 2934 N N . ALA A 1 358 ? -0.852 3.630 20.410 1.00 94.62 358 ALA A N 1
ATOM 2935 C CA . ALA A 1 358 ? -1.705 4.277 21.397 1.00 94.62 358 ALA A CA 1
ATOM 2936 C C . ALA A 1 358 ? -2.940 3.427 21.729 1.00 94.62 358 ALA A C 1
ATOM 2938 O O . ALA A 1 358 ? -3.258 3.231 22.901 1.00 94.62 358 ALA A O 1
ATOM 2939 N N . GLN A 1 359 ? -3.603 2.877 20.707 1.00 93.50 359 GLN A N 1
ATOM 2940 C CA . GLN A 1 359 ? -4.764 2.003 20.875 1.00 93.50 359 GLN A CA 1
ATOM 2941 C C . GLN A 1 359 ? -4.436 0.769 21.733 1.00 93.50 359 GLN A C 1
ATOM 2943 O O . GLN A 1 359 ? -5.238 0.383 22.584 1.00 93.50 359 GLN A O 1
ATOM 2948 N N . PHE A 1 360 ? -3.250 0.177 21.546 1.00 92.44 360 PHE A N 1
ATOM 2949 C CA . PHE A 1 360 ? -2.759 -0.941 22.357 1.00 92.44 360 PHE A CA 1
ATOM 2950 C C . PHE A 1 360 ? -2.784 -0.629 23.863 1.00 92.44 360 PHE A C 1
ATOM 2952 O O . PHE A 1 360 ? -3.338 -1.408 24.641 1.00 92.44 360 PHE A O 1
ATOM 2959 N N . PHE A 1 361 ? -2.257 0.527 24.278 1.00 94.38 361 PHE A N 1
ATOM 2960 C CA . PHE A 1 361 ? -2.271 0.934 25.688 1.00 94.38 361 PHE A CA 1
ATOM 2961 C C . PHE A 1 361 ? -3.685 1.199 26.203 1.00 94.38 361 PHE A C 1
ATOM 2963 O O . PHE A 1 361 ? -4.051 0.734 27.284 1.00 94.38 361 PHE A O 1
ATOM 2970 N N . LEU A 1 362 ? -4.503 1.888 25.405 1.00 94.12 362 LEU A N 1
ATOM 2971 C CA . LEU A 1 362 ? -5.866 2.242 25.790 1.00 94.12 362 LEU A CA 1
ATOM 2972 C C . LEU A 1 362 ? -6.734 1.019 26.067 1.00 94.12 362 LEU A C 1
ATOM 2974 O O . LEU A 1 362 ? -7.451 1.000 27.058 1.00 94.12 362 LEU A O 1
ATOM 2978 N N . ILE A 1 363 ? -6.642 -0.026 25.244 1.00 90.50 363 ILE A N 1
ATOM 2979 C CA . ILE A 1 363 ? -7.426 -1.257 25.430 1.00 90.50 363 ILE A CA 1
ATOM 2980 C C . ILE A 1 363 ? -6.986 -2.028 26.688 1.00 90.50 363 ILE A C 1
ATOM 2982 O O . ILE A 1 363 ? -7.794 -2.742 27.282 1.00 90.50 363 ILE A O 1
ATOM 2986 N N . LYS A 1 364 ? -5.734 -1.859 27.134 1.00 89.19 364 LYS A N 1
ATOM 2987 C CA . LYS A 1 364 ? -5.230 -2.408 28.406 1.00 89.19 364 LYS A CA 1
ATOM 2988 C C . LYS A 1 364 ? -5.568 -1.525 29.619 1.00 89.19 364 LYS A C 1
ATOM 2990 O O . LYS A 1 364 ? -5.228 -1.898 30.738 1.00 89.19 364 LYS A O 1
ATOM 2995 N N . GLY A 1 365 ? -6.227 -0.382 29.414 1.00 90.56 365 GLY A N 1
ATOM 2996 C CA . GLY A 1 365 ? -6.544 0.590 30.464 1.00 90.56 365 GLY A CA 1
ATOM 2997 C C . GLY A 1 365 ? -5.383 1.522 30.836 1.00 90.56 365 GLY A C 1
ATOM 2998 O O . GLY A 1 365 ? -5.526 2.335 31.747 1.00 90.56 365 GLY A O 1
ATOM 2999 N N . ASP A 1 366 ? -4.249 1.457 30.130 1.00 94.75 366 ASP A N 1
ATOM 3000 C CA . ASP A 1 366 ? -3.116 2.364 30.332 1.00 94.75 366 ASP A CA 1
ATOM 3001 C C . ASP A 1 366 ? -3.370 3.694 29.604 1.00 94.75 366 ASP A C 1
ATOM 3003 O O . ASP A 1 366 ? -2.921 3.953 28.481 1.00 94.75 366 ASP A O 1
ATOM 3007 N N . LYS A 1 367 ? -4.159 4.552 30.256 1.00 95.19 367 LYS A N 1
ATOM 3008 C CA . LYS A 1 367 ? -4.530 5.869 29.724 1.00 95.19 367 LYS A CA 1
ATOM 3009 C C . LYS A 1 367 ? -3.346 6.819 29.611 1.00 95.19 367 LYS A C 1
ATOM 3011 O O . LYS A 1 367 ? -3.374 7.701 28.754 1.00 95.19 367 LYS A O 1
ATOM 3016 N N . GLU A 1 368 ? -2.322 6.664 30.447 1.00 96.12 368 GLU A N 1
ATOM 3017 C CA . GLU A 1 368 ? -1.160 7.551 30.454 1.00 96.12 368 GLU A CA 1
ATOM 3018 C C . GLU A 1 368 ? -0.342 7.373 29.172 1.00 96.12 368 GLU A C 1
ATOM 3020 O O . GLU A 1 368 ? -0.158 8.331 28.410 1.00 96.12 368 GLU A O 1
ATOM 3025 N N . ASN A 1 369 ? 0.064 6.135 28.870 1.00 95.44 369 ASN A N 1
ATOM 3026 C CA . ASN A 1 369 ? 0.779 5.848 27.632 1.00 95.44 369 ASN A CA 1
ATOM 3027 C C . ASN A 1 369 ? -0.123 6.038 26.406 1.00 95.44 369 ASN A C 1
ATOM 3029 O O . ASN A 1 369 ? 0.311 6.638 25.419 1.00 95.44 369 ASN A O 1
ATOM 3033 N N . GLY A 1 370 ? -1.397 5.637 26.479 1.00 96.38 370 GLY A N 1
ATOM 3034 C CA . GLY A 1 370 ? -2.367 5.891 25.411 1.00 96.38 370 GLY A CA 1
ATOM 3035 C C . GLY A 1 370 ? -2.456 7.378 25.038 1.00 96.38 370 GLY A C 1
ATOM 3036 O O . GLY A 1 370 ? -2.325 7.740 23.867 1.00 96.38 370 GLY A O 1
ATOM 3037 N N . LYS A 1 371 ? -2.576 8.271 26.031 1.00 97.12 371 LYS A N 1
ATOM 3038 C CA . LYS A 1 371 ? -2.616 9.728 25.818 1.00 97.12 371 LYS A CA 1
ATOM 3039 C C . LYS A 1 371 ? -1.313 10.268 25.242 1.00 97.12 371 LYS A C 1
ATOM 3041 O O . LYS A 1 371 ? -1.348 11.093 24.328 1.00 97.12 371 LYS A O 1
ATOM 3046 N N . LYS A 1 372 ? -0.168 9.805 25.757 1.00 96.75 372 LYS A N 1
ATOM 3047 C CA . LYS A 1 372 ? 1.166 10.188 25.269 1.00 96.75 372 LYS A CA 1
ATOM 3048 C C . LYS A 1 372 ? 1.299 9.920 23.769 1.00 96.75 372 LYS A C 1
ATOM 3050 O O . LYS A 1 372 ? 1.684 10.822 23.025 1.00 96.75 372 LYS A O 1
ATOM 3055 N N . TYR A 1 373 ? 0.953 8.713 23.321 1.00 96.25 373 TYR A N 1
ATOM 3056 C CA . TYR A 1 373 ? 1.082 8.339 21.912 1.00 96.25 373 TYR A CA 1
ATOM 3057 C C . TYR A 1 373 ? 0.007 8.978 21.025 1.00 96.25 373 TYR A C 1
ATOM 3059 O O . TYR A 1 373 ? 0.342 9.415 19.930 1.00 96.25 373 TYR A O 1
ATOM 3067 N N . ILE A 1 374 ? -1.232 9.170 21.497 1.00 96.44 374 ILE A N 1
ATOM 3068 C CA . ILE A 1 374 ? -2.227 9.980 20.766 1.00 96.44 374 ILE A CA 1
ATOM 3069 C C . ILE A 1 374 ? -1.698 11.394 20.522 1.00 96.44 374 ILE A C 1
ATOM 3071 O O . ILE A 1 374 ? -1.742 11.890 19.399 1.00 96.44 374 ILE A O 1
ATOM 3075 N N . ASN A 1 375 ? -1.188 12.055 21.564 1.00 95.31 375 ASN A N 1
ATOM 3076 C CA . ASN A 1 375 ? -0.674 13.415 21.432 1.00 95.31 375 ASN A CA 1
ATOM 3077 C C . ASN A 1 375 ? 0.517 13.468 20.478 1.00 95.31 375 ASN A C 1
ATOM 3079 O O . ASN A 1 375 ? 0.552 14.362 19.639 1.00 95.31 375 ASN A O 1
ATOM 3083 N N . LYS A 1 376 ? 1.427 12.486 20.546 1.00 94.94 376 LYS A N 1
ATOM 3084 C CA . LYS A 1 376 ? 2.508 12.333 19.565 1.00 94.94 376 LYS A CA 1
ATOM 3085 C C . LYS A 1 376 ? 1.949 12.191 18.143 1.00 94.94 376 LYS A C 1
ATOM 3087 O O . LYS A 1 376 ? 2.412 12.900 17.259 1.00 94.94 376 LYS A O 1
ATOM 3092 N N . ALA A 1 377 ? 0.933 11.353 17.922 1.00 94.38 377 ALA A N 1
ATOM 3093 C CA . ALA A 1 377 ? 0.338 11.166 16.597 1.00 94.38 377 ALA A CA 1
ATOM 3094 C C . ALA A 1 377 ? -0.193 12.490 16.021 1.00 94.38 377 ALA A C 1
ATOM 3096 O O . ALA A 1 377 ? 0.102 12.819 14.878 1.00 94.38 377 ALA A O 1
ATOM 3097 N N . PHE A 1 378 ? -0.879 13.295 16.838 1.00 94.31 378 PHE A N 1
ATOM 3098 C CA . PHE A 1 378 ? -1.376 14.617 16.439 1.00 94.31 378 PHE A CA 1
ATOM 3099 C C . PHE A 1 378 ? -0.286 15.679 16.200 1.00 94.31 378 PHE A C 1
ATOM 3101 O O . PHE A 1 378 ? -0.611 16.746 15.686 1.00 94.31 378 PHE A O 1
ATOM 3108 N N . THR A 1 379 ? 0.984 15.431 16.553 1.00 93.69 379 THR A N 1
ATOM 3109 C CA . THR A 1 379 ? 2.087 16.336 16.163 1.00 93.69 379 THR A CA 1
ATOM 3110 C C . THR A 1 379 ? 2.514 16.162 14.708 1.00 93.69 379 THR A C 1
ATOM 3112 O O . THR A 1 379 ? 3.181 17.037 14.158 1.00 93.69 379 THR A O 1
ATOM 3115 N N . PHE A 1 380 ? 2.124 15.055 14.076 1.00 90.75 380 PHE A N 1
ATOM 3116 C CA . PHE A 1 380 ? 2.406 14.799 12.672 1.00 90.75 380 PHE A CA 1
ATOM 3117 C C . PHE A 1 380 ? 1.357 15.447 11.771 1.00 90.75 380 PHE A C 1
ATOM 3119 O O . PHE A 1 380 ? 0.210 15.656 12.167 1.00 90.75 380 PHE A O 1
ATOM 3126 N N . ASN A 1 381 ? 1.740 15.734 10.527 1.00 81.62 381 ASN A N 1
ATOM 3127 C CA . ASN A 1 381 ? 0.782 16.180 9.525 1.00 81.62 381 ASN A CA 1
ATOM 3128 C C . ASN A 1 381 ? -0.091 14.993 9.085 1.00 81.62 381 ASN A C 1
ATOM 3130 O O . ASN A 1 381 ? 0.351 14.152 8.301 1.00 81.62 381 ASN A O 1
ATOM 3134 N N . ILE A 1 382 ? -1.312 14.911 9.618 1.00 85.94 382 ILE A N 1
ATOM 3135 C CA . ILE A 1 382 ? -2.275 13.860 9.282 1.00 85.94 382 ILE A CA 1
ATOM 3136 C C . ILE A 1 382 ? -3.262 14.396 8.249 1.00 85.94 382 ILE A C 1
ATOM 3138 O O . ILE A 1 382 ? -4.192 15.128 8.576 1.00 85.94 382 ILE A O 1
ATOM 3142 N N . ASP A 1 383 ? -3.082 13.978 7.001 1.00 78.31 383 ASP A N 1
ATOM 3143 C CA . ASP A 1 383 ? -4.026 14.263 5.913 1.00 78.31 383 ASP A CA 1
ATOM 3144 C C . ASP A 1 383 ? -5.070 13.159 5.720 1.00 78.31 383 ASP A C 1
ATOM 3146 O O . ASP A 1 383 ? -6.054 13.327 5.000 1.00 78.31 383 ASP A O 1
ATOM 3150 N N . ASP A 1 384 ? -4.837 12.010 6.350 1.00 85.50 384 ASP A N 1
ATOM 3151 C CA . ASP A 1 384 ? -5.730 10.870 6.297 1.00 85.50 384 ASP A CA 1
ATOM 3152 C C . ASP A 1 384 ? -6.883 11.062 7.287 1.00 85.50 384 ASP A C 1
ATOM 3154 O O . ASP A 1 384 ? -6.735 10.913 8.505 1.00 85.50 384 ASP A O 1
ATOM 3158 N N . LYS A 1 385 ? -8.055 11.400 6.747 1.00 89.50 385 LYS A N 1
ATOM 3159 C CA . LYS A 1 385 ? -9.282 11.554 7.531 1.00 89.50 385 LYS A CA 1
ATOM 3160 C C . LYS A 1 385 ? -9.691 10.259 8.243 1.00 89.50 385 LYS A C 1
ATOM 3162 O O . LYS A 1 385 ? -10.343 10.341 9.283 1.00 89.50 385 LYS A O 1
ATOM 3167 N N . ASP A 1 386 ? -9.298 9.099 7.717 1.00 89.81 386 ASP A N 1
ATOM 3168 C CA . ASP A 1 386 ? -9.646 7.798 8.283 1.00 89.81 386 ASP A CA 1
ATOM 3169 C C . ASP A 1 386 ? -8.799 7.531 9.544 1.00 89.81 386 ASP A C 1
ATOM 3171 O O . ASP A 1 386 ? -9.337 7.147 10.582 1.00 89.81 386 ASP A O 1
ATOM 3175 N N . LEU A 1 387 ? -7.512 7.900 9.537 1.00 91.50 387 LEU A N 1
ATOM 3176 C CA . LEU A 1 387 ? -6.704 7.923 10.764 1.00 91.50 387 LEU A CA 1
ATOM 3177 C C . LEU A 1 387 ? -7.204 8.982 11.761 1.00 91.50 387 LEU A C 1
ATOM 3179 O O . LEU A 1 387 ? -7.272 8.727 12.965 1.00 91.50 387 LEU A O 1
ATOM 3183 N N . LEU A 1 388 ? -7.561 10.183 11.290 1.00 95.31 388 LEU A N 1
ATOM 3184 C CA . LEU A 1 388 ? -8.069 11.239 12.173 1.00 95.31 388 LEU A CA 1
ATOM 3185 C C . LEU A 1 388 ? -9.329 10.799 12.919 1.00 95.31 388 LEU A C 1
ATOM 3187 O O . LEU A 1 388 ? -9.448 11.084 14.113 1.00 95.31 388 LEU A O 1
ATOM 3191 N N . VAL A 1 389 ? -10.258 10.110 12.245 1.00 96.56 389 VAL A N 1
ATOM 3192 C CA . VAL A 1 389 ? -11.492 9.657 12.896 1.00 96.56 389 VAL A CA 1
ATOM 3193 C C . VAL A 1 389 ? -11.204 8.595 13.956 1.00 96.56 389 VAL A C 1
ATOM 3195 O O . VAL A 1 389 ? -11.814 8.638 15.021 1.00 96.56 389 VAL A O 1
ATOM 3198 N N . GLU A 1 390 ? -10.212 7.724 13.750 1.00 95.44 390 GLU A N 1
ATOM 3199 C CA . GLU A 1 390 ? -9.754 6.778 14.775 1.00 95.44 390 GLU A CA 1
ATOM 3200 C C . GLU A 1 390 ? -9.139 7.482 15.993 1.00 95.44 390 GLU A C 1
ATOM 3202 O O . GLU A 1 390 ? -9.521 7.203 17.130 1.00 95.44 390 GLU A O 1
ATOM 3207 N N . LEU A 1 391 ? -8.221 8.432 15.785 1.00 96.75 391 LEU A N 1
ATOM 3208 C CA . LEU A 1 391 ? -7.561 9.145 16.886 1.00 96.75 391 LEU A CA 1
ATOM 3209 C C . LEU A 1 391 ? -8.545 9.990 17.705 1.00 96.75 391 LEU A C 1
ATOM 3211 O O . LEU A 1 391 ? -8.455 10.038 18.936 1.00 96.75 391 LEU A O 1
ATOM 3215 N N . TRP A 1 392 ? -9.503 10.644 17.041 1.00 97.81 392 TRP A N 1
ATOM 3216 C CA . TRP A 1 392 ? -10.577 11.362 17.726 1.00 97.81 392 TRP A CA 1
ATOM 3217 C C . TRP A 1 392 ? -11.549 10.419 18.426 1.00 97.81 392 TRP A C 1
ATOM 3219 O O . TRP A 1 392 ? -12.006 10.749 19.520 1.00 97.81 392 TRP A O 1
ATOM 3229 N N . PHE A 1 393 ? -11.796 9.229 17.872 1.00 98.06 393 PHE A N 1
ATOM 3230 C CA . PHE A 1 393 ? -12.565 8.195 18.558 1.00 98.06 393 PHE A CA 1
ATOM 3231 C C . PHE A 1 393 ? -11.872 7.771 19.850 1.00 98.06 393 PHE A C 1
ATOM 3233 O O . PHE A 1 393 ? -12.520 7.687 20.888 1.00 98.06 393 PHE A O 1
ATOM 3240 N N . TYR A 1 394 ? -10.552 7.573 19.831 1.00 97.69 394 TYR A N 1
ATOM 3241 C CA . TYR A 1 394 ? -9.791 7.239 21.035 1.00 97.69 394 TYR A CA 1
ATOM 3242 C C . TYR A 1 394 ? -9.837 8.354 22.081 1.00 97.69 394 TYR A C 1
ATOM 3244 O O . TYR A 1 394 ? -10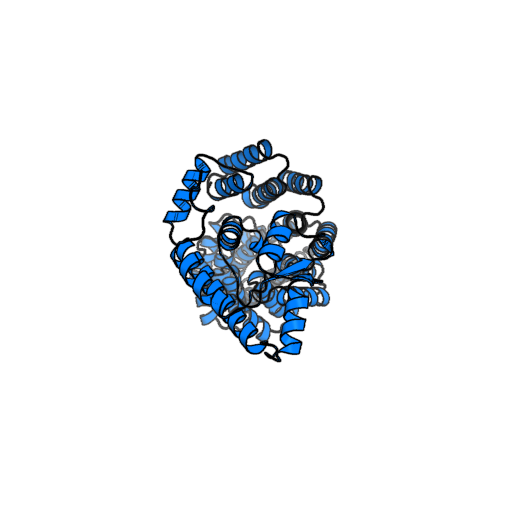.034 8.074 23.264 1.00 97.69 394 TYR A O 1
ATOM 3252 N N . ARG A 1 395 ? -9.700 9.620 21.658 1.00 97.75 395 ARG A N 1
ATOM 3253 C CA . ARG A 1 395 ? -9.857 10.776 22.554 1.00 97.75 395 ARG A CA 1
ATOM 3254 C C . ARG A 1 395 ? -11.237 10.801 23.200 1.00 97.75 395 ARG A C 1
ATOM 3256 O O . ARG A 1 395 ? -11.330 10.885 24.420 1.00 97.75 395 ARG A O 1
ATOM 3263 N N . TYR A 1 396 ? -12.279 10.677 22.383 1.00 98.12 396 TYR A N 1
ATOM 3264 C CA . TYR A 1 396 ? -13.661 10.688 22.839 1.00 98.12 396 TYR A CA 1
ATOM 3265 C C . TYR A 1 396 ? -13.964 9.510 23.773 1.00 98.12 396 TYR A C 1
ATOM 3267 O O . TYR A 1 396 ? -14.530 9.718 24.832 1.00 98.12 396 TYR A O 1
ATOM 3275 N N . ALA A 1 397 ? -13.519 8.295 23.447 1.00 97.69 397 ALA A N 1
ATOM 3276 C CA . ALA A 1 397 ? -13.821 7.100 24.232 1.00 97.69 397 ALA A CA 1
ATOM 3277 C C . ALA A 1 397 ? -13.146 7.082 25.616 1.00 97.69 397 ALA A C 1
ATOM 3279 O O . ALA A 1 397 ? -13.737 6.597 26.579 1.00 97.69 397 ALA A O 1
ATOM 3280 N N . HIS A 1 398 ? -11.917 7.593 25.738 1.00 97.75 398 HIS A N 1
ATOM 3281 C CA . HIS A 1 398 ? -11.083 7.320 26.919 1.00 97.75 398 HIS A CA 1
ATOM 3282 C C . HIS A 1 398 ? -10.840 8.516 27.842 1.00 97.75 398 HIS A C 1
ATOM 3284 O O . HIS A 1 398 ? -10.476 8.304 29.006 1.00 97.75 398 HIS A O 1
ATOM 3290 N N . PHE A 1 399 ? -11.048 9.747 27.361 1.00 97.44 399 PHE A N 1
ATOM 3291 C CA . PHE A 1 399 ? -10.566 10.963 28.023 1.00 97.44 399 PHE A CA 1
ATOM 3292 C C . PHE A 1 399 ? -11.674 12.016 28.214 1.00 97.44 399 PHE A C 1
ATOM 3294 O O . PHE A 1 399 ? -12.046 12.685 27.246 1.00 97.44 399 PHE A O 1
ATOM 3301 N N . PRO A 1 400 ? -12.178 12.206 29.452 1.00 96.69 400 PRO A N 1
ATOM 3302 C CA . PRO A 1 400 ? -13.261 13.146 29.756 1.00 96.69 400 PRO A CA 1
ATOM 3303 C C . PRO A 1 400 ? -13.030 14.582 29.287 1.00 96.69 400 PRO A C 1
ATOM 3305 O O . PRO A 1 400 ? -13.963 15.248 28.844 1.00 96.69 400 PRO A O 1
ATOM 3308 N N . GLU A 1 401 ? -11.785 15.057 29.321 1.00 96.56 401 GLU A N 1
ATOM 3309 C CA . GLU A 1 401 ? -11.423 16.402 28.870 1.00 96.56 401 GLU A CA 1
ATOM 3310 C C . GLU A 1 401 ? -11.642 16.627 27.363 1.00 96.56 401 GLU A C 1
ATOM 3312 O O . GLU A 1 401 ? -11.685 17.769 26.911 1.00 96.56 401 GLU A O 1
ATOM 3317 N N . TRP A 1 402 ? -11.796 15.551 26.585 1.00 96.94 402 TRP A N 1
ATOM 3318 C CA . TRP A 1 402 ? -12.026 15.596 25.143 1.00 96.94 402 TRP A CA 1
ATOM 3319 C C . TRP A 1 402 ? -13.452 15.208 24.746 1.00 96.94 402 TRP A C 1
ATOM 3321 O O . TRP A 1 402 ? -13.706 15.072 23.554 1.00 96.94 402 TRP A O 1
ATOM 3331 N N . TYR A 1 403 ? -14.400 15.033 25.671 1.00 96.75 403 TYR A N 1
ATOM 3332 C CA . TYR A 1 403 ? -15.752 14.590 25.301 1.00 96.75 403 TYR A CA 1
ATOM 3333 C C . TYR A 1 403 ? -16.473 15.576 24.375 1.00 96.75 403 TYR A C 1
ATOM 3335 O O . TYR A 1 403 ? -17.001 15.173 23.338 1.00 96.75 403 TYR A O 1
ATOM 3343 N N . GLU A 1 404 ? -16.451 16.871 24.695 1.00 96.62 404 GLU A N 1
ATOM 3344 C CA . GLU A 1 404 ? -17.124 17.880 23.870 1.00 96.62 404 GLU A CA 1
ATOM 3345 C C . GLU A 1 404 ? -16.454 18.062 22.503 1.00 96.62 404 GLU A C 1
ATOM 3347 O O . GLU A 1 404 ? -17.118 18.020 21.466 1.00 96.62 404 GLU A O 1
ATOM 3352 N N . GLU A 1 405 ? -15.134 18.263 22.492 1.00 97.50 405 GLU A N 1
ATOM 3353 C CA . GLU A 1 405 ? -14.382 18.480 21.252 1.00 97.50 405 GLU A CA 1
ATOM 3354 C C . GLU A 1 405 ? -14.321 17.201 20.410 1.00 97.50 405 GLU A C 1
ATOM 3356 O O . GLU A 1 405 ? -14.527 17.241 19.200 1.00 97.50 405 GLU A O 1
ATOM 3361 N N . GLY A 1 406 ? -14.114 16.048 21.046 1.00 97.31 406 GLY A N 1
ATOM 3362 C CA . GLY A 1 406 ? -14.083 14.743 20.398 1.00 97.31 406 GLY A CA 1
ATOM 3363 C C . GLY A 1 406 ? -15.394 14.421 19.694 1.00 97.31 406 GLY A C 1
ATOM 3364 O O . GLY A 1 406 ? -15.363 14.020 18.534 1.00 97.31 406 GLY A O 1
ATOM 3365 N N . TYR A 1 407 ? -16.541 14.690 20.326 1.00 97.31 407 TYR A N 1
ATOM 3366 C CA . TYR A 1 407 ? -17.842 14.543 19.672 1.00 97.31 407 TYR A CA 1
ATOM 3367 C C . TYR A 1 407 ? -17.971 15.440 18.432 1.00 97.31 407 TYR A C 1
ATOM 3369 O O . TYR A 1 407 ? -18.336 14.960 17.356 1.00 97.31 407 TYR A O 1
ATOM 3377 N N . LYS A 1 408 ? -17.635 16.735 18.554 1.00 97.81 408 LYS A N 1
ATOM 3378 C CA . LYS A 1 408 ? -17.701 17.693 17.434 1.00 97.81 408 LYS A CA 1
ATOM 3379 C C . LYS A 1 408 ? -16.831 17.243 16.260 1.00 97.81 408 LYS A C 1
ATOM 3381 O O . LYS A 1 408 ? -17.297 17.242 15.121 1.00 97.81 408 LYS A O 1
ATOM 3386 N N . ARG A 1 409 ? -15.596 16.817 16.541 1.00 97.56 409 ARG A N 1
ATOM 3387 C CA . ARG A 1 409 ? -14.628 16.369 15.531 1.00 97.56 409 ARG A CA 1
ATOM 3388 C C . ARG A 1 409 ? -15.022 15.059 14.878 1.00 97.56 409 ARG A C 1
ATOM 3390 O O . ARG A 1 409 ? -14.954 14.958 13.658 1.00 97.56 409 ARG A O 1
ATOM 3397 N N . LEU A 1 410 ? -15.488 14.085 15.656 1.00 97.44 410 LEU A N 1
ATOM 3398 C CA . LEU A 1 410 ? -16.026 12.842 15.110 1.00 97.44 410 LEU A CA 1
ATOM 3399 C C . LEU A 1 410 ? -17.192 13.118 14.164 1.00 97.44 410 LEU A C 1
ATOM 3401 O O . LEU A 1 410 ? -17.192 12.611 13.045 1.00 97.44 410 LEU A O 1
ATOM 3405 N N . LEU A 1 411 ? -18.145 13.960 14.577 1.00 96.69 411 LEU A N 1
ATOM 3406 C CA . LEU A 1 411 ? -19.302 14.322 13.762 1.00 96.69 411 LEU A CA 1
ATOM 3407 C C . LEU A 1 411 ? -18.896 15.015 12.451 1.00 96.69 411 LEU A C 1
ATOM 3409 O O . LEU A 1 411 ? -19.428 14.682 11.393 1.00 96.69 411 LEU A O 1
ATOM 3413 N N . GLU A 1 412 ? -17.958 15.961 12.511 1.00 96.69 412 GLU A N 1
ATOM 3414 C CA . GLU A 1 412 ? -17.397 16.642 11.339 1.00 96.69 412 GLU A CA 1
ATOM 3415 C C . GLU A 1 412 ? -16.743 15.643 10.372 1.00 96.69 412 GLU A C 1
ATOM 3417 O O . GLU A 1 412 ? -17.065 15.615 9.182 1.00 96.69 412 GLU A O 1
ATOM 3422 N N . LEU A 1 413 ? -15.872 14.774 10.890 1.00 96.62 413 LEU A N 1
ATOM 3423 C CA . LEU A 1 413 ? -15.131 13.797 10.094 1.00 96.62 413 LEU A CA 1
ATOM 3424 C C . LEU A 1 413 ? -16.065 12.797 9.411 1.00 96.62 413 LEU A C 1
ATOM 3426 O O . LEU A 1 413 ? -15.951 12.586 8.201 1.00 96.62 413 LEU A O 1
ATOM 3430 N N . VAL A 1 414 ? -17.028 12.217 10.135 1.00 96.06 414 VAL A N 1
ATOM 3431 C CA . VAL A 1 414 ? -17.953 11.248 9.528 1.00 96.06 414 VAL A CA 1
ATOM 3432 C C . VAL A 1 414 ? -18.881 11.898 8.501 1.00 96.06 414 VAL A C 1
ATOM 3434 O O . VAL A 1 414 ? -19.172 11.251 7.491 1.00 96.06 414 VAL A O 1
ATOM 3437 N N . LYS A 1 415 ? -19.289 13.165 8.693 1.00 94.44 415 LYS A N 1
ATOM 3438 C CA . LYS A 1 415 ? -20.044 13.959 7.699 1.00 94.44 415 LYS A CA 1
ATOM 3439 C C . LYS A 1 415 ? -19.231 14.237 6.440 1.00 94.44 415 LYS A C 1
ATOM 3441 O O . LYS A 1 415 ? -19.767 14.143 5.342 1.00 94.44 415 LYS A O 1
ATOM 3446 N N . ASN A 1 416 ? -17.928 14.453 6.589 1.00 92.12 416 ASN A N 1
ATOM 3447 C CA . ASN A 1 416 ? -16.977 14.561 5.479 1.00 92.12 416 ASN A CA 1
ATOM 3448 C C . ASN A 1 416 ? -16.548 13.183 4.920 1.00 92.12 416 ASN A C 1
ATOM 3450 O O . ASN A 1 416 ? -15.566 13.053 4.177 1.00 92.12 416 ASN A O 1
ATOM 3454 N N . GLY A 1 417 ? -17.284 12.124 5.272 1.00 89.62 417 GLY A N 1
ATOM 3455 C CA . GLY A 1 417 ? -17.112 10.776 4.745 1.00 89.62 417 GLY A CA 1
ATOM 3456 C C . GLY A 1 417 ? -15.846 10.069 5.223 1.00 89.62 417 GLY A C 1
ATOM 3457 O O . GLY A 1 417 ? -15.346 9.222 4.489 1.00 89.62 417 GLY A O 1
ATOM 3458 N N . ALA A 1 418 ? -15.275 10.444 6.373 1.00 93.19 418 ALA A N 1
ATOM 3459 C CA . ALA A 1 418 ? -14.213 9.664 7.009 1.00 93.19 418 ALA A CA 1
ATOM 3460 C C . ALA A 1 418 ? -14.760 8.303 7.447 1.00 93.19 418 ALA A C 1
ATOM 3462 O O . ALA A 1 418 ? -15.825 8.236 8.077 1.00 93.19 418 ALA A O 1
ATOM 3463 N N . ARG A 1 419 ? -14.063 7.228 7.082 1.00 88.75 419 ARG A N 1
ATOM 3464 C CA . ARG A 1 419 ? -14.458 5.841 7.348 1.00 88.75 419 ARG A CA 1
ATOM 3465 C C . ARG A 1 419 ? -13.207 4.994 7.522 1.00 88.75 419 ARG A C 1
ATOM 3467 O O . ARG A 1 419 ? -12.372 4.961 6.635 1.00 88.75 419 ARG A O 1
ATOM 3474 N N . SER A 1 420 ? -13.129 4.212 8.589 1.00 86.50 420 SER A N 1
ATOM 3475 C CA . SER A 1 420 ? -12.083 3.196 8.737 1.00 86.50 420 SER A CA 1
ATOM 3476 C C . SER A 1 420 ? -12.699 1.801 8.653 1.00 86.50 420 SER A C 1
ATOM 3478 O O . SER A 1 420 ? -12.866 1.081 9.640 1.00 86.50 420 SER A O 1
ATOM 3480 N N . ILE A 1 421 ? -13.127 1.440 7.439 1.00 75.69 421 ILE A N 1
ATOM 3481 C CA . ILE A 1 421 ? -13.895 0.213 7.194 1.00 75.69 421 ILE A CA 1
ATOM 3482 C C . ILE A 1 421 ? -13.066 -1.019 7.574 1.00 75.69 421 ILE A C 1
ATOM 3484 O O . ILE A 1 421 ? -11.946 -1.224 7.096 1.00 75.69 421 ILE A O 1
ATOM 3488 N N . GLY A 1 422 ? -13.648 -1.879 8.413 1.00 70.44 422 GLY A N 1
ATOM 3489 C CA . GLY A 1 422 ? -12.993 -3.091 8.907 1.00 70.44 422 GLY A CA 1
ATOM 3490 C C . GLY A 1 422 ? -11.913 -2.845 9.966 1.00 70.44 422 GLY A C 1
ATOM 3491 O O . GLY A 1 422 ? -11.170 -3.775 10.297 1.00 70.44 422 GLY A O 1
ATOM 3492 N N . TRP A 1 423 ? -11.803 -1.622 10.491 1.00 83.94 423 TRP A N 1
ATOM 3493 C CA . TRP A 1 423 ? -11.078 -1.346 11.727 1.00 83.94 423 TRP A CA 1
ATOM 3494 C C . TRP A 1 423 ? -11.886 -1.802 12.944 1.00 83.94 423 TRP A C 1
ATOM 3496 O O . TRP A 1 423 ? -13.109 -1.889 12.890 1.00 83.94 423 TRP A O 1
ATOM 3506 N N . ASN A 1 424 ? -11.217 -2.135 14.048 1.00 85.56 424 ASN A N 1
ATOM 3507 C CA . ASN A 1 424 ? -11.881 -2.699 15.222 1.00 85.56 424 ASN A CA 1
ATOM 3508 C C . ASN A 1 424 ? -11.876 -1.714 16.397 1.00 85.56 424 ASN A C 1
ATOM 3510 O O . ASN A 1 424 ? -10.902 -1.644 17.148 1.00 85.56 424 ASN A O 1
ATOM 3514 N N . LEU A 1 425 ? -12.980 -0.986 16.588 1.00 93.12 425 LEU A N 1
ATOM 3515 C CA . LEU A 1 425 ? -13.144 -0.058 17.714 1.00 93.12 425 LEU A CA 1
ATOM 3516 C C . LEU A 1 425 ? -13.799 -0.703 18.942 1.00 93.12 425 LEU A C 1
ATOM 3518 O O . LEU A 1 425 ? -13.685 -0.157 20.039 1.00 93.12 425 LEU A O 1
ATOM 3522 N N . LYS A 1 426 ? -14.403 -1.890 18.807 1.00 92.88 426 LYS A N 1
ATOM 3523 C CA . LYS A 1 426 ? -15.143 -2.569 19.889 1.00 92.88 426 LYS A CA 1
ATOM 3524 C C . LYS A 1 426 ? -14.346 -2.709 21.193 1.00 92.88 426 LYS A C 1
ATOM 3526 O O . LYS A 1 426 ? -14.898 -2.367 22.235 1.00 92.88 426 LYS A O 1
ATOM 3531 N N . PRO A 1 427 ? -13.056 -3.103 21.194 1.00 92.25 427 PRO A N 1
ATOM 3532 C CA . PRO A 1 427 ? -12.281 -3.171 22.433 1.00 92.25 427 PRO A CA 1
ATOM 3533 C C . PRO A 1 427 ? -12.145 -1.823 23.159 1.00 92.25 427 PRO A C 1
ATOM 3535 O O . PRO A 1 427 ? -12.123 -1.796 24.386 1.00 92.25 427 PRO A O 1
ATOM 3538 N N . ASN A 1 428 ? -12.099 -0.706 22.422 1.00 95.38 428 ASN A N 1
ATOM 3539 C CA . ASN A 1 428 ? -12.076 0.631 23.021 1.00 95.38 428 ASN A CA 1
ATOM 3540 C C . ASN A 1 428 ? -13.414 0.957 23.686 1.00 95.38 428 ASN A C 1
ATOM 3542 O O . ASN A 1 428 ? -13.415 1.513 24.776 1.00 95.38 428 ASN A O 1
ATOM 3546 N N . ILE A 1 429 ? -14.534 0.574 23.064 1.00 97.19 429 ILE A N 1
ATOM 3547 C CA . ILE A 1 429 ? -15.875 0.748 23.639 1.00 97.19 429 ILE A CA 1
ATOM 3548 C C . ILE A 1 429 ? -16.017 -0.070 24.921 1.00 97.19 429 ILE A C 1
ATOM 3550 O O . ILE A 1 429 ? -16.482 0.450 25.932 1.00 97.19 429 ILE A O 1
ATOM 3554 N N . GLU A 1 430 ? -15.579 -1.331 24.908 1.00 95.81 430 GLU A N 1
ATOM 3555 C CA . GLU A 1 430 ? -15.642 -2.191 26.093 1.00 95.81 430 GLU A CA 1
ATOM 3556 C C . GLU A 1 430 ? -14.789 -1.641 27.241 1.00 95.81 430 GLU A C 1
ATOM 3558 O O . GLU A 1 430 ? -15.210 -1.689 28.397 1.00 95.81 430 GLU A O 1
ATOM 3563 N N . GLN A 1 431 ? -13.613 -1.081 26.947 1.00 95.88 431 GLN A N 1
ATOM 3564 C CA . GLN A 1 431 ? -12.801 -0.434 27.972 1.00 95.88 431 GLN A CA 1
ATOM 3565 C C . GLN A 1 431 ? -13.425 0.888 28.453 1.00 95.88 431 GLN A C 1
ATOM 3567 O O . GLN A 1 431 ? -13.543 1.088 29.658 1.00 95.88 431 GLN A O 1
ATOM 3572 N N . ALA A 1 432 ? -13.940 1.731 27.554 1.00 96.94 432 ALA A N 1
ATOM 3573 C CA . ALA A 1 432 ? -14.655 2.960 27.911 1.00 96.94 432 ALA A CA 1
ATOM 3574 C C . ALA A 1 432 ? -15.888 2.685 28.791 1.00 96.94 432 ALA A C 1
ATOM 3576 O O . ALA A 1 432 ? -16.181 3.436 29.722 1.00 96.94 432 ALA A O 1
ATOM 3577 N N . LYS A 1 433 ? -16.591 1.573 28.543 1.00 97.06 433 LYS A N 1
ATOM 3578 C CA . LYS A 1 433 ? -17.705 1.095 29.370 1.00 97.06 433 LYS A CA 1
ATOM 3579 C C . LYS A 1 433 ? -17.258 0.718 30.777 1.00 97.06 433 LYS A C 1
ATOM 3581 O O . LYS A 1 433 ? -17.926 1.104 31.733 1.00 97.06 433 LYS A O 1
ATOM 3586 N N . LYS A 1 434 ? -16.137 0.002 30.918 1.00 96.19 434 LYS A N 1
ATOM 3587 C CA . LYS A 1 434 ? -15.548 -0.301 32.237 1.00 96.19 434 LYS A CA 1
ATOM 3588 C C . LYS A 1 434 ? -15.147 0.970 32.983 1.00 96.19 434 LYS A C 1
ATOM 3590 O O . LYS A 1 434 ? -15.325 1.039 34.193 1.00 96.19 434 LYS A O 1
ATOM 3595 N N . ASP A 1 435 ? -14.670 1.969 32.251 1.00 94.31 435 ASP A N 1
ATOM 3596 C CA . ASP A 1 435 ? -14.240 3.254 32.801 1.00 94.31 435 ASP A CA 1
ATOM 3597 C C . ASP A 1 435 ? -15.406 4.213 33.110 1.00 94.31 435 ASP A C 1
ATOM 3599 O O . ASP A 1 435 ? -15.173 5.320 33.594 1.00 94.31 435 ASP A O 1
ATOM 3603 N N . GLY A 1 436 ? -16.655 3.816 32.837 1.00 95.62 436 GLY A N 1
ATOM 3604 C CA . GLY A 1 436 ? -17.845 4.610 33.143 1.00 95.62 436 GLY A CA 1
ATOM 3605 C C . GLY A 1 436 ? -18.105 5.771 32.180 1.00 95.62 436 GLY A C 1
ATOM 3606 O O . GLY A 1 436 ? -18.656 6.790 32.595 1.00 95.62 436 GLY A O 1
ATOM 3607 N N . HIS A 1 437 ? -17.718 5.649 30.905 1.00 97.06 437 HIS A N 1
ATOM 3608 C CA . HIS A 1 437 ? -17.964 6.691 29.906 1.00 97.06 437 HIS A CA 1
ATOM 3609 C C . HIS A 1 437 ? -19.477 7.011 29.787 1.00 97.06 437 HIS A C 1
ATOM 3611 O O . HIS A 1 437 ? -20.288 6.098 29.617 1.00 97.06 437 HIS A O 1
ATOM 3617 N N . PRO A 1 438 ? -19.887 8.293 29.822 1.00 96.19 438 PRO A N 1
ATOM 3618 C CA . PRO A 1 438 ? -21.291 8.693 29.979 1.00 96.19 438 PRO A CA 1
ATOM 3619 C C . PRO A 1 438 ? -22.167 8.450 28.739 1.00 96.19 438 PRO A C 1
ATOM 3621 O O . PRO A 1 438 ? -23.391 8.420 28.846 1.00 96.19 438 PRO A O 1
ATOM 3624 N N . HIS A 1 439 ? -21.563 8.279 27.559 1.00 95.81 439 HIS A N 1
ATOM 3625 C CA . HIS A 1 439 ? -22.275 8.147 26.281 1.00 95.81 439 HIS A CA 1
ATOM 3626 C C . HIS A 1 439 ? -21.876 6.889 25.491 1.00 95.81 439 HIS A C 1
ATOM 3628 O O . HIS A 1 439 ? -21.435 6.971 24.345 1.00 95.81 439 HIS A O 1
ATOM 3634 N N . ILE A 1 440 ? -22.000 5.707 26.104 1.00 96.94 440 ILE A N 1
ATOM 3635 C CA . ILE A 1 440 ? -21.656 4.426 25.454 1.00 96.94 440 ILE A CA 1
ATOM 3636 C C . ILE A 1 440 ? -22.449 4.183 24.163 1.00 96.94 440 ILE A C 1
ATOM 3638 O O . ILE A 1 440 ? -21.875 3.739 23.169 1.00 96.94 440 ILE A O 1
ATOM 3642 N N . ASP A 1 441 ? -23.735 4.532 24.133 1.00 95.69 441 ASP A N 1
ATOM 3643 C CA . ASP A 1 441 ? -24.567 4.334 22.939 1.00 95.69 441 ASP A CA 1
ATOM 3644 C C . ASP A 1 441 ? -24.063 5.148 21.738 1.00 95.69 441 ASP A C 1
ATOM 3646 O O . ASP A 1 441 ? -24.085 4.666 20.604 1.00 95.69 441 ASP A O 1
ATOM 3650 N N . LEU A 1 442 ? -23.535 6.358 21.978 1.00 96.88 442 LEU A N 1
ATOM 3651 C CA . LEU A 1 442 ? -22.911 7.169 20.930 1.00 96.88 442 LEU A CA 1
ATOM 3652 C C . LEU A 1 442 ? -21.629 6.520 20.402 1.00 96.88 442 LEU A C 1
ATOM 3654 O O . LEU A 1 442 ? -21.415 6.528 19.192 1.00 96.88 442 LEU A O 1
ATOM 3658 N N . LEU A 1 443 ? -20.809 5.908 21.263 1.00 97.50 443 LEU A N 1
ATOM 3659 C CA . LEU A 1 443 ? -19.616 5.178 20.819 1.00 97.50 443 LEU A CA 1
ATOM 3660 C C . LEU A 1 443 ? -19.971 4.011 19.888 1.00 97.50 443 LEU A C 1
ATOM 3662 O O . LEU A 1 443 ? -19.326 3.851 18.854 1.00 97.50 443 LEU A O 1
ATOM 3666 N N . TYR A 1 444 ? -21.016 3.237 20.199 1.00 97.12 444 TYR A N 1
ATOM 3667 C CA . TYR A 1 444 ? -21.482 2.158 19.316 1.00 97.12 444 TYR A CA 1
ATOM 3668 C C . TYR A 1 444 ? -22.033 2.680 17.983 1.00 97.12 444 TYR A C 1
ATOM 3670 O O . TYR A 1 444 ? -21.825 2.052 16.945 1.00 97.12 444 TYR A O 1
ATOM 3678 N N . LYS A 1 445 ? -22.729 3.823 17.983 1.00 96.94 445 LYS A N 1
ATOM 3679 C CA . LYS A 1 445 ? -23.199 4.460 16.743 1.00 96.94 445 LYS A CA 1
ATOM 3680 C C . LYS A 1 445 ? -22.029 4.945 15.886 1.00 96.94 445 LYS A C 1
ATOM 3682 O O . LYS A 1 445 ? -22.000 4.661 14.691 1.00 96.94 445 LYS A O 1
ATOM 3687 N N . PHE A 1 446 ? -21.046 5.617 16.489 1.00 97.31 446 PHE A N 1
ATOM 3688 C CA . PHE A 1 446 ? -19.833 6.024 15.782 1.00 97.31 446 PHE A CA 1
ATOM 3689 C C . PHE A 1 446 ? -19.056 4.821 15.247 1.00 97.31 446 PHE A C 1
ATOM 3691 O O . PHE A 1 446 ? -18.653 4.870 14.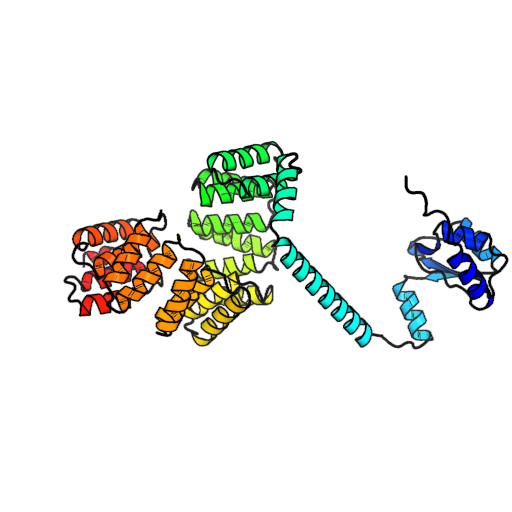093 1.00 97.31 446 PHE A O 1
ATOM 3698 N N . ASP A 1 447 ? -18.903 3.732 16.008 1.00 96.62 447 ASP A N 1
ATOM 3699 C CA . ASP A 1 447 ? -18.276 2.497 15.512 1.00 96.62 447 ASP A CA 1
ATOM 3700 C C . ASP A 1 447 ? -18.979 1.978 14.259 1.00 96.62 447 ASP A C 1
ATOM 3702 O O . ASP A 1 447 ? -18.331 1.838 13.230 1.00 96.62 447 ASP A O 1
ATOM 3706 N N . LYS A 1 448 ? -20.308 1.823 14.275 1.00 95.06 448 LYS A N 1
ATOM 3707 C CA . LYS A 1 448 ? -21.060 1.388 13.084 1.00 95.06 448 LYS A CA 1
ATOM 3708 C C . LYS A 1 448 ? -20.847 2.299 11.873 1.00 95.06 448 LYS A C 1
ATOM 3710 O O . LYS A 1 448 ? -20.684 1.811 10.758 1.00 95.06 448 LYS A O 1
ATOM 3715 N N . ILE A 1 449 ? -20.838 3.617 12.070 1.00 95.31 449 ILE A N 1
ATOM 3716 C CA . ILE A 1 449 ? -20.597 4.569 10.975 1.00 95.31 449 ILE A CA 1
ATOM 3717 C C . ILE A 1 449 ? -19.164 4.433 10.460 1.00 95.31 449 ILE A C 1
ATOM 3719 O O . ILE A 1 449 ? -18.951 4.350 9.256 1.00 95.31 449 ILE A O 1
ATOM 3723 N N . ILE A 1 450 ? -18.179 4.402 11.359 1.00 95.25 450 ILE A N 1
ATOM 3724 C CA . ILE A 1 450 ? -16.755 4.418 11.016 1.00 95.25 450 ILE A CA 1
ATOM 3725 C C . ILE A 1 450 ? -16.323 3.086 10.395 1.00 95.25 450 ILE A C 1
ATOM 3727 O O . ILE A 1 450 ? -15.600 3.100 9.401 1.00 95.25 450 ILE A O 1
ATOM 3731 N N . THR A 1 451 ? -16.742 1.954 10.964 1.00 91.44 451 THR A N 1
ATOM 3732 C CA . THR A 1 451 ? -16.173 0.627 10.676 1.00 91.44 451 THR A CA 1
ATOM 3733 C C . THR A 1 451 ? -17.060 -0.250 9.793 1.00 91.44 451 THR A C 1
ATOM 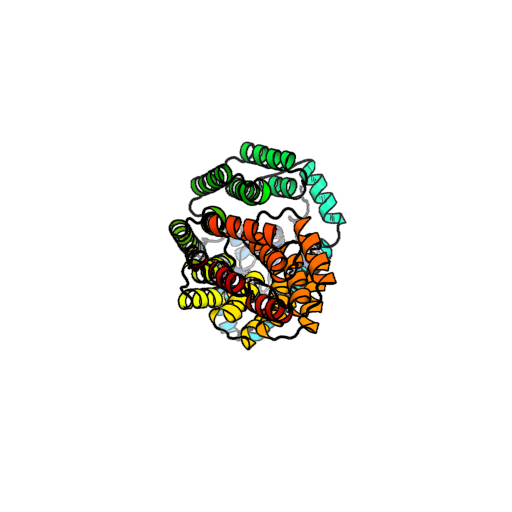3735 O O . THR A 1 451 ? -16.533 -1.107 9.076 1.00 91.44 451 THR A O 1
ATOM 3738 N N . GLU A 1 452 ? -18.376 -0.009 9.782 1.00 88.44 452 GLU A N 1
ATOM 3739 C CA . GLU A 1 452 ? -19.375 -0.796 9.037 1.00 88.44 452 GLU A CA 1
ATOM 3740 C C . GLU A 1 452 ? -20.067 0.011 7.916 1.00 88.44 452 GLU A C 1
ATOM 3742 O O . GLU A 1 452 ? -20.924 -0.527 7.216 1.00 88.44 452 GLU A O 1
ATOM 3747 N N . ASP A 1 453 ? -19.669 1.274 7.710 1.00 85.94 453 ASP A N 1
ATOM 3748 C CA . ASP A 1 453 ? -20.257 2.213 6.739 1.00 85.94 453 ASP A CA 1
ATOM 3749 C C . ASP A 1 453 ? -21.770 2.422 6.930 1.00 85.94 453 ASP A C 1
ATOM 3751 O O . ASP A 1 453 ? -22.543 2.575 5.981 1.00 85.94 453 ASP A O 1
ATOM 3755 N N . ALA A 1 454 ? -22.215 2.412 8.190 1.00 91.44 454 ALA A N 1
ATOM 3756 C CA . ALA A 1 454 ? -23.601 2.701 8.511 1.00 91.44 454 ALA A CA 1
ATOM 3757 C C . ALA A 1 454 ? -23.964 4.168 8.181 1.00 91.44 454 ALA A C 1
ATOM 3759 O O . ALA A 1 454 ? -23.113 5.063 8.273 1.00 91.44 454 ALA A O 1
ATOM 3760 N N . PRO A 1 455 ? -25.233 4.447 7.832 1.00 91.75 455 PRO A N 1
ATOM 3761 C CA . PRO A 1 455 ? -25.695 5.806 7.569 1.00 91.75 455 PRO A CA 1
ATOM 3762 C C . PRO A 1 455 ? -25.550 6.724 8.795 1.00 91.75 455 PRO A C 1
ATOM 3764 O O . PRO A 1 455 ? -25.698 6.288 9.932 1.00 91.75 455 PRO A O 1
ATOM 3767 N N . ILE A 1 456 ? -25.272 8.012 8.569 1.00 92.38 456 ILE A N 1
ATOM 3768 C CA . ILE A 1 456 ? -24.974 8.981 9.645 1.00 92.38 456 ILE A CA 1
ATOM 3769 C C . ILE A 1 456 ? -26.215 9.317 10.493 1.00 92.38 456 ILE A C 1
ATOM 3771 O O . ILE A 1 456 ? -26.079 9.662 11.664 1.00 92.38 456 ILE A O 1
ATOM 3775 N N . ASP A 1 457 ? -27.422 9.175 9.938 1.00 91.81 457 ASP A N 1
ATOM 3776 C CA . ASP A 1 457 ? -28.698 9.476 10.609 1.00 91.81 457 ASP A CA 1
ATOM 3777 C C . ASP A 1 457 ? -28.970 8.583 11.833 1.00 91.81 457 ASP A C 1
ATOM 3779 O O . ASP A 1 457 ? -29.833 8.897 12.650 1.00 91.81 457 ASP A O 1
ATOM 3783 N N . ILE A 1 458 ? -28.215 7.493 12.017 1.00 92.75 458 ILE A N 1
ATOM 3784 C CA . ILE A 1 458 ? -28.277 6.695 13.249 1.00 92.75 458 ILE A CA 1
ATOM 3785 C C . ILE A 1 458 ? -27.761 7.456 14.480 1.00 92.75 458 ILE A C 1
ATOM 3787 O O . ILE A 1 458 ? -27.963 6.989 15.598 1.00 92.75 458 ILE A O 1
ATOM 3791 N N . LEU A 1 459 ? -27.079 8.596 14.308 1.00 89.38 459 LEU A N 1
ATOM 3792 C CA . LEU A 1 459 ? -26.703 9.465 15.428 1.00 89.38 459 LEU A CA 1
ATOM 3793 C C . LEU A 1 459 ? -27.923 10.163 16.040 1.00 89.38 459 LEU A C 1
ATOM 3795 O O . LEU A 1 459 ? -27.950 10.342 17.257 1.00 89.38 459 LEU A O 1
ATOM 3799 N N . ASP A 1 460 ? -28.939 10.460 15.224 1.00 81.81 460 ASP A N 1
ATOM 3800 C CA . ASP A 1 460 ? -30.144 11.206 15.611 1.00 81.81 460 ASP A CA 1
ATOM 3801 C C . ASP A 1 460 ? -31.270 10.312 16.175 1.00 81.81 460 ASP A C 1
ATOM 3803 O O . ASP A 1 460 ? -32.218 10.818 16.776 1.00 81.81 460 ASP A O 1
ATOM 3807 N N . LYS A 1 461 ? -31.175 8.991 15.971 1.00 63.12 461 LYS A N 1
ATOM 3808 C CA . LYS A 1 461 ? -32.114 7.955 16.451 1.00 63.12 461 LYS A CA 1
ATOM 3809 C C . LYS A 1 461 ? -31.625 7.342 17.746 1.00 63.12 461 LYS A C 1
ATOM 3811 O O . LYS A 1 461 ? -32.405 7.208 18.705 1.00 63.12 461 LYS A O 1
#

pLDDT: mean 88.27, std 12.03, range [31.72, 98.25]

Radius of gyration: 33.73 Å; chains: 1; bounding box: 85×66×86 Å

Sequence (461 aa):
QSKDTADLDDGWKKSLTNIFKFYTPIVIGYGGNDGSLMGFLEQLESIEGGIFWCYRESDGLPNERIKKLVIKHKGYLVPIEGFDEMMLQLNSKKNYGFLDEKIKKIAEQRAEKYKGQIENIQLREKSQETTVALEDTIKKQPRGWWAIELLARAEKDIEKKEKIYEGGIREFPESVQLYGNYAIFLSKVRKDYDKSEGYYKKALELDPNYANITGNYANFLHNVRKEYDKAEGYYKKVLELDPNHANHTGNYAGFLSKVRKDYDRAEGYYKKALELESNNVATIGNYAGFLSKVRKDYDKAEEYYKKALELESNNVATIGNYANFLHNVRKEYDRAEDYYKKALELDPDNANHTGNYAQFFLIKGDKENGKKYINKAFTFNIDDKDLLVELWFYRYAHFPEWYEEGYKRLLELVKNGARSIGWNLKPNIEQAKKDGHPHIDLLYKFDKIITEDAPIDILDK

Foldseek 3Di:
DDDDQQADDPVVLVVVLVCQQPDEEEAFDDCCPRNHNLVSLVPRQEGVVFYEYEDEVVVPDDDPSVVVSRVSHVHDYHYDNHDVRVVVVVCVVVVPDDCVPVVVVVVVVVVVVVVVVVVVVVVVVVPPPVVVVVLVVLVVPPDDLVSLVVVLVPDPDLVVSLVSLVVSCVVVVLDLVSLLVSLVSCCPPVVVNVSSLVSLVSSCVSPVLPLVSLLSVLVSCVPPVVVLVVSLVSLVSSCVSPVLALVSLLVNLLSCVPPVVVLVVSLVSLVSSCVSPVLPLVSLLSVLVSCCQPVVVLVVSLVSLVSSCVSPVLPLVSLLSVLCSCVVPVVVLVSSQVSLVSSCVSPVQDLSSLQSNLVSCLLVVNPPSNVVSLVSSVVHPDPQLQSVLSSLLLCCLRPPVSVVVSVVSNLVSLVVVHAPASDDCPSSLVSSVVVPRPCSVQSVLSCCCRHVVDDPCSNVD